Protein AF-A0AA39LSY9-F1 (afdb_monomer)

InterPro domains:
  IPR019408 7TM GPCR, serpentine receptor class ab (Srab) [PF10292] (9-249)
  IPR052860 Nematode Receptor-Like/GPCR1 [PTHR47521] (15-317)

Foldseek 3Di:
DPPPDDPVVLLVLLLVLLVVLLVLLVVLLVLLVDPLDDLLLSLLSNLLSVLLNLLSVLVNQVSVCVVVVNPRQDDVRNVVSQLSNQLSVLLLLCSLLLNLVVLLCCLPVVVVVVVDPPSVVSVVVSVVSSVVSSVLSNLVVVLVVPQDQPPVSQRPSVCLPSLLVNLVVLLVSLVSLLVSLVSLVVSLVVLVVVLVVCPPPDPVVNVSSVSSNLVSVLVSVLSVLSNVLSVLVSVLSCCCSPVSDPDPVSVVSVSVSSSSSSVNSNVSSVSVQVSDVVSVVVVCCVPVVPPPVPPDDDDPPVVVVVVVVVVVVVVVVPPDPPPDPCVVVVVVVVVVVVVVVSVVVVVVSVVVVVVSPDDWDKAWAQWDFPADWADWDWDDDPVVLSVVCVVVLAFKKKWFADPHIIIITGGDAGKATDHDPDPRMIMMGTAPDPPPVRDDPPDRAFPLVRLPDDDDPVRGPVVRSVLHNLLLQQQPSPDGNSHHPVRHISVLSDDDPQWDFAHHDNNQTEIDGPQWHFADDDPSYTATDHPQWHFQDQDPNHTDTEHPQWHWAFEPDPPRDIDTDGPQWHFHDDDPNDTDTHGPQWDWADDDPNDTDIDGPQWHFPDDEPNHTQTDGPQWDADNPVRDTHHHQWDWEDDPPDIDTEGPQWHWEAEPVRDIDTEHPQQNHWYAEPVGDIDGHHPPFDHWYFDPVPPPGDDIDTHD

Mean predicted aligned error: 16.01 Å

pLDDT: mean 84.46, std 14.22, range [28.83, 98.19]

Secondary structure (DSSP, 8-state):
-------HHHHHHHHHHHHHHHHHHHHHHHHHTSTTS-HHHHHHHHHHHHHHHHHHHHHHHHHHHHHTTT-SS-HHHHHHHHHHHHHHHHHHHHHHHHHHHHHHHHHHSHHHHTT---HHHHHHHHHHHHHHHHHHHHHHHHHHHT-EE-TTS-EE-S-HHHHHHHHHHHHHHHHHHHHHHHHHHHHHHHHHHHHHH-TTS-HHHHHHHHHHHHHHHHHHHHHHHHHHHHHHHHHHHHHHHHH----HHHHHHHHHHHHHHHHHHHHHHHHHHHH-HHHHHHHHHHHS------------HHHHHHHHHHHHHHHHHSS------THHHHHHHHHHHHHHHHHHHHHHHHHHHHHTS---EEEEBSSEEEEEE---EEESSHHHHHHHHHHTT-SEEEEEEETTEEEEEEEEEEEEEE----TTEEEEEEE----GGG--TTS-B-GGGTTTSPPPTTSSSHHHHHHHHHHHHHH-TTSGGG--TT---GGGGSPPTTEEEEEEETTEEEEEETTEEEEEEETTEEEEEETT-EEEEEETTEEEEE-TTEEEEE-SSSS--EEEEETTEEEEEEETTEEEEEETTEEEEEEETTEEEEEETTEEEEEEETTEEEEEETTSEEETTTTEEEPTTEEEEEETTEEEEEETT-EEEE-TTS-EEEE-TTS-EEEEBTTS-EEEE-TT--EEEE-TT-TTS--EEEE-

Organism: NCBI:txid289476

Nearest PDB structures (foldseek):
  6pt0-assembly1_R  TM=7.404E-01  e=6.045E-05  Homo sapiens
  8ykx-assembly1_R  TM=7.130E-01  e=6.963E-05  Homo sapiens
  4ami-assembly2_B  TM=7.552E-01  e=5.546E-04  Meleagris gallopavo
  8ykv-assembly1_R  TM=6.250E-01  e=2.060E-04  Homo sapiens
  7y15-assembly1_R  TM=7.645E-01  e=1.370E-02  Escherichia coli

Radius of gyration: 51.01 Å; Cα contacts (8 Å, |Δi|>4): 956; chains: 1; bounding box: 80×117×147 Å

Solvent-accessible surface area (backbone atoms only — not comparable to full-atom values): 39763 Å² total; per-residue (Å²): 131,85,83,71,84,68,66,72,71,54,56,57,54,37,48,54,37,21,64,50,15,37,57,48,20,51,52,44,51,60,58,59,70,50,91,82,58,59,70,58,60,44,51,51,53,42,51,49,37,49,31,38,23,50,25,27,51,41,44,46,54,54,50,52,16,62,74,56,72,55,72,70,46,59,75,68,57,39,52,52,48,52,34,52,28,49,12,25,55,46,38,60,51,52,44,42,34,57,54,29,49,52,52,49,50,52,66,74,39,47,86,55,47,77,74,53,83,56,54,64,57,51,52,51,50,53,53,48,51,46,51,52,25,37,52,52,29,44,52,52,49,56,61,57,66,70,42,48,67,39,97,85,71,48,63,51,55,90,56,73,69,58,53,53,54,52,50,48,52,52,51,50,56,51,49,49,36,53,48,18,53,49,52,41,53,50,48,53,53,49,52,54,54,47,54,69,69,51,74,80,59,63,70,67,63,47,49,54,53,53,51,52,52,54,54,46,59,53,48,50,55,53,44,50,53,48,50,53,54,43,53,49,51,49,51,51,52,48,49,55,62,71,65,64,66,95,42,75,65,57,56,52,50,51,53,52,47,54,41,52,50,27,48,44,31,37,49,53,48,49,47,58,34,66,74,32,66,75,49,36,52,50,50,48,56,69,71,60,66,66,80,70,80,71,87,68,80,88,62,76,68,72,66,53,53,55,53,54,50,53,49,55,50,51,57,65,66,69,52,73,81,69,73,76,54,73,67,54,58,53,53,50,51,54,53,54,51,50,52,53,50,50,50,53,52,52,50,53,48,52,51,55,57,64,69,70,72,77,78,87,43,68,43,51,45,64,33,33,78,41,58,47,61,51,73,73,41,81,41,96,49,72,66,56,44,53,51,49,25,56,76,68,36,35,49,35,36,38,37,39,54,55,100,87,49,36,31,29,23,42,50,73,45,83,38,39,41,39,81,72,86,55,92,46,56,47,28,34,37,58,46,85,75,78,66,79,90,70,77,60,94,85,58,65,39,53,51,65,78,70,56,79,64,86,70,51,88,90,57,53,46,36,71,58,51,50,52,53,38,52,38,30,50,30,41,18,80,88,38,74,40,30,47,43,93,85,68,65,41,49,76,72,70,55,56,60,95,70,38,40,78,70,50,59,53,72,70,42,75,30,53,23,53,73,73,36,42,77,76,49,74,60,95,86,40,60,37,48,28,47,78,80,40,39,79,73,50,74,57,94,94,38,66,41,60,24,48,83,72,31,44,80,36,75,24,88,47,98,60,85,49,69,36,53,20,50,78,71,38,41,40,61,53,73,61,96,91,42,62,44,57,38,52,72,74,44,40,81,74,52,73,58,94,92,40,78,43,71,20,50,72,76,36,38,79,74,51,56,34,97,87,40,80,38,59,31,46,79,68,38,38,71,38,63,92,80,55,46,68,18,57,68,68,26,43,76,34,68,51,88,93,48,69,50,66,19,52,72,77,33,45,53,26,66,19,90,86,68,54,72,48,65,18,44,76,82,17,64,32,40,35,50,29,96,88,70,50,75,50,59,24,44,80,79,42,76,46,33,41,75,36,87,85,43,90,81,79,77,52,70,39,68,38,106

Structure (mmCIF, N/CA/C/O backbone):
data_AF-A0AA39LSY9-F1
#
_entry.id   AF-A0AA39LSY9-F1
#
loop_
_atom_site.group_PDB
_atom_site.id
_atom_site.type_symbol
_atom_site.label_atom_id
_atom_site.label_alt_id
_atom_site.label_comp_id
_atom_site.label_asym_id
_atom_site.label_entity_id
_atom_site.label_seq_id
_atom_site.pdbx_PDB_ins_code
_atom_site.Cartn_x
_atom_site.Cartn_y
_atom_site.Cartn_z
_atom_site.occupancy
_atom_site.B_iso_or_equiv
_atom_site.auth_seq_id
_atom_site.auth_comp_id
_atom_site.auth_asym_id
_atom_site.auth_atom_id
_atom_site.pdbx_PDB_model_num
ATOM 1 N N . MET A 1 1 ? 15.705 13.040 -31.837 1.00 32.75 1 MET A N 1
ATOM 2 C CA . MET A 1 1 ? 14.265 12.699 -31.897 1.00 32.75 1 MET A CA 1
ATOM 3 C C . MET A 1 1 ? 13.876 12.507 -33.357 1.00 32.75 1 MET A C 1
ATOM 5 O O . MET A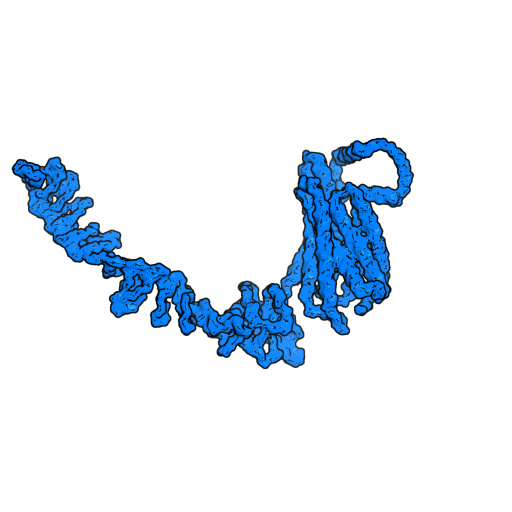 1 1 ? 13.986 13.461 -34.113 1.00 32.75 1 MET A O 1
ATOM 9 N N . LEU A 1 2 ? 13.485 11.300 -33.780 1.00 28.83 2 LEU A N 1
ATOM 10 C CA . LEU A 1 2 ? 12.919 11.087 -35.120 1.00 28.83 2 LEU A CA 1
ATOM 11 C C . LEU A 1 2 ? 11.570 11.820 -35.200 1.00 28.83 2 LEU A C 1
ATOM 13 O O . LEU A 1 2 ? 10.692 11.567 -34.375 1.00 28.83 2 LEU A O 1
ATOM 17 N N . GLN A 1 3 ? 11.435 12.750 -36.151 1.00 41.28 3 GLN A N 1
ATOM 18 C CA . GLN A 1 3 ? 10.190 13.462 -36.450 1.00 41.28 3 GLN A CA 1
ATOM 19 C C . GLN A 1 3 ? 9.177 12.474 -37.034 1.00 41.28 3 GLN A C 1
ATOM 21 O O . GLN A 1 3 ? 9.054 12.316 -38.246 1.00 41.28 3 GLN A O 1
ATOM 26 N N . ALA A 1 4 ? 8.450 11.773 -36.174 1.00 49.09 4 ALA A N 1
ATOM 27 C CA . ALA A 1 4 ? 7.189 11.194 -36.589 1.00 49.09 4 ALA A CA 1
ATOM 28 C C . ALA A 1 4 ? 6.238 12.355 -36.927 1.00 49.09 4 ALA A C 1
ATOM 30 O O . ALA A 1 4 ? 6.128 13.325 -36.174 1.00 49.09 4 ALA A O 1
ATOM 31 N N . GLY A 1 5 ? 5.650 12.308 -38.124 1.00 58.25 5 GLY A N 1
ATOM 32 C CA . GLY A 1 5 ? 4.877 13.413 -38.684 1.00 58.25 5 GLY A CA 1
ATOM 33 C C . GLY A 1 5 ? 3.650 13.725 -37.836 1.00 58.25 5 GLY A C 1
ATOM 34 O O . GLY A 1 5 ? 2.638 13.032 -37.937 1.00 58.25 5 GLY A O 1
ATOM 35 N N . LYS A 1 6 ? 3.740 14.776 -37.018 1.00 71.75 6 LYS A N 1
ATOM 36 C CA . LYS A 1 6 ? 2.571 15.413 -36.414 1.00 71.75 6 LYS A CA 1
ATOM 37 C C . LYS A 1 6 ? 1.652 15.919 -37.525 1.00 71.75 6 LYS A C 1
ATOM 39 O O . LYS A 1 6 ? 2.123 16.324 -38.588 1.00 71.75 6 LYS A O 1
ATOM 44 N N . LEU A 1 7 ? 0.344 15.912 -37.281 1.00 80.75 7 LEU A N 1
ATOM 45 C CA . LEU A 1 7 ? -0.616 16.507 -38.208 1.00 80.75 7 LEU A CA 1
ATOM 46 C C . LEU A 1 7 ? -0.475 18.037 -38.125 1.00 80.75 7 LEU A C 1
ATOM 48 O O . LEU A 1 7 ? -0.840 18.608 -37.094 1.00 80.75 7 LEU A O 1
ATOM 52 N N . PRO A 1 8 ? 0.037 18.712 -39.172 1.00 81.12 8 PRO A N 1
ATOM 53 C CA . PRO A 1 8 ? 0.461 20.111 -39.074 1.00 81.12 8 PRO A CA 1
ATOM 54 C C . PRO A 1 8 ? -0.703 21.055 -38.756 1.00 81.12 8 PRO A C 1
ATOM 56 O O . PRO A 1 8 ? -0.543 22.007 -38.006 1.00 81.12 8 PRO A O 1
ATOM 59 N N . TYR A 1 9 ? -1.906 20.765 -39.259 1.00 91.44 9 TYR A N 1
ATOM 60 C CA . TYR A 1 9 ? -3.091 21.598 -39.026 1.00 91.44 9 TYR A CA 1
ATOM 61 C C . TYR A 1 9 ? -3.564 21.601 -37.572 1.00 91.44 9 TYR A C 1
ATOM 63 O O . TYR A 1 9 ? -4.164 22.575 -37.125 1.00 91.44 9 TYR A O 1
ATOM 71 N N . ILE A 1 10 ? -3.299 20.524 -36.833 1.00 92.00 10 ILE A N 1
ATOM 72 C CA . ILE A 1 10 ? -3.782 20.384 -35.462 1.00 92.00 10 ILE A CA 1
ATOM 73 C C . ILE A 1 10 ? -3.007 21.308 -34.513 1.00 92.00 10 ILE A C 1
ATOM 75 O O . ILE A 1 10 ? -3.622 21.906 -33.637 1.00 92.00 10 ILE A O 1
ATOM 79 N N . GLU A 1 11 ? -1.700 21.499 -34.724 1.00 92.12 11 GLU A N 1
ATOM 80 C CA . GLU A 1 11 ? -0.884 22.396 -33.889 1.00 92.12 11 GLU A CA 1
ATOM 81 C C . GLU A 1 11 ? -1.353 23.857 -33.976 1.00 92.12 11 GLU A C 1
ATOM 83 O O . GLU A 1 11 ? -1.360 24.562 -32.972 1.00 92.12 11 GLU A O 1
ATOM 88 N N . TYR A 1 12 ? -1.815 24.311 -35.147 1.00 94.88 12 TYR A N 1
ATOM 89 C CA . TYR A 1 12 ? -2.368 25.662 -35.297 1.00 94.88 12 TYR A CA 1
ATOM 90 C C . TYR A 1 12 ? -3.702 25.839 -34.567 1.00 94.88 12 TYR A C 1
ATOM 92 O O . TYR A 1 12 ? -3.956 26.900 -33.999 1.00 94.88 12 TYR A O 1
ATOM 100 N N . VAL A 1 13 ? -4.559 24.811 -34.579 1.00 96.44 13 VAL A N 1
ATOM 101 C CA . VAL A 1 13 ? -5.833 24.831 -33.842 1.00 96.44 13 VAL A CA 1
ATOM 102 C C . VAL A 1 13 ? -5.571 24.841 -32.340 1.00 96.44 13 VAL A C 1
ATOM 104 O O . VAL A 1 13 ? -6.181 25.627 -31.621 1.00 96.44 13 VAL A O 1
ATOM 107 N N . GLU A 1 14 ? -4.647 24.000 -31.880 1.00 96.06 14 GLU A N 1
ATOM 108 C CA . GLU A 1 14 ? -4.208 23.948 -30.487 1.00 96.06 14 GLU A CA 1
ATOM 109 C C . GLU A 1 14 ? -3.665 25.308 -30.030 1.00 96.06 14 GLU A C 1
ATOM 111 O O . GLU A 1 14 ? -4.188 25.883 -29.079 1.00 96.06 14 GLU A O 1
ATOM 116 N N . LEU A 1 15 ? -2.730 25.891 -30.789 1.00 96.75 15 LEU A N 1
ATOM 117 C CA . LEU A 1 15 ? -2.168 27.213 -30.510 1.00 96.75 15 LEU A CA 1
ATOM 118 C C . LEU A 1 15 ? -3.249 28.303 -30.444 1.00 96.75 15 LEU A C 1
ATOM 120 O O . LEU A 1 15 ? -3.207 29.164 -29.568 1.00 96.75 15 LEU A O 1
ATOM 124 N N . ALA A 1 16 ? -4.232 28.279 -31.349 1.00 97.69 16 ALA A N 1
ATOM 125 C CA . ALA A 1 16 ? -5.330 29.243 -31.333 1.00 97.69 16 ALA A CA 1
ATOM 126 C C . ALA A 1 16 ? -6.184 29.125 -30.058 1.00 97.69 16 ALA A C 1
ATOM 128 O O . ALA A 1 16 ? -6.560 30.145 -29.475 1.00 97.69 16 ALA A O 1
ATOM 129 N N . LEU A 1 17 ? -6.470 27.901 -29.601 1.00 97.81 17 LEU A N 1
ATOM 130 C CA . LEU A 1 17 ? -7.189 27.667 -28.346 1.00 97.81 17 LEU A CA 1
ATOM 131 C C . LEU A 1 17 ? -6.358 28.113 -27.136 1.00 97.81 17 LEU A C 1
ATOM 133 O O . LEU A 1 17 ? -6.881 28.814 -26.267 1.00 97.81 17 LEU A O 1
ATOM 137 N N . ASP A 1 18 ? -5.068 27.782 -27.109 1.00 97.75 18 ASP A N 1
ATOM 138 C CA . ASP A 1 18 ? -4.158 28.170 -26.031 1.00 97.75 18 ASP A CA 1
ATOM 139 C C . ASP A 1 18 ? -3.963 29.683 -25.937 1.00 97.75 18 ASP A C 1
ATOM 141 O O . ASP A 1 18 ? -3.813 30.201 -24.837 1.00 97.75 18 ASP A O 1
ATOM 145 N N . ILE A 1 19 ? -4.026 30.420 -27.051 1.00 97.75 19 ILE A N 1
ATOM 146 C CA . ILE A 1 19 ? -4.000 31.889 -27.032 1.00 97.75 19 ILE A CA 1
ATOM 147 C C . ILE A 1 19 ? -5.278 32.448 -26.398 1.00 97.75 19 ILE A C 1
ATOM 149 O O . ILE A 1 19 ? -5.205 33.402 -25.629 1.00 97.75 19 ILE A O 1
ATOM 153 N N . VAL A 1 20 ? -6.450 31.874 -26.686 1.00 98.00 20 VAL A N 1
ATOM 154 C CA . VAL A 1 20 ? -7.740 32.364 -26.167 1.00 98.00 20 VAL A CA 1
ATOM 155 C C . VAL A 1 20 ? -7.928 32.031 -24.680 1.00 98.00 20 VAL A C 1
ATOM 157 O O . VAL A 1 20 ? -8.484 32.839 -23.927 1.00 98.00 20 VAL A O 1
ATOM 160 N N . ALA A 1 21 ? -7.462 30.865 -24.234 1.00 97.75 21 ALA A N 1
ATOM 161 C CA . ALA A 1 21 ? -7.698 30.346 -22.888 1.00 97.75 21 ALA A CA 1
ATOM 162 C C . ALA A 1 21 ? -7.240 31.276 -21.731 1.00 97.75 21 ALA A C 1
ATOM 164 O O . ALA A 1 21 ? -8.044 31.523 -20.819 1.00 97.75 21 ALA A O 1
ATOM 165 N N . PRO A 1 22 ? -6.033 31.878 -21.741 1.00 97.56 22 PRO A N 1
ATOM 166 C CA . PRO A 1 22 ? -5.596 32.835 -20.726 1.00 97.56 22 PRO A CA 1
ATOM 167 C C . PRO A 1 22 ? -6.529 34.042 -20.590 1.00 97.56 22 PRO A C 1
ATOM 169 O O . PRO A 1 22 ? -6.824 34.471 -19.478 1.00 97.56 22 PRO A O 1
ATOM 172 N N . PHE A 1 23 ? -7.069 34.572 -21.691 1.00 97.31 23 PHE A N 1
ATOM 173 C CA . PHE A 1 23 ? -7.986 35.715 -21.621 1.00 97.31 23 PHE A CA 1
ATOM 174 C C . PHE A 1 23 ? -9.304 35.345 -20.939 1.00 97.31 23 PHE A C 1
ATOM 176 O O . PHE A 1 23 ? -9.806 36.096 -20.101 1.00 97.31 23 PHE A O 1
ATOM 183 N N . VAL A 1 24 ? -9.849 34.167 -21.254 1.00 97.81 24 VAL A N 1
ATOM 184 C CA . VAL A 1 24 ? -11.093 33.671 -20.649 1.00 97.81 24 VAL A CA 1
ATOM 185 C C . VAL A 1 24 ? -10.899 33.377 -19.158 1.00 97.81 24 VAL A C 1
ATOM 187 O O . VAL A 1 24 ? -11.738 33.754 -18.337 1.00 97.81 24 VAL A O 1
ATOM 190 N N . THR A 1 25 ? -9.776 32.759 -18.787 1.00 97.44 25 THR A N 1
ATOM 191 C CA . THR A 1 25 ? -9.440 32.461 -17.384 1.00 97.44 25 THR A CA 1
ATOM 192 C C . THR A 1 25 ? -9.189 33.733 -16.568 1.00 97.44 25 THR A C 1
ATOM 194 O O . THR A 1 25 ? -9.751 33.870 -15.481 1.00 97.44 25 THR A O 1
ATOM 197 N N . VAL A 1 26 ? -8.444 34.712 -17.096 1.00 97.75 26 VAL A N 1
ATOM 198 C CA . VAL A 1 26 ? -8.237 36.023 -16.451 1.00 97.75 26 VAL A CA 1
ATOM 199 C C . VAL A 1 26 ? -9.555 36.782 -16.297 1.00 97.75 26 VAL A C 1
ATOM 201 O O . VAL A 1 26 ? -9.826 37.341 -15.232 1.00 97.75 26 VAL A O 1
ATOM 204 N N . TYR A 1 27 ? -10.418 36.765 -17.315 1.00 97.94 27 TYR A N 1
ATOM 205 C CA . TYR A 1 27 ? -11.742 37.377 -17.217 1.00 97.94 27 TYR A CA 1
ATOM 206 C C . TYR A 1 27 ? -12.599 36.716 -16.130 1.00 97.94 27 TYR A C 1
ATOM 208 O O . TYR A 1 27 ? -13.262 37.400 -15.348 1.00 97.94 27 TYR A O 1
ATOM 216 N N . PHE A 1 28 ? -12.550 35.389 -16.014 1.00 97.69 28 PHE A N 1
ATOM 217 C CA . PHE A 1 28 ? -13.236 34.680 -14.939 1.00 97.69 28 PHE A CA 1
ATOM 218 C C . PHE A 1 28 ? -12.661 35.013 -13.552 1.00 97.69 28 PHE A C 1
ATOM 220 O O . PHE A 1 28 ? -13.432 35.274 -12.628 1.00 97.69 28 PHE A O 1
ATOM 227 N N . LEU A 1 29 ? -11.335 35.106 -13.404 1.00 97.50 29 LEU A N 1
ATOM 228 C CA . LEU A 1 29 ? -10.688 35.569 -12.168 1.00 97.50 29 LEU A CA 1
ATOM 229 C C . LEU A 1 29 ? -11.142 36.985 -11.781 1.00 97.50 29 LEU A C 1
ATOM 231 O O . LEU A 1 29 ? -11.427 37.250 -10.611 1.00 97.50 29 LEU A O 1
ATOM 235 N N . PHE A 1 30 ? -11.287 37.880 -12.761 1.00 97.56 30 PHE A N 1
ATOM 236 C CA . PHE A 1 30 ? -11.841 39.215 -12.541 1.00 97.56 30 PHE A CA 1
ATOM 237 C C . PHE A 1 30 ? -13.287 39.159 -12.022 1.00 97.56 30 PHE A C 1
ATOM 239 O O . PHE A 1 30 ? -13.631 39.857 -11.064 1.00 97.56 30 PHE A O 1
ATOM 246 N N . LEU A 1 31 ? -14.131 38.290 -12.588 1.00 96.38 31 LEU A N 1
ATOM 247 C CA . LEU A 1 31 ? -15.506 38.089 -12.120 1.00 96.38 31 LEU A CA 1
ATOM 248 C C . LEU A 1 31 ? -15.574 37.492 -10.707 1.00 96.38 31 LEU A C 1
ATOM 250 O O . LEU A 1 31 ? -16.441 37.890 -9.923 1.00 96.38 31 LEU A O 1
ATOM 254 N N . LEU A 1 32 ? -14.643 36.600 -10.348 1.00 95.75 32 LEU A N 1
ATOM 255 C CA . LEU A 1 32 ? -14.548 36.015 -9.005 1.00 95.75 32 LEU A CA 1
ATOM 256 C C . LEU A 1 32 ? -14.275 37.059 -7.913 1.00 95.75 32 LEU A C 1
ATOM 258 O O . LEU A 1 32 ? -14.568 36.799 -6.748 1.00 95.75 32 LEU A O 1
ATOM 262 N N . ARG A 1 33 ? -13.798 38.268 -8.246 1.00 95.31 33 ARG A N 1
ATOM 263 C CA . ARG A 1 33 ? -13.666 39.368 -7.274 1.00 95.31 33 ARG A CA 1
ATOM 264 C C . ARG A 1 33 ? -15.008 39.731 -6.624 1.00 95.31 33 ARG A C 1
ATOM 266 O O . ARG A 1 33 ? -15.023 40.176 -5.474 1.00 95.31 33 ARG A O 1
ATOM 273 N N . ARG A 1 34 ? -16.134 39.520 -7.316 1.00 92.69 34 ARG A N 1
ATOM 274 C CA . ARG A 1 34 ? -17.472 39.797 -6.774 1.00 92.69 34 ARG A CA 1
ATOM 275 C C . ARG A 1 34 ? -17.839 38.800 -5.665 1.00 92.69 34 ARG A C 1
ATOM 277 O O . ARG A 1 34 ? -17.525 37.616 -5.783 1.00 92.69 34 ARG A O 1
ATOM 284 N N . PRO A 1 35 ? -18.530 39.238 -4.595 1.00 89.69 35 PRO A N 1
ATOM 285 C CA . PRO A 1 35 ? -18.855 38.397 -3.449 1.00 89.69 35 PRO A CA 1
ATOM 286 C C . PRO A 1 35 ? -20.021 37.432 -3.698 1.00 89.69 35 PRO A C 1
ATOM 288 O O . PRO A 1 35 ? -20.993 37.413 -2.957 1.00 89.69 35 PRO A O 1
ATOM 291 N N . VAL A 1 36 ? -19.921 36.638 -4.762 1.00 88.69 36 VAL A N 1
ATOM 292 C CA . VAL A 1 36 ? -20.957 35.690 -5.190 1.00 88.69 36 VAL A CA 1
ATOM 293 C C . VAL A 1 36 ? -20.800 34.330 -4.507 1.00 88.69 36 VAL A C 1
ATOM 295 O O . VAL A 1 36 ? -21.785 33.664 -4.226 1.00 88.69 36 VAL A O 1
ATOM 298 N N . PHE A 1 37 ? -19.561 33.926 -4.227 1.00 90.62 37 PHE A N 1
ATOM 299 C CA . PHE A 1 37 ? -19.238 32.669 -3.554 1.00 90.62 37 PHE A CA 1
ATOM 300 C C . PHE A 1 37 ? -18.584 32.923 -2.197 1.00 90.62 37 PHE A C 1
ATOM 302 O O . PHE A 1 37 ? -17.901 33.942 -2.010 1.00 90.62 37 PHE A O 1
ATOM 309 N N . HIS A 1 38 ? -18.699 31.943 -1.293 1.00 91.50 38 HIS A N 1
ATOM 310 C CA . HIS A 1 38 ? -17.900 31.890 -0.067 1.00 91.50 38 HIS A CA 1
ATOM 311 C C . HIS A 1 38 ? -16.410 32.081 -0.368 1.00 91.50 38 HIS A C 1
ATOM 313 O O . HIS A 1 38 ? -15.900 31.624 -1.394 1.00 91.50 38 HIS A O 1
ATOM 319 N N . LEU A 1 39 ? -15.713 32.762 0.543 1.00 93.38 39 LEU A N 1
ATOM 320 C CA . LEU A 1 39 ? -14.320 33.164 0.357 1.00 93.38 39 LEU A CA 1
ATOM 321 C C . LEU A 1 39 ? -13.401 31.968 0.063 1.00 93.38 39 LEU A C 1
ATOM 323 O O . LEU A 1 39 ? -12.630 32.024 -0.889 1.00 93.38 39 LEU A O 1
ATOM 327 N N . ASN A 1 40 ? -13.539 30.865 0.805 1.00 94.94 40 ASN A N 1
ATOM 328 C CA . ASN A 1 40 ? -12.704 29.673 0.618 1.00 94.94 40 ASN A CA 1
ATOM 329 C C . ASN A 1 40 ? -12.945 29.011 -0.747 1.00 94.94 40 ASN A C 1
ATOM 331 O O . ASN A 1 40 ? -11.991 28.725 -1.467 1.00 94.94 40 ASN A O 1
ATOM 335 N N . LEU A 1 41 ? -14.209 28.845 -1.162 1.00 94.12 41 LEU A N 1
ATOM 336 C CA . LEU A 1 41 ? -14.515 28.329 -2.501 1.00 94.12 41 LEU A CA 1
ATOM 337 C C . LEU A 1 41 ? -13.956 29.242 -3.593 1.00 94.12 41 LEU A C 1
ATOM 339 O O . LEU A 1 41 ? -13.440 28.758 -4.591 1.00 94.12 41 LEU A O 1
ATOM 343 N N . ARG A 1 42 ? -14.042 30.561 -3.417 1.00 96.00 42 ARG A N 1
ATOM 344 C CA . ARG A 1 42 ? -13.498 31.517 -4.383 1.00 96.00 42 ARG A CA 1
ATOM 345 C C . ARG A 1 42 ? -11.987 31.380 -4.528 1.00 96.00 42 ARG A C 1
ATOM 347 O O . ARG A 1 42 ? -11.503 31.424 -5.650 1.00 96.00 42 ARG A O 1
ATOM 354 N N . ILE A 1 43 ? -11.265 31.182 -3.424 1.00 97.00 43 ILE A N 1
ATOM 355 C CA . ILE A 1 43 ? -9.820 30.919 -3.441 1.00 97.00 43 ILE A CA 1
ATOM 356 C C . ILE A 1 43 ? -9.528 29.616 -4.196 1.00 97.00 43 ILE A C 1
ATOM 358 O O . ILE A 1 43 ? -8.635 29.595 -5.037 1.00 97.00 43 ILE A O 1
ATOM 362 N N . LEU A 1 44 ? -10.312 28.556 -3.970 1.00 96.56 44 LEU A N 1
ATOM 363 C CA . LEU A 1 44 ? -10.166 27.283 -4.690 1.00 96.56 44 LEU A CA 1
ATOM 364 C C . LEU A 1 44 ? -10.467 27.405 -6.189 1.00 96.56 44 LEU A C 1
ATOM 366 O O . LEU A 1 44 ? -9.717 26.882 -7.009 1.00 96.56 44 LEU A O 1
ATOM 370 N N . LEU A 1 45 ? -11.530 28.124 -6.561 1.00 96.06 45 LEU A N 1
ATOM 371 C CA . LEU A 1 45 ? -11.875 28.398 -7.959 1.00 96.06 45 LEU A CA 1
ATOM 372 C C . LEU A 1 45 ? -10.832 29.292 -8.634 1.00 96.06 45 LEU A C 1
ATOM 374 O O . LEU A 1 45 ? -10.530 29.094 -9.811 1.00 96.06 45 LEU A O 1
ATOM 378 N N . ALA A 1 46 ? -10.259 30.247 -7.899 1.00 97.44 46 ALA A N 1
ATOM 379 C CA . ALA A 1 46 ? -9.165 31.072 -8.387 1.00 97.44 46 ALA A CA 1
ATOM 380 C C . ALA A 1 46 ? -7.906 30.230 -8.621 1.00 97.44 46 ALA A C 1
ATOM 382 O O . ALA A 1 46 ? -7.344 30.294 -9.706 1.00 97.44 46 ALA A O 1
ATOM 383 N N . HIS A 1 47 ? -7.527 29.376 -7.667 1.00 97.31 47 HIS A N 1
ATOM 384 C CA . HIS A 1 47 ? -6.421 28.429 -7.816 1.00 97.31 47 HIS A CA 1
ATOM 385 C C . HIS A 1 47 ? -6.613 27.511 -9.033 1.00 97.31 47 HIS A C 1
ATOM 387 O O . HIS A 1 47 ? -5.719 27.395 -9.866 1.00 97.31 47 HIS A O 1
ATOM 393 N N . PHE A 1 48 ? -7.806 26.930 -9.187 1.00 96.75 48 PHE A N 1
ATOM 394 C CA . PHE A 1 48 ? -8.153 26.106 -10.345 1.00 96.75 48 PHE A CA 1
ATOM 395 C C . PHE A 1 48 ? -8.015 26.873 -11.673 1.00 96.75 48 PHE A C 1
ATOM 397 O O . PHE A 1 48 ? -7.428 26.372 -12.630 1.00 96.75 48 PHE A O 1
ATOM 404 N N . SER A 1 49 ? -8.504 28.114 -11.719 1.00 97.25 49 SER A N 1
ATOM 405 C CA . SER A 1 49 ? -8.469 28.947 -12.930 1.00 97.25 49 SER A CA 1
ATOM 406 C C . SER A 1 49 ? -7.069 29.464 -13.256 1.00 97.25 49 SER A C 1
ATOM 408 O O . SER A 1 49 ? -6.712 29.555 -14.426 1.00 97.25 49 SER A O 1
ATOM 410 N N . MET A 1 50 ? -6.265 29.775 -12.235 1.00 97.06 50 MET A N 1
ATOM 411 C CA . MET A 1 50 ? -4.851 30.112 -12.396 1.00 97.06 50 MET A CA 1
ATOM 412 C C . MET A 1 50 ? -4.071 28.917 -12.941 1.00 97.06 50 MET A C 1
ATOM 414 O O . MET A 1 50 ? -3.299 29.091 -13.875 1.00 97.06 50 MET A O 1
ATOM 418 N N . GLY A 1 51 ? -4.319 27.706 -12.428 1.00 96.56 51 GLY A N 1
ATOM 419 C CA . GLY A 1 51 ? -3.714 26.482 -12.956 1.00 96.56 51 GLY A CA 1
ATOM 420 C C . GLY A 1 51 ? -4.022 26.275 -14.441 1.00 96.56 51 GLY A C 1
ATOM 421 O O . GLY A 1 51 ? -3.101 26.063 -15.224 1.00 96.56 51 GLY A O 1
ATOM 422 N N . LEU A 1 52 ? -5.290 26.431 -14.842 1.00 96.12 52 LEU A N 1
ATOM 423 C CA . LEU A 1 52 ? -5.711 26.374 -16.248 1.00 96.12 52 LEU A CA 1
ATOM 424 C C . LEU A 1 52 ? -5.014 27.428 -17.119 1.00 96.12 52 LEU A C 1
ATOM 426 O O . LEU A 1 52 ? -4.473 27.087 -18.166 1.00 96.12 52 LEU A O 1
ATOM 430 N N . GLY A 1 53 ? -5.004 28.692 -16.684 1.00 97.62 53 GLY A N 1
ATOM 431 C CA . GLY A 1 53 ? -4.392 29.783 -17.445 1.00 97.62 53 GLY A CA 1
ATOM 432 C C . GLY A 1 53 ? -2.872 29.649 -17.571 1.00 97.62 53 GLY A C 1
ATOM 433 O O . GLY A 1 53 ? -2.324 29.866 -18.649 1.00 97.62 53 GLY A O 1
ATOM 434 N N . CYS A 1 54 ? -2.182 29.253 -16.495 1.00 97.88 54 CYS A N 1
ATOM 435 C CA . CYS A 1 54 ? -0.739 29.012 -16.512 1.00 97.88 54 CYS A CA 1
ATOM 436 C C . CYS A 1 54 ? -0.368 27.796 -17.369 1.00 97.88 54 CYS A C 1
ATOM 438 O O . CYS A 1 54 ? 0.619 27.860 -18.097 1.00 97.88 54 CYS A O 1
ATOM 440 N N . MET A 1 55 ? -1.160 26.719 -17.322 1.00 96.81 55 MET A N 1
ATOM 441 C CA . MET A 1 55 ? -0.977 25.538 -18.171 1.00 96.81 55 MET A CA 1
ATOM 442 C C . MET A 1 55 ? -1.006 25.917 -19.657 1.00 96.81 55 MET A C 1
ATOM 444 O O . MET A 1 55 ? -0.035 25.653 -20.362 1.00 96.81 55 MET A O 1
ATOM 448 N N . THR A 1 56 ? -2.062 26.594 -20.123 1.00 97.56 56 THR A N 1
ATOM 449 C CA . THR A 1 56 ? -2.179 26.990 -21.539 1.00 97.56 56 THR A CA 1
ATOM 450 C C . THR A 1 56 ? -1.140 28.039 -21.928 1.00 97.56 56 THR A C 1
ATOM 452 O O . THR A 1 56 ? -0.565 27.969 -23.006 1.00 97.56 56 THR A O 1
ATOM 455 N N . PHE A 1 57 ? -0.810 28.980 -21.036 1.00 97.81 57 PHE A N 1
ATOM 456 C CA . PHE A 1 57 ? 0.243 29.968 -21.294 1.00 97.81 57 PHE A CA 1
ATOM 457 C C . PHE A 1 57 ? 1.612 29.315 -21.517 1.00 97.81 57 PHE A C 1
ATOM 459 O O . PHE A 1 57 ? 2.297 29.640 -22.482 1.00 97.81 57 PHE A O 1
ATOM 466 N N . LEU A 1 58 ? 2.003 28.359 -20.668 1.00 97.75 58 LEU A N 1
ATOM 467 C CA . LEU A 1 58 ? 3.250 27.608 -20.847 1.00 97.75 58 LEU A CA 1
ATOM 468 C C . LEU A 1 58 ? 3.216 26.735 -22.103 1.00 97.75 58 LEU A C 1
ATOM 470 O O . LEU A 1 58 ? 4.238 26.585 -22.772 1.00 97.75 58 LEU A O 1
ATOM 474 N N . ARG A 1 59 ? 2.039 26.208 -22.460 1.00 96.81 59 ARG A N 1
ATOM 475 C CA . ARG A 1 59 ? 1.857 25.426 -23.682 1.00 96.81 59 ARG A CA 1
ATOM 476 C C . ARG A 1 59 ? 2.132 26.238 -24.948 1.00 96.81 59 ARG A C 1
ATOM 478 O O . ARG A 1 59 ? 2.786 25.711 -25.844 1.00 96.81 59 ARG A O 1
ATOM 485 N N . ILE A 1 60 ? 1.764 27.523 -24.989 1.00 97.56 60 ILE A N 1
ATOM 486 C CA . ILE A 1 60 ? 2.112 28.428 -26.103 1.00 97.56 60 ILE A CA 1
ATOM 487 C C . ILE A 1 60 ? 3.628 28.434 -26.346 1.00 97.56 60 ILE A C 1
ATOM 489 O O . ILE A 1 60 ? 4.059 28.307 -27.490 1.00 97.56 60 ILE A O 1
ATOM 493 N N . PHE A 1 61 ? 4.446 28.536 -25.291 1.00 97.19 61 PHE A N 1
ATOM 494 C CA . PHE A 1 61 ? 5.908 28.532 -25.433 1.00 97.19 61 PHE A CA 1
ATOM 495 C C . PHE A 1 61 ? 6.441 27.190 -25.940 1.00 97.19 61 PHE A C 1
ATOM 497 O O . PHE A 1 61 ? 7.320 27.175 -26.799 1.00 97.19 61 PHE A O 1
ATOM 504 N N . ILE A 1 62 ? 5.884 26.075 -25.456 1.00 95.25 62 ILE A N 1
ATOM 505 C CA . ILE A 1 62 ? 6.245 24.722 -25.911 1.00 95.25 62 ILE A CA 1
ATOM 506 C C . ILE A 1 62 ? 5.904 24.538 -27.398 1.00 95.25 62 ILE A C 1
ATOM 508 O O . ILE A 1 62 ? 6.712 24.010 -28.163 1.00 95.25 62 ILE A O 1
ATOM 512 N N . LEU A 1 63 ? 4.722 24.989 -27.832 1.00 94.62 63 LEU A N 1
ATOM 513 C CA . LEU A 1 63 ? 4.309 24.926 -29.234 1.00 94.62 63 LEU A CA 1
ATOM 514 C C . LEU A 1 63 ? 5.177 25.824 -30.116 1.00 94.62 63 LEU A C 1
ATOM 516 O O . LEU A 1 63 ? 5.617 25.388 -31.179 1.00 94.62 63 LEU A O 1
ATOM 520 N N . PHE A 1 64 ? 5.480 27.044 -29.668 1.00 95.50 64 PHE A N 1
ATOM 521 C CA . PHE A 1 64 ? 6.334 27.966 -30.412 1.00 95.50 64 PHE A CA 1
ATOM 522 C C . PHE A 1 64 ? 7.752 27.409 -30.593 1.00 95.50 64 PHE A C 1
ATOM 524 O O . PHE A 1 64 ? 8.299 27.463 -31.695 1.00 95.50 64 PHE A O 1
ATOM 531 N N . ASP A 1 65 ? 8.320 26.795 -29.554 1.00 94.19 65 ASP A N 1
ATOM 532 C CA . ASP A 1 65 ? 9.612 26.116 -29.649 1.00 94.19 65 ASP A CA 1
ATOM 533 C C . ASP A 1 65 ? 9.575 24.910 -30.605 1.00 94.19 65 ASP A C 1
ATOM 535 O O . ASP A 1 65 ? 10.442 24.776 -31.477 1.00 94.19 65 ASP A O 1
ATOM 539 N N . SER A 1 66 ? 8.513 24.095 -30.535 1.00 89.88 66 SER A N 1
ATOM 540 C CA . SER A 1 66 ? 8.267 22.990 -31.476 1.00 89.88 66 SER A CA 1
ATOM 541 C C . SER A 1 66 ? 8.204 23.485 -32.930 1.00 89.88 66 SER A C 1
ATOM 543 O O . SER A 1 66 ? 8.814 22.878 -33.815 1.00 89.88 66 SER A O 1
ATOM 545 N N . MET A 1 67 ? 7.530 24.610 -33.192 1.00 91.44 67 MET A N 1
ATOM 546 C CA . MET A 1 67 ? 7.434 25.221 -34.526 1.00 91.44 67 MET A CA 1
ATOM 547 C C . MET A 1 67 ? 8.770 25.814 -35.004 1.00 91.44 67 MET A C 1
ATOM 549 O O . MET A 1 67 ? 9.106 25.718 -36.186 1.00 91.44 67 MET A O 1
ATOM 553 N N . MET A 1 68 ? 9.569 26.373 -34.092 1.00 93.25 68 MET A N 1
ATOM 554 C CA . MET A 1 68 ? 10.881 26.975 -34.374 1.00 93.25 68 MET A CA 1
ATOM 555 C C . MET A 1 68 ? 12.034 25.957 -34.396 1.00 93.25 68 MET A C 1
ATOM 557 O O . MET A 1 68 ? 13.206 26.343 -34.397 1.00 93.25 68 MET A O 1
ATOM 561 N N . LYS A 1 69 ? 11.722 24.654 -34.460 1.00 89.94 69 LYS A N 1
ATOM 562 C CA . LYS A 1 69 ? 12.689 23.543 -34.481 1.00 89.94 69 LYS A CA 1
ATOM 563 C C . LYS A 1 69 ? 13.645 23.554 -33.275 1.00 89.94 69 LYS A C 1
ATOM 565 O O . LYS A 1 69 ? 14.828 23.259 -33.446 1.00 89.94 69 LYS A O 1
ATOM 570 N N . GLY A 1 70 ? 13.149 23.898 -32.085 1.00 84.69 70 GLY A N 1
ATOM 571 C CA . GLY A 1 70 ? 13.929 23.874 -30.841 1.00 84.69 70 GLY A CA 1
ATOM 572 C C . GLY A 1 70 ? 14.929 25.022 -30.687 1.00 84.69 70 GLY A C 1
ATOM 573 O O . GLY A 1 70 ? 15.872 24.914 -29.914 1.00 84.69 70 GLY A O 1
ATOM 574 N N . ARG A 1 71 ? 14.804 26.093 -31.485 1.00 91.69 71 ARG A N 1
ATOM 575 C CA . ARG A 1 71 ? 15.710 27.254 -31.414 1.00 91.69 71 ARG A CA 1
ATOM 576 C C . ARG A 1 71 ? 15.287 28.294 -30.377 1.00 91.69 71 ARG A C 1
ATOM 578 O O . ARG A 1 71 ? 16.022 29.257 -30.187 1.00 91.69 71 ARG A O 1
ATOM 585 N N . PHE A 1 72 ? 14.093 28.171 -29.796 1.00 92.44 72 PHE A N 1
ATOM 586 C CA . PHE A 1 72 ? 13.514 29.225 -28.965 1.00 92.44 72 PHE A CA 1
ATOM 587 C C . PHE A 1 72 ? 13.737 28.971 -27.468 1.00 92.44 72 PHE A C 1
ATOM 589 O O . PHE A 1 72 ? 14.088 29.900 -26.744 1.00 92.44 72 PHE A O 1
ATOM 596 N N . LEU A 1 73 ? 13.579 27.729 -27.004 1.00 92.19 73 LEU A N 1
ATOM 597 C CA . LEU A 1 73 ? 13.850 27.314 -25.628 1.00 92.19 73 LEU A CA 1
ATOM 598 C C . LEU A 1 73 ? 15.125 26.465 -25.585 1.00 92.19 73 LEU A C 1
ATOM 600 O O . LEU A 1 73 ? 15.100 25.288 -25.932 1.00 92.19 73 LEU A O 1
ATOM 604 N N . ASP A 1 74 ? 16.236 27.047 -25.133 1.00 89.88 74 ASP A N 1
ATOM 605 C CA . ASP A 1 74 ? 17.496 26.309 -24.988 1.00 89.88 74 ASP A CA 1
ATOM 606 C C . ASP A 1 74 ? 17.606 25.605 -23.620 1.00 89.88 74 ASP A C 1
ATOM 608 O O . ASP A 1 74 ? 17.141 26.118 -22.595 1.00 89.88 74 ASP A O 1
ATOM 612 N N . GLY A 1 75 ? 18.228 24.421 -23.625 1.00 84.56 75 GLY A N 1
ATOM 613 C CA . GLY A 1 75 ? 18.645 23.631 -22.462 1.00 84.56 75 GLY A CA 1
ATOM 614 C C . GLY A 1 75 ? 17.698 23.642 -21.255 1.00 84.56 75 GLY A C 1
ATOM 615 O O . GLY A 1 75 ? 16.622 23.035 -21.261 1.00 84.56 75 GLY A O 1
ATOM 616 N N . GLU A 1 76 ? 18.141 24.305 -20.184 1.00 87.44 76 GLU A N 1
ATOM 617 C CA . GLU A 1 76 ? 17.458 24.347 -18.886 1.00 87.44 76 GLU A CA 1
ATOM 618 C C . GLU A 1 76 ? 16.102 25.065 -18.945 1.00 87.44 76 GLU A C 1
ATOM 620 O O . GLU A 1 76 ? 15.168 24.675 -18.244 1.00 87.44 76 GLU A O 1
ATOM 625 N N . CYS A 1 77 ? 15.945 26.076 -19.805 1.00 90.69 77 CYS A N 1
ATOM 626 C CA . CYS A 1 77 ? 14.682 26.805 -19.933 1.00 90.69 77 CYS A CA 1
ATOM 627 C C . CYS A 1 77 ? 13.568 25.895 -20.458 1.00 90.69 77 CYS A C 1
ATOM 629 O O . CYS A 1 77 ? 12.461 25.908 -19.916 1.00 90.69 77 CYS A O 1
ATOM 631 N N . ALA A 1 78 ? 13.863 25.059 -21.461 1.00 89.50 78 ALA A N 1
ATOM 632 C CA . ALA A 1 78 ? 12.911 24.071 -21.963 1.00 89.50 78 ALA A CA 1
ATOM 633 C C . ALA A 1 78 ? 12.489 23.102 -20.849 1.00 89.50 78 ALA A C 1
ATOM 635 O O . ALA A 1 78 ? 11.298 22.851 -20.657 1.00 89.50 78 ALA A O 1
ATOM 636 N N . PHE A 1 79 ? 13.455 22.616 -20.062 1.00 90.38 79 PHE A N 1
ATOM 637 C CA . PHE A 1 79 ? 13.195 21.740 -18.920 1.00 90.38 79 PHE A CA 1
ATOM 638 C C . PHE A 1 79 ? 12.238 22.382 -17.905 1.00 90.38 79 PHE A C 1
ATOM 640 O O . PHE A 1 79 ? 11.231 21.770 -17.553 1.00 90.38 79 PHE A O 1
ATOM 647 N N . TRP A 1 80 ? 12.495 23.620 -17.470 1.00 93.88 80 TRP A N 1
ATOM 648 C CA . TRP A 1 80 ? 11.638 24.310 -16.499 1.00 93.88 80 TRP A CA 1
ATOM 649 C C . TRP A 1 80 ? 10.241 24.611 -17.046 1.00 93.88 80 TRP A C 1
ATOM 651 O O . TRP A 1 80 ? 9.254 24.445 -16.328 1.00 93.88 80 TRP A O 1
ATOM 661 N N . VAL A 1 81 ? 10.125 25.000 -18.318 1.00 95.56 81 VAL A N 1
ATOM 662 C CA . VAL A 1 81 ? 8.821 25.234 -18.956 1.00 95.56 81 VAL A CA 1
ATOM 663 C C . VAL A 1 81 ? 8.006 23.938 -19.014 1.00 95.56 81 VAL A C 1
ATOM 665 O O . VAL A 1 81 ? 6.839 23.934 -18.614 1.00 95.56 81 VAL A O 1
ATOM 668 N N . HIS A 1 82 ? 8.617 22.822 -19.425 1.00 93.38 82 HIS A N 1
ATOM 669 C CA . HIS A 1 82 ? 7.964 21.511 -19.424 1.00 93.38 82 HIS A CA 1
ATOM 670 C C . HIS A 1 82 ? 7.606 21.035 -18.012 1.00 93.38 82 HIS A C 1
ATOM 672 O O . HIS A 1 82 ? 6.510 20.508 -17.804 1.00 93.38 82 HIS A O 1
ATOM 678 N N . LEU A 1 83 ? 8.491 21.259 -17.035 1.00 94.06 83 LEU A N 1
ATOM 679 C CA . LEU A 1 83 ? 8.253 20.930 -15.634 1.00 94.06 83 LEU A CA 1
ATOM 680 C C . LEU A 1 83 ? 6.996 21.616 -15.107 1.00 94.06 83 LEU A C 1
ATOM 682 O O . LEU A 1 83 ? 6.109 20.960 -14.552 1.00 94.06 83 LEU A O 1
ATOM 686 N N . LEU A 1 84 ? 6.952 22.939 -15.277 1.00 96.31 84 LEU A N 1
ATOM 687 C CA . LEU A 1 84 ? 5.874 23.782 -14.789 1.00 96.31 84 LEU A CA 1
ATOM 688 C C . LEU A 1 84 ? 4.567 23.428 -15.495 1.00 96.31 84 LEU A C 1
ATOM 690 O O . LEU A 1 84 ? 3.555 23.236 -14.826 1.00 96.31 84 LEU A O 1
ATOM 694 N N . HIS A 1 85 ? 4.595 23.261 -16.821 1.00 96.50 85 HIS A N 1
ATOM 695 C CA . HIS A 1 85 ? 3.431 22.832 -17.595 1.00 96.50 85 HIS A CA 1
ATOM 696 C C . HIS A 1 85 ? 2.841 21.535 -17.026 1.00 96.50 85 HIS A C 1
ATOM 698 O O . HIS A 1 85 ? 1.671 21.496 -16.647 1.00 96.50 85 HIS A O 1
ATOM 704 N N . ASN A 1 86 ? 3.667 20.497 -16.878 1.00 93.25 86 ASN A N 1
ATOM 705 C CA . ASN A 1 86 ? 3.229 19.203 -16.358 1.00 93.25 86 ASN A CA 1
ATOM 706 C C . ASN A 1 86 ? 2.749 19.293 -14.901 1.00 93.25 86 ASN A C 1
ATOM 708 O O . ASN A 1 86 ? 1.768 18.649 -14.537 1.00 93.25 86 ASN A O 1
ATOM 712 N N . GLY A 1 87 ? 3.368 20.141 -14.076 1.00 95.50 87 GLY A N 1
ATOM 713 C CA . GLY A 1 87 ? 2.909 20.388 -12.711 1.00 95.50 87 GLY A CA 1
ATOM 714 C C . GLY A 1 87 ? 1.530 21.052 -12.657 1.00 95.50 87 GLY A C 1
ATOM 715 O O . GLY A 1 87 ? 0.698 20.674 -11.831 1.00 95.50 87 GLY A O 1
ATOM 716 N N . PHE A 1 88 ? 1.233 21.995 -13.558 1.00 96.94 88 PHE A N 1
ATOM 717 C CA . PHE A 1 88 ? -0.103 22.597 -13.658 1.00 96.94 88 PHE A CA 1
ATOM 718 C C . PHE A 1 88 ? -1.151 21.618 -14.200 1.00 96.94 88 PHE A C 1
ATOM 720 O O . PHE A 1 88 ? -2.276 21.612 -13.698 1.00 96.94 88 PHE A O 1
ATOM 727 N N . VAL A 1 89 ? -0.777 20.732 -15.131 1.00 94.44 89 VAL A N 1
ATOM 728 C CA . VAL A 1 89 ? -1.638 19.620 -15.571 1.00 94.44 89 VAL A CA 1
ATOM 729 C C . VAL A 1 89 ? -1.988 18.703 -14.391 1.00 94.44 89 VAL A C 1
ATOM 731 O O . VAL A 1 89 ? -3.157 18.385 -14.187 1.00 94.44 89 VAL A O 1
ATOM 734 N N . LEU A 1 90 ? -1.011 18.320 -13.560 1.00 93.00 90 LEU A N 1
ATOM 735 C CA . LEU A 1 90 ? -1.275 17.521 -12.354 1.00 93.00 90 LEU A CA 1
ATOM 736 C C . LEU A 1 90 ? -2.101 18.295 -11.311 1.00 93.00 90 LEU A C 1
ATOM 738 O O . LEU A 1 90 ? -2.978 17.732 -10.666 1.00 93.00 90 LEU A O 1
ATOM 742 N N . THR A 1 91 ? -1.911 19.610 -11.200 1.00 94.06 91 THR A N 1
ATOM 743 C CA . THR A 1 91 ? -2.721 20.456 -10.307 1.00 94.06 91 THR A CA 1
ATOM 744 C C . THR A 1 91 ? -4.201 20.468 -10.713 1.00 94.06 91 THR A C 1
ATOM 746 O O . THR A 1 91 ? -5.084 20.502 -9.851 1.00 94.06 91 THR A O 1
ATOM 749 N N . LEU A 1 92 ? -4.493 20.396 -12.017 1.00 91.81 92 LEU A N 1
ATOM 750 C CA . LEU A 1 92 ? -5.858 20.243 -12.524 1.00 91.81 92 LEU A CA 1
ATOM 751 C C . LEU A 1 92 ? -6.479 18.902 -12.114 1.00 91.81 92 LEU A C 1
ATOM 753 O O . LEU A 1 92 ? -7.677 18.857 -11.806 1.00 91.81 92 LEU A O 1
ATOM 757 N N . LEU A 1 93 ? -5.669 17.838 -12.042 1.00 90.44 93 LEU A N 1
ATOM 758 C CA . LEU A 1 93 ? -6.124 16.564 -11.500 1.00 90.44 93 LEU A CA 1
ATOM 759 C C . LEU A 1 93 ? -6.634 16.789 -10.073 1.00 90.44 93 LEU A C 1
ATOM 761 O O . LEU A 1 93 ? -7.814 16.585 -9.827 1.00 90.44 93 LEU A O 1
ATOM 765 N N . ASP A 1 94 ? -5.810 17.306 -9.165 1.00 92.56 94 ASP A N 1
ATOM 766 C CA . ASP A 1 94 ? -6.121 17.342 -7.726 1.00 92.56 94 ASP A CA 1
ATOM 767 C C . ASP A 1 94 ? -7.112 18.418 -7.275 1.00 92.56 94 ASP A C 1
ATOM 769 O O . ASP A 1 94 ? -7.678 18.331 -6.178 1.00 92.56 94 ASP A O 1
ATOM 773 N N . ALA A 1 95 ? -7.375 19.426 -8.107 1.00 92.12 95 ALA A N 1
ATOM 774 C CA . ALA A 1 95 ? -8.300 20.504 -7.763 1.00 92.12 95 ALA A CA 1
ATOM 775 C C . ALA A 1 95 ? -9.694 19.981 -7.365 1.00 92.12 95 ALA A C 1
ATOM 777 O O . ALA A 1 95 ? -10.372 20.575 -6.521 1.00 92.12 95 ALA A O 1
ATOM 778 N N . SER A 1 96 ? -10.109 18.840 -7.927 1.00 92.75 96 SER A N 1
ATOM 779 C CA . SER A 1 96 ? -11.396 18.209 -7.627 1.00 92.75 96 SER A CA 1
ATOM 780 C C . SER A 1 96 ? -11.509 17.763 -6.161 1.00 92.75 96 SER A C 1
ATOM 782 O O . SER A 1 96 ? -12.553 17.950 -5.528 1.00 92.75 96 SER A O 1
ATOM 784 N N . VAL A 1 97 ? -10.410 17.256 -5.595 1.00 93.88 97 VAL A N 1
ATOM 785 C CA . VAL A 1 97 ? -10.330 16.755 -4.219 1.00 93.88 97 VAL A CA 1
ATOM 786 C C . VAL A 1 97 ? -10.408 17.910 -3.23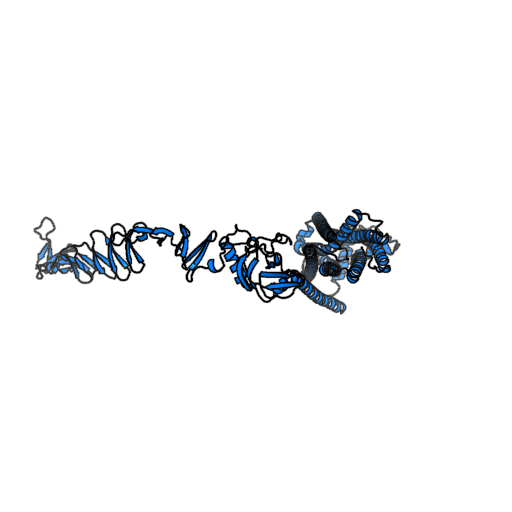0 1.00 93.88 97 VAL A C 1
ATOM 788 O O . VAL A 1 97 ? -11.176 17.842 -2.272 1.00 93.88 97 VAL A O 1
ATOM 791 N N . LEU A 1 98 ? -9.683 19.004 -3.488 1.00 94.88 98 LEU A N 1
ATOM 792 C CA . LEU A 1 98 ? -9.735 20.201 -2.644 1.00 94.88 98 LEU A CA 1
ATOM 793 C C . LEU A 1 98 ? -11.135 20.828 -2.629 1.00 94.88 98 LEU A C 1
ATOM 795 O O . LEU A 1 98 ? -11.654 21.173 -1.565 1.00 94.88 98 LEU A O 1
ATOM 799 N N . MET A 1 99 ? -11.774 20.929 -3.797 1.00 95.38 99 MET A N 1
ATOM 800 C CA . MET A 1 99 ? -13.141 21.441 -3.914 1.00 95.38 99 MET A CA 1
ATOM 801 C C . MET A 1 99 ? -14.159 20.534 -3.206 1.00 95.38 99 MET A C 1
ATOM 803 O O . MET A 1 99 ? -15.053 21.032 -2.520 1.00 95.38 99 MET A O 1
ATOM 807 N N . ALA A 1 100 ? -14.016 19.209 -3.310 1.00 94.25 100 ALA A N 1
ATOM 808 C CA . ALA A 1 100 ? -14.856 18.264 -2.574 1.00 94.25 100 ALA A CA 1
ATOM 809 C C . ALA A 1 100 ? -14.635 18.350 -1.054 1.00 94.25 100 ALA A C 1
ATOM 811 O O . ALA A 1 100 ? -15.605 18.332 -0.296 1.00 94.25 100 ALA A O 1
ATOM 812 N N . GLY A 1 101 ? -13.383 18.498 -0.612 1.00 93.94 101 GLY A N 1
ATOM 813 C CA . GLY A 1 101 ? -13.014 18.644 0.795 1.00 93.94 101 GLY A CA 1
ATOM 814 C C . GLY A 1 101 ? -13.587 19.912 1.429 1.00 93.94 101 GLY A C 1
ATOM 815 O O . GLY A 1 101 ? -14.192 19.843 2.498 1.00 93.94 101 GLY A O 1
ATOM 816 N N . GLU A 1 102 ? -13.496 21.058 0.752 1.00 95.06 102 GLU A N 1
ATOM 817 C CA . GLU A 1 102 ? -14.116 22.305 1.226 1.00 95.06 102 GLU A CA 1
ATOM 818 C C . GLU A 1 102 ? -15.628 22.155 1.372 1.00 95.06 102 GLU A C 1
ATOM 820 O O . GLU A 1 102 ? -16.194 22.515 2.403 1.00 95.06 102 GLU A O 1
ATOM 825 N N . ARG A 1 103 ? -16.280 21.539 0.382 1.00 94.56 103 ARG A N 1
ATOM 826 C CA . ARG A 1 103 ? -17.730 21.310 0.397 1.00 94.56 103 ARG A CA 1
ATOM 827 C C . ARG A 1 103 ? -18.159 20.333 1.481 1.00 94.56 103 ARG A C 1
ATOM 829 O O . ARG A 1 103 ? -19.233 20.504 2.063 1.00 94.56 103 ARG A O 1
ATOM 836 N N . PHE A 1 104 ? -17.331 19.335 1.771 1.00 94.56 104 PHE A N 1
ATOM 837 C CA . PHE A 1 104 ? -17.530 18.402 2.873 1.00 94.56 104 PHE A CA 1
ATOM 838 C C . PHE A 1 104 ? -17.496 19.130 4.218 1.00 94.56 104 PHE A C 1
ATOM 840 O O . PHE A 1 104 ? -18.453 19.042 4.990 1.00 94.56 104 PHE A O 1
ATOM 847 N N . VAL A 1 105 ? -16.442 19.917 4.456 1.00 92.44 105 VAL A N 1
ATOM 848 C CA . VAL A 1 105 ? -16.263 20.700 5.686 1.00 92.44 105 VAL A CA 1
ATOM 849 C C . VAL A 1 105 ? -17.396 21.712 5.856 1.00 92.44 105 VAL A C 1
ATOM 851 O O . VAL A 1 105 ? -18.019 21.745 6.916 1.00 92.44 105 VAL A O 1
ATOM 854 N N . ALA A 1 106 ? -17.733 22.461 4.803 1.00 91.75 106 ALA A N 1
ATOM 855 C CA . ALA A 1 106 ? -18.825 23.432 4.817 1.00 91.75 106 ALA A CA 1
ATOM 856 C C . ALA A 1 106 ? -20.195 22.782 5.091 1.00 91.75 106 ALA A C 1
ATOM 858 O O . ALA A 1 106 ? -21.055 23.392 5.718 1.00 91.75 106 ALA A O 1
ATOM 859 N N . THR A 1 107 ? -20.409 21.535 4.654 1.00 91.44 107 THR A N 1
ATOM 860 C CA . THR A 1 107 ? -21.675 20.812 4.864 1.00 91.44 107 THR A CA 1
ATOM 861 C C . THR A 1 107 ? -21.802 20.224 6.274 1.00 91.44 107 THR A C 1
ATOM 863 O O . THR A 1 107 ? -22.897 20.220 6.849 1.00 91.44 107 THR A O 1
ATOM 866 N N . ILE A 1 108 ? -20.714 19.684 6.828 1.00 90.81 108 ILE A N 1
ATOM 867 C CA . ILE A 1 108 ? -20.732 19.000 8.130 1.00 90.81 108 ILE A CA 1
ATOM 868 C C . ILE A 1 108 ? -20.606 19.992 9.278 1.00 90.81 108 ILE A C 1
ATOM 870 O O . ILE A 1 108 ? -21.337 19.886 10.259 1.00 90.81 108 ILE A O 1
ATOM 874 N N . LEU A 1 109 ? -19.712 20.969 9.150 1.00 89.69 109 LEU A N 1
ATOM 875 C CA . LEU A 1 109 ? -19.379 21.910 10.213 1.00 89.69 109 LEU A CA 1
ATOM 876 C C . LEU A 1 109 ? -20.046 23.273 10.009 1.00 89.69 109 LEU A C 1
ATOM 878 O O . LEU A 1 109 ? -19.436 24.278 10.345 1.00 89.69 109 LEU A O 1
ATOM 882 N N . VAL A 1 110 ? -21.283 23.315 9.495 1.00 87.88 110 VAL A N 1
ATOM 883 C CA . VAL A 1 110 ? -22.022 24.560 9.176 1.00 87.88 110 VAL A CA 1
ATOM 884 C C . VAL A 1 110 ? -21.891 25.617 10.278 1.00 87.88 110 VAL A C 1
ATOM 886 O O . VAL A 1 110 ? -21.446 26.725 10.000 1.00 87.88 110 VAL A O 1
ATOM 889 N N . ASP A 1 111 ? -22.178 25.257 11.533 1.00 87.38 111 ASP A N 1
ATOM 890 C CA . ASP A 1 111 ? -22.230 26.225 12.641 1.00 87.38 111 ASP A CA 1
ATOM 891 C C . ASP A 1 111 ? -20.841 26.758 13.044 1.00 87.38 111 ASP A C 1
ATOM 893 O O . ASP A 1 111 ? -20.693 27.884 13.518 1.00 87.38 111 ASP A O 1
ATOM 897 N N . ARG A 1 112 ? -19.789 25.950 12.855 1.00 88.25 112 ARG A N 1
ATOM 898 C CA . ARG A 1 112 ? -18.405 26.377 13.122 1.00 88.25 112 ARG A CA 1
ATOM 899 C C . ARG A 1 112 ? -17.800 27.096 11.923 1.00 88.25 112 ARG A C 1
ATOM 901 O O . ARG A 1 112 ? -16.987 27.992 12.109 1.00 88.25 112 ARG A O 1
ATOM 908 N N . TYR A 1 113 ? -18.200 26.732 10.711 1.00 84.38 113 TYR A N 1
ATOM 909 C CA . TYR A 1 113 ? -17.636 27.246 9.470 1.00 84.38 113 TYR A CA 1
ATOM 910 C C . TYR A 1 113 ? -17.832 28.760 9.329 1.00 84.38 113 TYR A C 1
ATOM 912 O O . TYR A 1 113 ? -16.920 29.443 8.876 1.00 84.38 113 TYR A O 1
ATOM 920 N N . GLU A 1 114 ? -18.959 29.310 9.794 1.00 81.81 114 GLU A N 1
ATOM 921 C CA . GLU A 1 114 ? -19.206 30.762 9.754 1.00 81.81 114 GLU A CA 1
ATOM 922 C C . GLU A 1 114 ? -18.305 31.557 10.705 1.00 81.81 114 GLU A C 1
ATOM 924 O O . GLU A 1 114 ? -17.897 32.679 10.400 1.00 81.81 114 GLU A O 1
ATOM 929 N N . ASN A 1 115 ? -17.957 30.958 11.843 1.00 85.38 115 ASN A N 1
ATOM 930 C CA . ASN A 1 115 ? -17.109 31.591 12.848 1.00 85.38 115 ASN A CA 1
ATOM 931 C C . ASN A 1 115 ? -15.619 31.496 12.488 1.00 85.38 115 ASN A C 1
ATOM 933 O O . ASN A 1 115 ? -14.810 32.319 12.920 1.00 85.38 115 ASN A O 1
ATOM 937 N N . LEU A 1 116 ? -15.243 30.513 11.670 1.00 77.00 116 LEU A N 1
ATOM 938 C CA . LEU A 1 116 ? -13.861 30.251 11.300 1.00 77.00 116 LEU A CA 1
ATOM 939 C C . LEU A 1 116 ? -13.478 30.973 9.999 1.00 77.00 116 LEU A C 1
ATOM 941 O O . LEU A 1 116 ? -13.560 30.425 8.902 1.00 77.00 116 LEU A O 1
ATOM 945 N N . LYS A 1 117 ? -12.967 32.205 10.121 1.00 81.75 117 LYS A N 1
ATOM 946 C CA . LYS A 1 117 ? -12.413 32.998 9.001 1.00 81.75 117 LYS A CA 1
ATOM 947 C C . LYS A 1 117 ? -11.016 32.526 8.550 1.00 81.75 117 LYS A C 1
ATOM 949 O O . LYS A 1 117 ? -10.120 33.341 8.336 1.00 81.75 117 LYS A O 1
ATOM 954 N N . TYR A 1 118 ? -10.800 31.221 8.387 1.00 87.19 118 TYR A N 1
ATOM 955 C CA . TYR A 1 118 ? -9.489 30.650 8.039 1.00 87.19 118 TYR A CA 1
ATOM 956 C C . TYR A 1 118 ? -9.211 30.598 6.529 1.00 87.19 118 TYR A C 1
ATOM 958 O O . TYR A 1 118 ? -8.856 29.554 5.985 1.00 87.19 118 TYR A O 1
ATOM 966 N N . TRP A 1 119 ? -9.305 31.737 5.843 1.00 94.12 119 TRP A N 1
ATOM 967 C CA . TRP A 1 119 ? -8.928 31.824 4.424 1.00 94.12 119 TRP A CA 1
ATOM 968 C C . TRP A 1 119 ? -7.456 31.439 4.190 1.00 94.12 119 TRP A C 1
ATOM 970 O O . TRP A 1 119 ? -7.124 30.834 3.171 1.00 94.12 119 TRP A O 1
ATOM 980 N N . LEU A 1 120 ? -6.588 31.724 5.170 1.00 94.50 120 LEU A N 1
ATOM 981 C CA . LEU A 1 120 ? -5.169 31.374 5.140 1.00 94.50 120 LEU A CA 1
ATOM 982 C C . LEU A 1 120 ? -4.958 29.858 5.016 1.00 94.50 120 LEU A C 1
ATOM 984 O O . LEU A 1 120 ? -4.088 29.426 4.270 1.00 94.50 120 LEU A O 1
ATOM 988 N N . VAL A 1 121 ? -5.783 29.045 5.688 1.00 92.38 121 VAL A N 1
ATOM 989 C CA . VAL A 1 121 ? -5.679 27.578 5.622 1.00 92.38 121 VAL A CA 1
ATOM 990 C C . VAL A 1 121 ? -5.970 27.091 4.207 1.00 92.38 121 VAL A C 1
ATOM 992 O O . VAL A 1 121 ? -5.237 26.256 3.688 1.00 92.38 121 VAL A O 1
ATOM 995 N N . THR A 1 122 ? -6.988 27.640 3.541 1.00 94.19 122 THR A N 1
ATOM 996 C CA . THR A 1 122 ? -7.281 27.291 2.144 1.00 94.19 122 THR A CA 1
ATOM 997 C C . THR A 1 122 ? -6.135 27.685 1.210 1.00 94.19 122 THR A C 1
ATOM 999 O O . THR A 1 122 ? -5.752 26.880 0.367 1.00 94.19 122 THR A O 1
ATOM 1002 N N . VAL A 1 123 ? -5.541 28.873 1.381 1.00 96.62 123 VAL A N 1
ATOM 1003 C CA . VAL A 1 123 ? -4.374 29.308 0.586 1.00 96.62 123 VAL A CA 1
ATOM 1004 C C . VAL A 1 123 ? -3.172 28.387 0.804 1.00 96.62 123 VAL A C 1
ATOM 1006 O O . VAL A 1 123 ? -2.553 27.961 -0.169 1.00 96.62 123 VAL A O 1
ATOM 1009 N N . LEU A 1 124 ? -2.868 28.036 2.057 1.00 94.88 124 LEU A N 1
ATOM 1010 C CA . LEU A 1 124 ? -1.779 27.115 2.389 1.00 94.88 124 LEU A CA 1
ATOM 1011 C C . LEU A 1 124 ? -2.009 25.723 1.790 1.00 94.88 124 LEU A C 1
ATOM 1013 O O . LEU A 1 124 ? -1.077 25.142 1.245 1.00 94.88 124 LEU A O 1
ATOM 1017 N N . MET A 1 125 ? -3.244 25.213 1.819 1.00 94.81 125 MET A N 1
ATOM 1018 C CA . MET A 1 125 ? -3.590 23.929 1.197 1.00 94.81 125 MET A CA 1
ATOM 1019 C C . MET A 1 125 ? -3.425 23.966 -0.327 1.00 94.81 125 MET A C 1
ATOM 1021 O O . MET A 1 125 ? -2.876 23.024 -0.895 1.00 94.81 125 MET A O 1
ATOM 1025 N N . CYS A 1 126 ? -3.829 25.055 -0.992 1.00 96.69 126 CYS A N 1
ATOM 1026 C CA . CYS A 1 126 ? -3.562 25.248 -2.420 1.00 96.69 126 CYS A CA 1
ATOM 1027 C C . CYS A 1 126 ? -2.055 25.252 -2.716 1.00 96.69 126 CYS A C 1
ATOM 1029 O O . CYS A 1 126 ? -1.602 24.537 -3.605 1.00 96.69 126 CYS A O 1
ATOM 1031 N N . GLY A 1 127 ? -1.272 26.015 -1.944 1.00 96.25 127 GLY A N 1
ATOM 1032 C CA . GLY A 1 127 ? 0.184 26.072 -2.095 1.00 96.25 127 GLY A CA 1
ATOM 1033 C C . GLY A 1 127 ? 0.856 24.714 -1.879 1.00 96.25 127 GLY A C 1
ATOM 1034 O O . GLY A 1 127 ? 1.737 24.338 -2.649 1.00 96.25 127 GLY A O 1
ATOM 1035 N N . ALA A 1 128 ? 0.400 23.945 -0.888 1.00 93.75 128 ALA A N 1
ATOM 1036 C CA . ALA A 1 128 ? 0.903 22.602 -0.613 1.00 93.75 128 ALA A CA 1
ATOM 1037 C C . ALA A 1 128 ? 0.602 21.625 -1.760 1.00 93.75 128 ALA A C 1
ATOM 1039 O O . ALA A 1 128 ? 1.501 20.916 -2.205 1.00 93.75 128 ALA A O 1
ATOM 1040 N N . VAL A 1 129 ? -0.631 21.614 -2.280 1.00 94.12 129 VAL A N 1
ATOM 1041 C CA . VAL A 1 129 ? -0.999 20.771 -3.432 1.00 94.12 129 VAL A CA 1
ATOM 1042 C C . VAL A 1 129 ? -0.202 21.154 -4.675 1.00 94.12 129 VAL A C 1
ATOM 1044 O O . VAL A 1 129 ? 0.255 20.275 -5.402 1.00 94.12 129 VAL A O 1
ATOM 1047 N N . TRP A 1 130 ? 0.023 22.446 -4.905 1.00 96.00 130 TRP A N 1
ATOM 1048 C CA . TRP A 1 130 ? 0.852 22.903 -6.015 1.00 96.00 130 TRP A CA 1
ATOM 1049 C C . TRP A 1 130 ? 2.307 22.436 -5.878 1.00 96.00 130 TRP A C 1
ATOM 1051 O O . TRP A 1 130 ? 2.868 21.886 -6.824 1.00 96.00 130 TRP A O 1
ATOM 1061 N N . PHE A 1 131 ? 2.897 22.566 -4.686 1.00 95.56 131 PHE A N 1
ATOM 1062 C CA . PHE A 1 131 ? 4.252 22.087 -4.406 1.00 95.56 131 PHE A CA 1
ATOM 1063 C C . PHE A 1 131 ? 4.384 20.570 -4.601 1.00 95.56 131 PHE A C 1
ATOM 1065 O O . PHE A 1 131 ? 5.316 20.115 -5.264 1.00 95.56 131 PHE A O 1
ATOM 1072 N N . ILE A 1 132 ? 3.431 19.787 -4.083 1.00 91.88 132 ILE A N 1
ATOM 1073 C CA . ILE A 1 132 ? 3.398 18.326 -4.256 1.00 91.88 132 ILE A CA 1
ATOM 1074 C C . ILE A 1 132 ? 3.317 17.965 -5.743 1.00 91.88 132 ILE A C 1
ATOM 1076 O O . ILE A 1 132 ? 4.080 17.123 -6.210 1.00 91.88 132 ILE A O 1
ATOM 1080 N N . ASN A 1 133 ? 2.455 18.633 -6.511 1.00 94.06 133 ASN A N 1
ATOM 1081 C CA . ASN A 1 133 ? 2.310 18.370 -7.942 1.00 94.06 133 ASN A CA 1
ATOM 1082 C C . ASN A 1 133 ? 3.545 18.766 -8.755 1.00 94.06 133 ASN A C 1
ATOM 1084 O O . ASN A 1 133 ? 3.938 18.034 -9.665 1.00 94.06 133 ASN A O 1
ATOM 1088 N N . MET A 1 134 ? 4.211 19.866 -8.401 1.00 95.12 134 MET A N 1
ATOM 1089 C CA . MET A 1 134 ? 5.496 20.237 -8.999 1.00 95.12 134 MET A CA 1
ATOM 1090 C C . MET A 1 134 ? 6.590 19.219 -8.673 1.00 95.12 134 MET A C 1
ATOM 1092 O O . MET A 1 134 ? 7.360 18.848 -9.557 1.00 95.12 134 MET A O 1
ATOM 1096 N N . TYR A 1 135 ? 6.627 18.709 -7.441 1.00 93.56 135 TYR A N 1
ATOM 1097 C CA . TYR A 1 135 ? 7.563 17.660 -7.041 1.00 93.56 135 TYR A CA 1
ATOM 1098 C C . TYR A 1 135 ? 7.324 16.345 -7.798 1.00 93.56 135 TYR A C 1
ATOM 1100 O O . TYR A 1 135 ? 8.273 15.752 -8.313 1.00 93.56 135 TYR A O 1
ATOM 1108 N N . ILE A 1 136 ? 6.063 15.911 -7.928 1.00 89.75 136 ILE A N 1
ATOM 1109 C CA . ILE A 1 136 ? 5.703 14.724 -8.719 1.00 89.75 136 ILE A CA 1
ATOM 1110 C C . ILE A 1 136 ? 6.112 14.936 -10.178 1.00 89.75 136 ILE A C 1
ATOM 1112 O O . ILE A 1 136 ? 6.796 14.087 -10.743 1.00 89.75 136 ILE A O 1
ATOM 1116 N N . SER A 1 137 ? 5.771 16.085 -10.769 1.00 91.81 137 SER A N 1
ATOM 1117 C CA . SER A 1 137 ? 6.167 16.447 -12.135 1.00 91.81 137 SER A CA 1
ATOM 1118 C C . SER A 1 137 ? 7.687 16.363 -12.328 1.00 91.81 137 SER A C 1
ATOM 1120 O O . SER A 1 137 ? 8.162 15.682 -13.238 1.00 91.81 137 SER A O 1
ATOM 1122 N N . TYR A 1 138 ? 8.461 16.943 -11.408 1.00 93.00 138 TYR A N 1
ATOM 1123 C CA . TYR A 1 138 ? 9.926 16.911 -11.417 1.00 93.00 138 TYR A CA 1
ATOM 1124 C C . TYR A 1 138 ? 10.468 15.490 -11.391 1.00 93.00 138 TYR A C 1
ATOM 1126 O O . TYR A 1 138 ? 11.298 15.117 -12.224 1.00 93.00 138 TYR A O 1
ATOM 1134 N N . PHE A 1 139 ? 9.936 14.669 -10.491 1.00 88.44 139 PHE A N 1
ATOM 1135 C CA . PHE A 1 139 ? 10.323 13.274 -10.386 1.00 88.44 139 PHE A CA 1
ATOM 1136 C C . PHE A 1 139 ? 9.979 12.485 -11.656 1.00 88.44 139 PHE A C 1
ATOM 1138 O O . PHE A 1 139 ? 10.829 11.748 -12.160 1.00 88.44 139 PHE A O 1
ATOM 1145 N N . THR A 1 140 ? 8.775 12.668 -12.215 1.00 85.62 140 THR A N 1
ATOM 1146 C CA . THR A 1 140 ? 8.376 12.001 -13.466 1.00 85.62 140 THR A CA 1
ATOM 1147 C C . THR A 1 140 ? 9.264 12.402 -14.640 1.00 8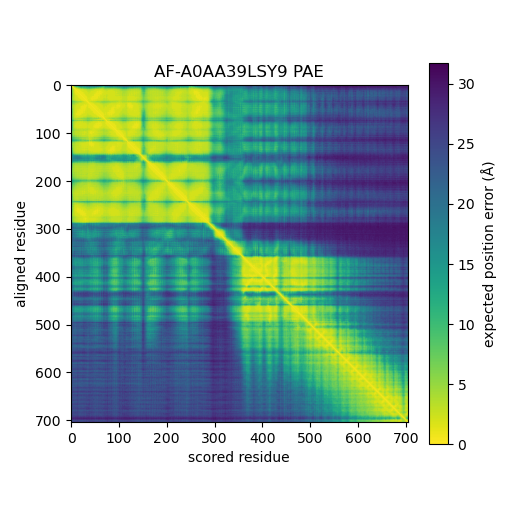5.62 140 THR A C 1
ATOM 1149 O O . THR A 1 140 ? 9.636 11.545 -15.440 1.00 85.62 140 THR A O 1
ATOM 1152 N N . MET A 1 141 ? 9.665 13.673 -14.723 1.00 86.12 141 MET A N 1
ATOM 1153 C CA . MET A 1 141 ? 10.474 14.176 -15.826 1.00 86.12 141 MET A CA 1
ATOM 1154 C C . MET A 1 141 ? 11.933 13.723 -15.730 1.00 86.12 141 MET A C 1
ATOM 1156 O O . MET A 1 141 ? 12.460 13.219 -16.717 1.00 86.12 141 MET A O 1
ATOM 1160 N N . ILE A 1 142 ? 12.566 13.801 -14.553 1.00 84.94 142 ILE A N 1
ATOM 1161 C CA . ILE A 1 142 ? 13.933 13.283 -14.357 1.00 84.94 142 ILE A CA 1
ATOM 1162 C C . ILE A 1 142 ? 13.995 11.789 -14.653 1.00 84.94 142 ILE A C 1
ATOM 1164 O O . ILE A 1 142 ? 14.892 11.313 -15.349 1.00 84.94 142 ILE A O 1
ATOM 1168 N N . ARG A 1 143 ? 13.023 11.026 -14.146 1.00 81.69 143 ARG A N 1
ATOM 1169 C CA . ARG A 1 143 ? 12.963 9.583 -14.394 1.00 81.69 143 ARG A CA 1
ATOM 1170 C C . ARG A 1 143 ? 12.685 9.274 -15.865 1.00 81.69 143 ARG A C 1
ATOM 1172 O O . ARG A 1 143 ? 13.249 8.313 -16.377 1.00 81.69 143 ARG A O 1
ATOM 1179 N N . GLY A 1 144 ? 11.886 10.100 -16.542 1.00 75.69 144 GLY A N 1
ATOM 1180 C CA . GLY A 1 144 ? 11.636 9.997 -17.978 1.00 75.69 144 GLY A CA 1
ATOM 1181 C C . GLY A 1 144 ? 12.867 10.300 -18.839 1.00 75.69 144 GLY A C 1
ATOM 1182 O O . GLY A 1 144 ? 13.108 9.594 -19.813 1.00 75.69 144 GLY A O 1
ATOM 1183 N N . GLN A 1 145 ? 13.675 11.300 -18.473 1.00 73.69 145 GLN A N 1
ATOM 1184 C CA . GLN A 1 145 ? 14.890 11.678 -19.213 1.00 73.69 145 GLN A CA 1
ATOM 1185 C C . GLN A 1 145 ? 16.029 10.665 -19.072 1.00 73.69 145 GLN A C 1
ATOM 1187 O O . GLN A 1 145 ? 16.802 10.487 -20.008 1.00 73.69 145 GLN A O 1
ATOM 1192 N N . ASN A 1 146 ? 16.098 9.943 -17.951 1.00 69.75 146 ASN A N 1
ATOM 1193 C CA . ASN A 1 146 ? 17.081 8.874 -17.748 1.00 69.75 146 ASN A CA 1
ATOM 1194 C C . ASN A 1 146 ? 16.806 7.608 -18.591 1.00 69.75 146 ASN A C 1
ATOM 1196 O O . ASN A 1 146 ? 17.528 6.616 -18.472 1.00 69.75 146 ASN A O 1
ATOM 1200 N N . ALA A 1 147 ? 15.772 7.607 -19.439 1.00 58.94 147 ALA A N 1
ATOM 1201 C CA . ALA A 1 147 ? 15.563 6.561 -20.428 1.00 58.94 147 ALA A CA 1
ATOM 1202 C C . ALA A 1 147 ? 16.558 6.732 -21.591 1.00 58.94 147 ALA A C 1
ATOM 1204 O O . ALA A 1 147 ? 16.380 7.579 -22.467 1.00 58.94 147 ALA A O 1
ATOM 1205 N N . VAL A 1 148 ? 17.611 5.911 -21.612 1.00 59.56 148 VAL A N 1
ATOM 1206 C CA . VAL A 1 148 ? 18.579 5.884 -22.715 1.00 59.56 148 VAL A CA 1
ATOM 1207 C C . VAL A 1 148 ? 17.883 5.352 -23.972 1.00 59.56 148 VAL A C 1
ATOM 1209 O O . VAL A 1 148 ? 17.393 4.221 -24.001 1.00 59.56 148 VAL A O 1
ATOM 1212 N N . ILE A 1 149 ? 17.818 6.177 -25.019 1.00 52.31 149 ILE A N 1
ATOM 1213 C CA . ILE A 1 149 ? 17.385 5.739 -26.350 1.00 52.31 149 ILE A CA 1
ATOM 1214 C C . ILE A 1 149 ? 18.558 4.974 -26.961 1.00 52.31 149 ILE A C 1
ATOM 1216 O O . ILE A 1 149 ? 19.587 5.568 -27.283 1.00 52.31 149 ILE A O 1
ATOM 1220 N N . GLY A 1 150 ? 18.411 3.660 -27.113 1.00 54.31 150 GLY A N 1
ATOM 1221 C CA . GLY A 1 150 ? 19.397 2.836 -27.794 1.00 54.31 150 GLY A CA 1
ATOM 1222 C C . GLY A 1 150 ? 19.554 3.250 -29.266 1.00 54.31 150 GLY A C 1
ATOM 1223 O O . GLY A 1 150 ? 18.627 3.810 -29.861 1.00 54.31 150 GLY A O 1
ATOM 1224 N N . PR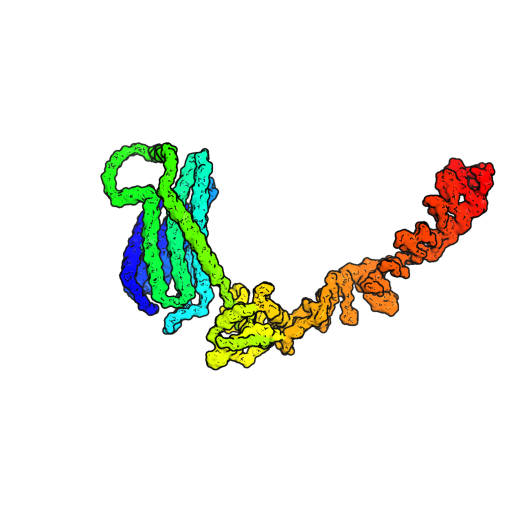O A 1 151 ? 20.700 2.944 -29.899 1.00 44.44 151 PRO A N 1
ATOM 1225 C CA . PRO A 1 151 ? 21.013 3.343 -31.278 1.00 44.44 151 PRO A CA 1
ATOM 1226 C C . PRO A 1 151 ? 20.006 2.836 -32.327 1.00 44.44 151 PRO A C 1
ATOM 1228 O O . PRO A 1 151 ? 19.886 3.421 -33.399 1.00 44.44 151 PRO A O 1
ATOM 1231 N N . ASN A 1 152 ? 19.220 1.807 -31.999 1.00 52.56 152 ASN A N 1
ATOM 1232 C CA . ASN A 1 152 ? 18.183 1.240 -32.868 1.00 52.56 152 ASN A CA 1
ATOM 1233 C C . ASN A 1 152 ? 16.812 1.931 -32.708 1.00 52.56 152 ASN A C 1
ATOM 1235 O O . ASN A 1 152 ? 15.813 1.457 -33.244 1.00 52.56 152 ASN A O 1
ATOM 1239 N N . GLY A 1 153 ? 16.727 3.006 -31.915 1.00 44.31 153 GLY A N 1
ATOM 1240 C CA . GLY A 1 153 ? 15.463 3.644 -31.537 1.00 44.31 153 GLY A CA 1
ATOM 1241 C C . GLY A 1 153 ? 14.662 2.865 -30.486 1.00 44.31 153 GLY A C 1
ATOM 1242 O O . GLY A 1 153 ? 13.563 3.283 -30.121 1.00 44.31 153 GLY A O 1
ATOM 1243 N N . GLU A 1 154 ? 15.202 1.755 -29.974 1.00 46.28 154 GLU A N 1
ATOM 1244 C CA . GLU A 1 154 ? 14.631 1.047 -28.832 1.00 46.28 154 GLU A CA 1
ATOM 1245 C C . GLU A 1 154 ? 14.922 1.835 -27.555 1.00 46.28 154 GLU A C 1
ATOM 1247 O O . GLU A 1 154 ? 16.072 2.074 -27.189 1.00 46.28 154 GLU A O 1
ATOM 1252 N N . LEU A 1 155 ? 13.861 2.263 -26.878 1.00 44.53 155 LEU A N 1
ATOM 1253 C CA . LEU A 1 155 ? 13.947 2.908 -25.577 1.00 44.53 155 LEU A CA 1
ATOM 1254 C C . LEU A 1 155 ? 14.301 1.829 -24.539 1.00 44.53 155 LEU A C 1
ATOM 1256 O O . LEU A 1 155 ? 13.417 1.167 -23.994 1.00 44.53 155 LEU A O 1
ATOM 1260 N N . THR A 1 156 ? 15.592 1.598 -24.298 1.00 50.72 156 THR A N 1
ATOM 1261 C CA . THR A 1 156 ? 16.050 0.662 -23.268 1.00 50.72 156 THR A CA 1
ATOM 1262 C C . THR A 1 156 ? 15.951 1.355 -21.918 1.00 50.72 156 THR A C 1
ATOM 1264 O O . THR A 1 156 ? 16.902 1.959 -21.426 1.00 50.72 156 THR A O 1
ATOM 1267 N N . LEU A 1 157 ? 14.767 1.279 -21.310 1.00 57.44 157 LEU A N 1
ATOM 1268 C CA . LEU A 1 157 ? 14.600 1.585 -19.896 1.00 57.44 157 LEU A CA 1
ATOM 1269 C C . LEU A 1 157 ? 15.316 0.502 -19.089 1.00 57.44 157 LEU A C 1
ATOM 1271 O O . LEU A 1 157 ? 14.718 -0.495 -18.691 1.00 57.44 157 LEU A O 1
ATOM 1275 N N . GLU A 1 158 ? 16.606 0.703 -18.839 1.00 55.91 158 GLU A N 1
ATOM 1276 C CA . GLU A 1 158 ? 17.443 -0.207 -18.047 1.00 55.91 158 GLU A CA 1
ATOM 1277 C C . GLU A 1 158 ? 16.890 -0.406 -16.615 1.00 55.91 158 GLU A C 1
ATOM 1279 O O . GLU A 1 158 ? 17.225 -1.363 -15.925 1.00 55.91 158 GLU A O 1
ATOM 1284 N N . HIS A 1 159 ? 15.945 0.447 -16.195 1.00 62.56 159 HIS A N 1
ATOM 1285 C CA . HIS A 1 159 ? 15.294 0.419 -14.892 1.00 62.56 159 HIS A CA 1
ATOM 1286 C C . HIS A 1 159 ? 13.762 0.328 -15.018 1.00 62.56 159 HIS A C 1
ATOM 1288 O O . HIS A 1 159 ? 13.030 1.276 -14.729 1.00 62.56 159 HIS A O 1
ATOM 1294 N N . ALA A 1 160 ? 13.245 -0.850 -15.382 1.00 60.53 160 ALA A N 1
ATOM 1295 C CA . ALA A 1 160 ? 11.803 -1.144 -15.429 1.00 60.53 160 ALA A CA 1
ATOM 1296 C C . ALA A 1 160 ? 11.047 -0.874 -14.102 1.00 60.53 160 ALA A C 1
ATOM 1298 O O . ALA A 1 160 ? 9.811 -0.864 -14.081 1.00 60.53 160 ALA A O 1
ATOM 1299 N N . HIS A 1 161 ? 11.771 -0.678 -12.996 1.00 63.97 161 HIS A N 1
ATOM 1300 C CA . HIS A 1 161 ? 11.249 -0.275 -11.688 1.00 63.97 161 HIS A CA 1
ATOM 1301 C C . HIS A 1 161 ? 10.705 1.161 -11.657 1.00 63.97 161 HIS A C 1
ATOM 1303 O O . HIS A 1 161 ? 9.765 1.437 -10.924 1.00 63.97 161 HIS A O 1
ATOM 1309 N N . TYR A 1 162 ? 11.213 2.075 -12.481 1.00 70.50 162 TYR A N 1
ATOM 1310 C CA . TYR A 1 162 ? 10.800 3.478 -12.398 1.00 70.50 162 TYR A CA 1
ATOM 1311 C C . TYR A 1 162 ? 9.430 3.748 -13.024 1.00 70.50 162 TYR A C 1
ATOM 1313 O O . TYR A 1 162 ? 8.682 4.588 -12.528 1.00 70.50 162 TYR A O 1
ATOM 1321 N N . ASN A 1 163 ? 9.044 2.978 -14.044 1.00 77.75 163 ASN A N 1
ATOM 1322 C CA . ASN A 1 163 ? 7.712 3.098 -14.641 1.00 77.75 163 ASN A CA 1
ATOM 1323 C C . ASN A 1 163 ? 6.613 2.679 -13.663 1.00 77.75 163 ASN A C 1
ATOM 1325 O O . ASN A 1 163 ? 5.528 3.251 -13.693 1.00 77.75 163 ASN A O 1
ATOM 1329 N N . THR A 1 164 ? 6.879 1.709 -12.783 1.00 80.81 164 THR A N 1
ATOM 1330 C CA . THR A 1 164 ? 5.887 1.280 -11.790 1.00 80.81 164 THR A CA 1
ATOM 1331 C C . THR A 1 164 ? 5.603 2.356 -10.756 1.00 80.81 164 THR A C 1
ATOM 1333 O O . THR A 1 164 ? 4.442 2.527 -10.401 1.00 80.81 164 THR A O 1
ATOM 1336 N N . ASP A 1 165 ? 6.611 3.125 -10.341 1.00 82.06 165 ASP A N 1
ATOM 1337 C CA . ASP A 1 165 ? 6.421 4.209 -9.374 1.00 82.06 165 ASP A CA 1
ATOM 1338 C C . ASP A 1 165 ? 5.554 5.321 -9.974 1.00 82.06 165 ASP A C 1
ATOM 1340 O O . ASP A 1 165 ? 4.573 5.738 -9.364 1.00 82.06 165 ASP A O 1
ATOM 1344 N N . ILE A 1 166 ? 5.849 5.731 -11.214 1.00 84.56 166 ILE A N 1
ATOM 1345 C CA . ILE A 1 166 ? 5.072 6.755 -11.929 1.00 84.56 166 ILE A CA 1
ATOM 1346 C C . ILE A 1 166 ? 3.630 6.282 -12.150 1.00 84.56 166 ILE A C 1
ATOM 1348 O O . ILE A 1 166 ? 2.686 7.028 -11.888 1.00 84.56 166 ILE A O 1
ATOM 1352 N N . ILE A 1 167 ? 3.439 5.031 -12.589 1.00 87.56 167 ILE A N 1
ATOM 1353 C CA . ILE A 1 167 ? 2.103 4.444 -12.758 1.00 87.56 167 ILE A CA 1
ATOM 1354 C C . ILE A 1 167 ? 1.365 4.411 -11.415 1.00 87.56 167 ILE A C 1
ATOM 1356 O O . ILE A 1 167 ? 0.193 4.771 -11.366 1.00 87.56 167 ILE A O 1
ATOM 1360 N N . CYS A 1 168 ? 2.035 4.033 -10.325 1.00 87.06 168 CYS A N 1
ATOM 1361 C CA . CYS A 1 168 ? 1.446 4.011 -8.990 1.00 87.06 168 CYS A CA 1
ATOM 1362 C C . CYS A 1 168 ? 0.993 5.412 -8.555 1.00 87.06 168 CYS A C 1
ATOM 1364 O O . CYS A 1 168 ? -0.157 5.582 -8.153 1.00 87.06 168 CYS A O 1
ATOM 1366 N N . SER A 1 169 ? 1.837 6.436 -8.724 1.00 86.06 169 SER A N 1
ATOM 1367 C CA . SER A 1 169 ? 1.466 7.828 -8.440 1.00 86.06 169 SER A CA 1
ATOM 1368 C C . SER A 1 169 ? 0.253 8.276 -9.261 1.00 86.06 169 SER A C 1
ATOM 1370 O O . SER A 1 169 ? -0.685 8.843 -8.704 1.00 86.06 169 SER A O 1
ATOM 1372 N N . LEU A 1 170 ? 0.208 7.961 -10.561 1.00 87.94 170 LEU A N 1
ATOM 1373 C CA . LEU A 1 170 ? -0.936 8.280 -11.425 1.00 87.94 170 LEU A CA 1
ATOM 1374 C C . LEU A 1 170 ? -2.218 7.551 -11.005 1.00 87.94 170 LEU A C 1
ATOM 1376 O O . LEU A 1 170 ? -3.302 8.140 -11.026 1.00 87.94 170 LEU A O 1
ATOM 1380 N N . VAL A 1 171 ? -2.108 6.285 -10.600 1.00 90.06 171 VAL A N 1
ATOM 1381 C CA . VAL A 1 171 ? -3.225 5.494 -10.068 1.00 90.06 171 VAL A CA 1
ATOM 1382 C C . VAL A 1 171 ? -3.753 6.115 -8.775 1.00 90.06 171 VAL A C 1
ATOM 1384 O O . VAL A 1 171 ? -4.968 6.264 -8.632 1.00 90.06 171 VAL A O 1
ATOM 1387 N N . VAL A 1 172 ? -2.873 6.519 -7.856 1.00 87.62 172 VAL A N 1
ATOM 1388 C CA . VAL A 1 172 ? -3.257 7.171 -6.594 1.00 87.62 172 VAL A CA 1
ATOM 1389 C C . VAL A 1 172 ? -3.983 8.489 -6.868 1.00 87.62 172 VAL A C 1
ATOM 1391 O O . VAL A 1 172 ? -5.104 8.660 -6.390 1.00 87.62 172 VAL A O 1
ATOM 1394 N N . LEU A 1 173 ? -3.419 9.369 -7.702 1.00 88.69 173 LEU A N 1
ATOM 1395 C CA . LEU A 1 173 ? -4.037 10.653 -8.072 1.00 88.69 173 LEU A CA 1
ATOM 1396 C C . LEU A 1 173 ? -5.413 10.457 -8.732 1.00 88.69 173 LEU A C 1
ATOM 1398 O O . LEU A 1 173 ? -6.394 11.125 -8.398 1.00 88.69 173 LEU A O 1
ATOM 1402 N N . THR A 1 174 ? -5.528 9.488 -9.643 1.00 89.50 174 THR A N 1
ATOM 1403 C CA . THR A 1 174 ? -6.802 9.171 -10.308 1.00 89.50 174 THR A CA 1
ATOM 1404 C C . THR A 1 174 ? -7.829 8.630 -9.314 1.00 89.50 174 THR A C 1
ATOM 1406 O O . THR A 1 174 ? -8.993 9.031 -9.333 1.00 89.50 174 THR A O 1
ATOM 1409 N N . THR A 1 175 ? -7.399 7.766 -8.394 1.00 88.31 175 THR A N 1
ATOM 1410 C CA . THR A 1 175 ? -8.264 7.204 -7.350 1.00 88.31 175 THR A CA 1
ATOM 1411 C C . THR A 1 175 ? -8.760 8.292 -6.403 1.00 88.31 175 THR A C 1
ATOM 1413 O O . THR A 1 175 ? -9.956 8.349 -6.117 1.00 88.31 175 THR A O 1
ATOM 1416 N N . MET A 1 176 ? -7.885 9.203 -5.969 1.00 88.75 176 MET A N 1
ATOM 1417 C CA . MET A 1 176 ? -8.269 10.342 -5.131 1.00 88.75 176 MET A CA 1
ATOM 1418 C C . MET A 1 176 ? -9.317 11.221 -5.822 1.00 88.75 176 MET A C 1
ATOM 1420 O O . MET A 1 176 ? -10.293 11.619 -5.189 1.00 88.75 176 MET A O 1
ATOM 1424 N N . ASN A 1 177 ? -9.192 11.442 -7.131 1.00 91.62 177 ASN A N 1
ATOM 1425 C CA . ASN A 1 177 ? -10.186 12.179 -7.911 1.00 91.62 177 ASN A CA 1
ATOM 1426 C C . ASN A 1 177 ? -11.543 11.487 -8.001 1.00 91.62 177 ASN A C 1
ATOM 1428 O O . ASN A 1 177 ? -12.584 12.122 -7.816 1.00 91.62 177 ASN A O 1
ATOM 1432 N N . VAL A 1 178 ? -11.546 10.175 -8.235 1.00 92.38 178 VAL A N 1
ATOM 1433 C CA . VAL A 1 178 ? -12.776 9.377 -8.215 1.00 92.38 178 VAL A CA 1
ATOM 1434 C C . VAL A 1 178 ? -13.444 9.473 -6.842 1.00 92.38 178 VAL A C 1
ATOM 1436 O O . VAL A 1 178 ? -14.649 9.724 -6.762 1.00 92.38 178 VAL A O 1
ATOM 1439 N N . VAL A 1 179 ? -12.670 9.357 -5.758 1.00 89.38 179 VAL A N 1
ATOM 1440 C CA . VAL A 1 179 ? -13.166 9.534 -4.386 1.00 89.38 179 VAL A CA 1
ATOM 1441 C C . VAL A 1 179 ? -13.737 10.939 -4.185 1.00 89.38 179 VAL A C 1
ATOM 1443 O O . VAL A 1 179 ? -14.838 11.063 -3.651 1.00 89.38 179 VAL A O 1
ATOM 1446 N N . GLY A 1 180 ? -13.060 11.985 -4.665 1.00 91.12 180 GLY A N 1
ATOM 1447 C CA . GLY A 1 180 ? -13.538 13.368 -4.603 1.00 91.12 180 GLY A CA 1
ATOM 1448 C C . GLY A 1 180 ? -14.926 13.539 -5.227 1.00 91.12 180 GLY A C 1
ATOM 1449 O O . GLY A 1 180 ? -15.838 14.067 -4.586 1.00 91.12 180 GLY A O 1
ATOM 1450 N N . VAL A 1 181 ? -15.137 13.009 -6.436 1.00 92.56 181 VAL A N 1
ATOM 1451 C CA . VAL A 1 181 ? -16.445 13.050 -7.118 1.00 92.56 181 VAL A CA 1
ATOM 1452 C C . VAL A 1 181 ? -17.506 12.225 -6.385 1.00 92.56 181 VAL A C 1
ATOM 1454 O O . VAL A 1 181 ? -18.653 12.665 -6.262 1.00 92.56 181 VAL A O 1
ATOM 1457 N N . VAL A 1 182 ? -17.149 11.049 -5.859 1.00 91.38 182 VAL A N 1
ATOM 1458 C CA . VAL A 1 182 ? -18.071 10.206 -5.079 1.00 91.38 182 VAL A CA 1
ATOM 1459 C C . VAL A 1 182 ? -18.517 10.922 -3.805 1.00 91.38 182 VAL A C 1
ATOM 1461 O O . VAL A 1 182 ? -19.722 11.019 -3.555 1.00 91.38 182 VAL A O 1
ATOM 1464 N N . VAL A 1 183 ? -17.577 11.473 -3.029 1.00 90.75 183 VAL A N 1
ATOM 1465 C CA . VAL A 1 183 ? -17.863 12.271 -1.824 1.00 90.75 183 VAL A CA 1
ATOM 1466 C C . VAL A 1 183 ? -18.793 13.423 -2.176 1.00 90.75 183 VAL A C 1
ATOM 1468 O O . VAL A 1 183 ? -19.802 13.639 -1.504 1.00 90.75 183 VAL A O 1
ATOM 1471 N N . PHE A 1 184 ? -18.522 14.108 -3.283 1.00 91.50 184 PHE A N 1
ATOM 1472 C CA . PHE A 1 184 ? -19.358 15.196 -3.758 1.00 91.50 184 PHE A CA 1
ATOM 1473 C C . PHE A 1 184 ? -20.802 14.761 -4.052 1.00 91.50 184 PHE A C 1
ATOM 1475 O O . PHE A 1 184 ? -21.762 15.425 -3.653 1.00 91.50 184 PHE A O 1
ATOM 1482 N N . PHE A 1 185 ? -20.986 13.623 -4.724 1.00 91.69 185 PHE A N 1
ATOM 1483 C CA . PHE A 1 185 ? -22.314 13.094 -5.035 1.00 91.69 185 PHE A CA 1
ATOM 1484 C C . PHE A 1 185 ? -23.069 12.650 -3.773 1.00 91.69 185 PHE A C 1
ATOM 1486 O O . PHE A 1 185 ? -24.281 12.867 -3.652 1.00 91.69 185 PHE A O 1
ATOM 1493 N N . VAL A 1 186 ? -22.360 12.065 -2.804 1.00 92.12 186 VAL A N 1
ATOM 1494 C CA . VAL A 1 186 ? -22.916 11.722 -1.488 1.00 92.12 186 VAL A CA 1
ATOM 1495 C C . VAL A 1 186 ? -23.370 12.985 -0.759 1.00 92.12 186 VAL A C 1
ATOM 1497 O O . VAL A 1 186 ? -24.513 13.033 -0.302 1.00 92.12 186 VAL A O 1
ATOM 1500 N N . LEU A 1 187 ? -22.539 14.030 -0.726 1.00 92.00 187 LEU A N 1
ATOM 1501 C CA . LEU A 1 187 ? -22.873 15.322 -0.120 1.00 92.00 187 LEU A CA 1
ATOM 1502 C C . LEU A 1 187 ? -24.074 15.982 -0.792 1.00 92.00 187 LEU A C 1
ATOM 1504 O O . LEU A 1 187 ? -24.972 16.464 -0.104 1.00 92.00 187 LEU A O 1
ATOM 1508 N N . TYR A 1 188 ? -24.150 15.955 -2.123 1.00 92.19 188 TYR A N 1
ATOM 1509 C CA . TYR A 1 188 ? -25.300 16.480 -2.856 1.00 92.19 188 TYR A CA 1
ATOM 1510 C C . TYR A 1 188 ? -26.602 15.776 -2.446 1.00 92.19 188 TYR A C 1
ATOM 1512 O O . TYR A 1 188 ? -27.608 16.426 -2.145 1.00 92.19 188 TYR A O 1
ATOM 1520 N N . ASN A 1 189 ? -26.588 14.442 -2.374 1.00 91.06 189 ASN A N 1
ATOM 1521 C CA . ASN A 1 189 ? -27.754 13.666 -1.951 1.00 91.06 189 ASN A CA 1
ATOM 1522 C C . ASN A 1 189 ? -28.092 13.873 -0.472 1.00 91.06 189 ASN A C 1
ATOM 1524 O O . ASN A 1 189 ? -29.272 13.948 -0.117 1.00 91.06 189 ASN A O 1
ATOM 1528 N N . TYR A 1 190 ? -27.076 13.982 0.382 1.00 93.56 190 TYR A N 1
ATOM 1529 C CA . TYR A 1 190 ? -27.236 14.287 1.796 1.00 93.56 190 TYR A CA 1
ATOM 1530 C C . TYR A 1 190 ? -27.901 15.653 1.988 1.00 93.56 190 TYR A C 1
ATOM 1532 O O . TYR A 1 190 ? -28.943 15.733 2.636 1.00 93.56 190 TYR A O 1
ATOM 1540 N N . ASN A 1 191 ? -27.386 16.698 1.336 1.00 91.50 191 ASN A N 1
ATOM 1541 C CA . ASN A 1 191 ? -27.939 18.051 1.385 1.00 91.50 191 ASN A CA 1
ATOM 1542 C C . ASN A 1 191 ? -29.366 18.104 0.844 1.00 91.50 191 ASN A C 1
ATOM 1544 O O . ASN A 1 191 ? -30.227 18.749 1.439 1.00 91.50 191 ASN A O 1
ATOM 1548 N N . ARG A 1 192 ? -29.668 17.346 -0.214 1.00 92.81 192 ARG A N 1
ATOM 1549 C CA . ARG A 1 192 ? -31.035 17.216 -0.732 1.00 92.81 192 ARG A CA 1
ATOM 1550 C C . ARG A 1 192 ? -31.990 16.567 0.277 1.00 92.81 192 ARG A C 1
ATOM 1552 O O . ARG A 1 192 ? -33.118 17.034 0.430 1.00 92.81 192 ARG A O 1
ATOM 1559 N N . LYS A 1 193 ? -31.571 15.494 0.958 1.00 93.38 193 LYS A N 1
ATOM 1560 C CA . LYS A 1 193 ? -32.382 14.840 2.004 1.00 93.38 193 LYS A CA 1
ATOM 1561 C C . LYS A 1 193 ? -32.553 15.746 3.223 1.00 93.38 193 LYS A C 1
ATOM 1563 O O . LYS A 1 193 ? -33.658 15.857 3.749 1.00 93.38 193 LYS A O 1
ATOM 1568 N N . ARG A 1 194 ? -31.479 16.416 3.645 1.00 90.19 194 ARG A N 1
ATOM 1569 C CA . ARG A 1 194 ? -31.483 17.370 4.758 1.00 90.19 194 ARG A CA 1
ATOM 1570 C C . ARG A 1 194 ? -32.410 18.551 4.478 1.00 90.19 194 ARG A C 1
ATOM 1572 O O . ARG A 1 194 ? -33.219 18.881 5.334 1.00 90.19 194 ARG A O 1
ATOM 1579 N N . TRP A 1 195 ? -32.384 19.097 3.261 1.00 90.25 195 TRP A N 1
ATOM 1580 C CA . TRP A 1 195 ? -33.298 20.153 2.813 1.00 90.25 195 TRP A CA 1
ATOM 1581 C C . TRP A 1 195 ? -34.775 19.777 2.971 1.00 90.25 195 TRP A C 1
ATOM 1583 O O . TRP A 1 195 ? -35.581 20.597 3.398 1.00 90.25 195 TRP A O 1
ATOM 1593 N N . ALA A 1 196 ? -35.137 18.529 2.657 1.00 91.19 196 ALA A N 1
ATOM 1594 C CA . ALA A 1 196 ? -36.511 18.057 2.815 1.00 91.19 196 ALA A CA 1
ATOM 1595 C C . ALA A 1 196 ? -36.936 17.969 4.292 1.00 91.19 196 ALA A C 1
ATOM 1597 O O . ALA A 1 196 ? -38.085 18.267 4.608 1.00 91.19 196 ALA A O 1
ATOM 1598 N N . ARG A 1 197 ? -36.015 17.587 5.188 1.00 90.88 197 ARG A N 1
ATOM 1599 C CA . ARG A 1 197 ? -36.275 17.439 6.629 1.00 90.88 197 ARG A CA 1
ATOM 1600 C C . ARG A 1 197 ? -36.305 18.778 7.366 1.00 90.88 197 ARG A C 1
ATOM 1602 O O . ARG A 1 197 ? -37.161 18.989 8.213 1.00 90.88 197 ARG A O 1
ATOM 1609 N N . ASP A 1 198 ? -35.405 19.690 7.019 1.00 88.38 198 ASP A N 1
ATOM 1610 C CA . ASP A 1 198 ? -35.206 20.959 7.728 1.00 88.38 198 ASP A CA 1
ATOM 1611 C C . ASP A 1 198 ? -36.158 22.081 7.248 1.00 88.38 198 ASP A C 1
ATOM 1613 O O . ASP A 1 198 ? -35.960 23.254 7.571 1.00 88.38 198 ASP A O 1
ATOM 1617 N N . ARG A 1 199 ? -37.246 21.735 6.534 1.00 80.12 199 ARG A N 1
ATOM 1618 C CA . ARG A 1 199 ? -38.299 22.667 6.075 1.00 80.12 199 ARG A CA 1
ATOM 1619 C C . ARG A 1 199 ? -39.034 23.399 7.207 1.00 80.12 199 ARG A C 1
ATOM 1621 O O . ARG A 1 199 ? -39.845 24.263 6.899 1.00 80.12 199 ARG A O 1
ATOM 1628 N N . THR A 1 200 ? -38.788 23.084 8.477 1.00 85.00 200 THR A N 1
ATOM 1629 C CA . THR A 1 200 ? -39.401 23.751 9.641 1.00 85.00 200 THR A CA 1
ATOM 1630 C C . THR A 1 200 ? -38.428 24.625 10.442 1.00 85.00 200 THR A C 1
ATOM 1632 O O . THR A 1 200 ? -38.878 25.415 11.262 1.00 85.00 200 THR A O 1
ATOM 1635 N N . LYS A 1 201 ? -37.114 24.584 10.167 1.00 82.88 201 LYS A N 1
ATOM 1636 C CA . LYS A 1 201 ? -36.089 25.340 10.922 1.00 82.88 201 LYS A CA 1
ATOM 1637 C C . LYS A 1 201 ? -35.996 26.823 10.531 1.00 82.88 201 LYS A C 1
ATOM 1639 O O . LYS A 1 201 ? -36.641 27.245 9.570 1.00 82.88 201 LYS A O 1
ATOM 1644 N N . ASN A 1 202 ? -35.177 27.595 11.252 1.00 86.06 202 ASN A N 1
ATOM 1645 C CA . ASN A 1 202 ? -34.930 29.028 11.038 1.00 86.06 202 ASN A CA 1
ATOM 1646 C C . ASN A 1 202 ? -34.568 29.375 9.581 1.00 86.06 202 ASN A C 1
ATOM 1648 O O . ASN A 1 202 ? -33.880 28.621 8.889 1.00 86.06 202 ASN A O 1
ATOM 1652 N N . LEU A 1 203 ? -35.001 30.555 9.125 1.00 82.12 203 LEU A N 1
ATOM 1653 C CA . LEU A 1 203 ? -34.862 31.010 7.735 1.00 82.12 203 LEU A CA 1
ATOM 1654 C C . LEU A 1 203 ? -33.407 31.117 7.260 1.00 82.12 203 LEU A C 1
ATOM 1656 O O . LEU A 1 203 ? -33.118 30.748 6.122 1.00 82.12 203 LEU A O 1
ATOM 1660 N N . GLY A 1 204 ? -32.490 31.540 8.138 1.00 83.31 204 GLY A N 1
ATOM 1661 C CA . GLY A 1 204 ? -31.059 31.637 7.826 1.00 83.31 204 GLY A CA 1
ATOM 1662 C C . GLY A 1 204 ? -30.436 30.286 7.463 1.00 83.31 204 GLY A C 1
ATOM 1663 O O . GLY A 1 204 ? -29.816 30.153 6.409 1.00 83.31 204 GLY A O 1
ATOM 1664 N N . GLN A 1 205 ? -30.710 29.245 8.259 1.00 80.81 205 GLN A N 1
ATOM 1665 C CA . GLN A 1 205 ? -30.217 27.888 7.986 1.00 80.81 205 GLN A CA 1
ATOM 1666 C C . GLN A 1 205 ? -30.754 27.343 6.659 1.00 80.81 205 GLN A C 1
ATOM 1668 O O . GLN A 1 205 ? -30.038 26.681 5.908 1.00 80.81 205 GLN A O 1
ATOM 1673 N N . ARG A 1 206 ? -32.016 27.640 6.325 1.00 83.38 206 ARG A N 1
ATOM 1674 C CA . ARG A 1 206 ? -32.578 27.226 5.033 1.00 83.38 206 ARG A CA 1
ATOM 1675 C C . ARG A 1 206 ? -31.876 27.925 3.876 1.00 83.38 206 ARG A C 1
ATOM 1677 O O . ARG A 1 206 ? -31.542 27.288 2.878 1.00 83.38 206 ARG A O 1
ATOM 1684 N N . TYR A 1 207 ? -31.638 29.224 3.999 1.00 83.31 207 TYR A N 1
ATOM 1685 C CA . TYR A 1 207 ? -30.957 29.957 2.948 1.00 83.31 207 TYR A CA 1
ATOM 1686 C C . TYR A 1 207 ? -29.577 29.355 2.639 1.00 83.31 207 TYR A C 1
ATOM 1688 O O . TYR A 1 207 ? -29.323 28.988 1.490 1.00 83.31 207 TYR A O 1
ATOM 1696 N N . GLN A 1 208 ? -28.764 29.119 3.672 1.00 81.81 208 GLN A N 1
ATOM 1697 C CA . GLN A 1 208 ? -27.440 28.503 3.542 1.00 81.81 208 GLN A CA 1
ATOM 1698 C C . GLN A 1 208 ? -27.502 27.116 2.879 1.00 81.81 208 GLN A C 1
ATOM 1700 O O . GLN A 1 208 ? -26.718 26.814 1.981 1.00 81.81 208 GLN A O 1
ATOM 1705 N N . ILE A 1 209 ? -28.452 26.256 3.272 1.00 86.56 209 ILE A N 1
ATOM 1706 C CA . ILE A 1 209 ? -28.595 24.913 2.677 1.00 86.56 209 ILE A CA 1
ATOM 1707 C C . ILE A 1 209 ? -29.008 25.005 1.199 1.00 86.56 209 ILE A C 1
ATOM 1709 O O . ILE A 1 209 ? -28.490 24.260 0.363 1.00 86.56 209 ILE A O 1
ATOM 1713 N N . SER A 1 210 ? -29.916 25.921 0.853 1.00 87.75 210 SER A N 1
ATOM 1714 C CA . SER A 1 210 ? -30.345 26.149 -0.532 1.00 87.75 210 SER A CA 1
ATOM 1715 C C . SER A 1 210 ? -29.199 26.675 -1.401 1.00 87.75 210 SER A C 1
ATOM 1717 O O . SER A 1 210 ? -28.998 26.190 -2.519 1.00 87.75 210 SER A O 1
ATOM 1719 N N . GLU A 1 211 ? -28.424 27.633 -0.893 1.00 86.50 211 GLU A N 1
ATOM 1720 C CA . GLU A 1 211 ? -27.239 28.165 -1.567 1.00 86.50 211 GLU A CA 1
ATOM 1721 C C . GLU A 1 211 ? -26.185 27.070 -1.778 1.00 86.50 211 GLU A C 1
ATOM 1723 O O . GLU A 1 211 ? -25.735 26.843 -2.907 1.00 86.50 211 GLU A O 1
ATOM 1728 N N . ASN A 1 212 ? -25.878 26.296 -0.734 1.00 88.75 212 ASN A N 1
ATOM 1729 C CA . ASN A 1 212 ? -24.978 25.148 -0.816 1.00 88.75 212 ASN A CA 1
ATOM 1730 C C . ASN A 1 212 ? -25.462 24.092 -1.815 1.00 88.75 212 ASN A C 1
ATOM 1732 O O . ASN A 1 212 ? -24.649 23.506 -2.525 1.00 88.75 212 ASN A O 1
ATOM 1736 N N . MET A 1 213 ? -26.770 23.862 -1.944 1.00 90.75 213 MET A N 1
ATOM 1737 C CA . MET A 1 213 ? -27.316 22.927 -2.930 1.00 90.75 213 MET A CA 1
ATOM 1738 C C . MET A 1 213 ? -27.174 23.445 -4.371 1.00 90.75 213 MET A C 1
ATOM 1740 O O . MET A 1 213 ? -26.834 22.666 -5.266 1.00 90.75 213 MET A O 1
ATOM 1744 N N . LYS A 1 214 ? -27.422 24.741 -4.612 1.00 90.69 214 LYS A N 1
ATOM 1745 C CA . LYS A 1 214 ? -27.271 25.367 -5.940 1.00 90.69 214 LYS A CA 1
ATOM 1746 C C . LYS A 1 214 ? -25.811 25.361 -6.386 1.00 90.69 214 LYS A C 1
ATOM 1748 O O . LYS A 1 214 ? -25.516 24.868 -7.473 1.00 90.69 214 LYS A O 1
ATOM 1753 N N . THR A 1 215 ? -24.915 25.838 -5.525 1.00 91.56 215 THR A N 1
ATOM 1754 C CA . THR A 1 215 ? -23.468 25.847 -5.779 1.00 91.56 215 THR A CA 1
ATOM 1755 C C . THR A 1 215 ? -22.924 24.432 -5.945 1.00 91.56 215 THR A C 1
ATOM 1757 O O . THR A 1 215 ? -22.185 24.173 -6.892 1.00 91.56 215 THR A O 1
ATOM 1760 N N . SER A 1 216 ? -23.376 23.474 -5.124 1.00 91.69 216 SER A N 1
ATOM 1761 C CA . SER A 1 216 ? -22.958 22.079 -5.283 1.00 91.69 216 SER A CA 1
ATOM 1762 C C . SER A 1 216 ? -23.394 21.505 -6.632 1.00 91.69 216 SER A C 1
ATOM 1764 O O . SER A 1 216 ? -22.615 20.844 -7.302 1.00 91.69 216 SER A O 1
ATOM 1766 N N . LYS A 1 217 ? -24.617 21.791 -7.092 1.00 92.19 217 LYS A N 1
ATOM 1767 C CA . LYS A 1 217 ? -25.086 21.338 -8.412 1.00 92.19 217 LYS A CA 1
ATOM 1768 C C . LYS A 1 217 ? -24.245 21.906 -9.562 1.00 92.19 217 LYS A C 1
ATOM 1770 O O . LYS A 1 217 ? -24.065 21.234 -10.572 1.00 92.19 217 LYS A O 1
ATOM 1775 N N . GLN A 1 218 ? -23.791 23.151 -9.441 1.00 92.19 218 GLN A N 1
ATOM 1776 C CA . GLN A 1 218 ? -22.933 23.759 -10.457 1.00 92.19 218 GLN A CA 1
ATOM 1777 C C . GLN A 1 218 ? -21.571 23.075 -10.482 1.00 92.19 218 GLN A C 1
ATOM 1779 O O . GLN A 1 218 ? -21.112 22.604 -11.519 1.00 92.19 218 GLN A O 1
ATOM 1784 N N . LEU A 1 219 ? -20.978 22.952 -9.300 1.00 92.69 219 LEU A N 1
ATOM 1785 C CA . LEU A 1 219 ? -19.660 22.384 -9.123 1.00 92.69 219 LEU A CA 1
ATOM 1786 C C . LEU A 1 219 ? -19.616 20.886 -9.474 1.00 92.69 219 LEU A C 1
ATOM 1788 O O . LEU A 1 219 ? -18.626 20.450 -10.046 1.00 92.69 219 LEU A O 1
ATOM 1792 N N . SER A 1 220 ? -20.684 20.105 -9.262 1.00 92.31 220 SER A N 1
ATOM 1793 C CA . SER A 1 220 ? -20.704 18.688 -9.671 1.00 92.31 220 SER A CA 1
ATOM 1794 C C . SER A 1 220 ? -20.545 18.486 -11.173 1.00 92.31 220 SER A C 1
ATOM 1796 O O . SER A 1 220 ? -19.928 17.508 -11.584 1.00 92.31 220 SER A O 1
ATOM 1798 N N . ILE A 1 221 ? -21.099 19.381 -11.996 1.00 92.50 221 ILE A N 1
ATOM 1799 C CA . ILE A 1 221 ? -20.978 19.290 -13.457 1.00 92.50 221 ILE A CA 1
ATOM 1800 C C . ILE A 1 221 ? -19.527 19.536 -13.873 1.00 92.50 221 ILE A C 1
ATOM 1802 O O . ILE A 1 221 ? -18.988 18.780 -14.678 1.00 92.50 221 ILE A O 1
ATOM 1806 N N . VAL A 1 222 ? -18.876 20.532 -13.269 1.00 92.00 222 VAL A N 1
ATOM 1807 C CA . VAL A 1 222 ? -17.459 20.832 -13.516 1.00 92.00 222 VAL A CA 1
ATOM 1808 C C . VAL A 1 222 ? -16.567 19.692 -13.027 1.00 92.00 222 VAL A C 1
ATOM 1810 O O . VAL A 1 222 ? -15.695 19.248 -13.765 1.00 92.00 222 VAL A O 1
ATOM 1813 N N . LEU A 1 223 ? -16.809 19.160 -11.826 1.00 91.94 223 LEU A N 1
ATOM 1814 C CA . LEU A 1 223 ? -16.049 18.030 -11.282 1.00 91.94 223 LEU A CA 1
ATOM 1815 C C . LEU A 1 223 ? -16.203 16.766 -12.137 1.00 91.94 223 LEU A C 1
ATOM 1817 O O . LEU A 1 223 ? -15.237 16.029 -12.310 1.00 91.94 223 LEU A O 1
ATOM 1821 N N . LEU A 1 224 ? -17.391 16.524 -12.698 1.00 92.56 224 LEU A N 1
ATOM 1822 C CA . LEU A 1 224 ? -17.619 15.410 -13.617 1.00 92.56 224 LEU A CA 1
ATOM 1823 C C . LEU A 1 224 ? -16.856 15.601 -14.932 1.00 92.56 224 LEU A C 1
ATOM 1825 O O . LEU A 1 224 ? -16.235 14.656 -15.409 1.00 92.56 224 LEU A O 1
ATOM 1829 N N . ALA A 1 225 ? -16.873 16.810 -15.501 1.00 92.12 225 ALA A N 1
ATOM 1830 C CA . ALA A 1 225 ? -16.078 17.125 -16.685 1.00 92.12 225 ALA A CA 1
ATOM 1831 C C . ALA A 1 225 ? -14.575 16.944 -16.411 1.00 92.12 225 ALA A C 1
ATOM 1833 O O . ALA A 1 225 ? -13.885 16.304 -17.202 1.00 92.12 225 ALA A O 1
ATOM 1834 N N . ASN A 1 226 ? -14.095 17.409 -15.251 1.00 91.38 226 ASN A N 1
ATOM 1835 C CA . ASN A 1 226 ? -12.715 17.209 -14.812 1.00 91.38 226 ASN A CA 1
ATOM 1836 C C . ASN A 1 226 ? -12.379 15.720 -14.688 1.00 91.38 226 ASN A C 1
ATOM 1838 O O . ASN A 1 226 ? -11.358 15.280 -15.191 1.00 91.38 226 ASN A O 1
ATOM 1842 N N . LEU A 1 227 ? -13.263 14.909 -14.098 1.00 92.88 227 LEU A N 1
ATOM 1843 C CA . LEU A 1 227 ? -13.051 13.465 -13.980 1.00 92.88 227 LEU A CA 1
ATOM 1844 C C . LEU A 1 227 ? -12.900 12.781 -15.344 1.00 92.88 227 LEU A C 1
ATOM 1846 O O . LEU A 1 227 ? -12.069 11.888 -15.479 1.00 92.88 227 LEU A O 1
ATOM 1850 N N . VAL A 1 228 ? -13.679 13.191 -16.348 1.00 92.50 228 VAL A N 1
ATOM 1851 C CA . VAL A 1 228 ? -13.568 12.646 -17.710 1.00 92.50 228 VAL A CA 1
ATOM 1852 C C . VAL A 1 228 ? -12.217 13.003 -18.330 1.00 92.50 228 VAL A C 1
ATOM 1854 O O . VAL A 1 228 ? -11.549 12.122 -18.870 1.00 92.50 228 VAL A O 1
ATOM 1857 N N . ILE A 1 229 ? -11.787 14.262 -18.203 1.00 91.62 229 ILE A N 1
ATOM 1858 C CA . ILE A 1 229 ? -10.471 14.717 -18.676 1.00 91.62 229 ILE A CA 1
ATOM 1859 C C . ILE A 1 229 ? -9.354 13.943 -17.962 1.00 91.62 229 ILE A C 1
ATOM 1861 O O . ILE A 1 229 ? -8.440 13.437 -18.609 1.00 91.62 229 ILE A O 1
ATOM 1865 N N . ASN A 1 230 ? -9.470 13.765 -16.646 1.00 90.38 230 ASN A N 1
ATOM 1866 C CA . ASN A 1 230 ? -8.499 13.048 -15.821 1.00 90.38 230 ASN A CA 1
ATOM 1867 C C . ASN A 1 230 ? -8.422 11.560 -16.183 1.00 90.38 230 ASN A C 1
ATOM 1869 O O . ASN A 1 230 ? -7.332 11.005 -16.274 1.00 90.38 230 ASN A O 1
ATOM 1873 N N . ALA A 1 231 ? -9.565 10.908 -16.412 1.00 90.88 231 ALA A N 1
ATOM 1874 C CA . ALA A 1 231 ? -9.613 9.512 -16.836 1.00 90.88 231 ALA A CA 1
ATOM 1875 C C . ALA A 1 231 ? -8.964 9.324 -18.215 1.00 90.88 231 ALA A C 1
ATOM 1877 O O . ALA A 1 231 ? -8.244 8.349 -18.435 1.00 90.88 231 ALA A O 1
ATOM 1878 N N . TYR A 1 232 ? -9.177 10.279 -19.124 1.00 91.06 232 TYR A N 1
ATOM 1879 C CA . TYR A 1 232 ? -8.512 10.292 -20.421 1.00 91.06 232 TYR A CA 1
ATOM 1880 C C . TYR A 1 232 ? -6.995 10.494 -20.277 1.00 91.06 232 TYR A C 1
ATOM 1882 O O . TYR A 1 232 ? -6.231 9.706 -20.829 1.00 91.06 232 TYR A O 1
ATOM 1890 N N . LEU A 1 233 ? -6.545 11.461 -19.467 1.00 88.69 233 LEU A N 1
ATOM 1891 C CA . LEU A 1 233 ? -5.121 11.678 -19.182 1.00 88.69 233 LEU A CA 1
ATOM 1892 C C . LEU A 1 233 ? -4.462 10.434 -18.579 1.00 88.69 233 LEU A C 1
ATOM 1894 O O . LEU A 1 233 ? -3.393 10.022 -19.026 1.00 88.69 233 LEU A O 1
ATOM 1898 N N . PHE A 1 234 ? -5.117 9.805 -17.600 1.00 90.31 234 PHE A N 1
ATOM 1899 C CA . PHE A 1 234 ? -4.651 8.561 -16.996 1.00 90.31 234 PHE A CA 1
ATOM 1900 C C . PHE A 1 234 ? -4.478 7.469 -18.050 1.00 90.31 234 PHE A C 1
ATOM 1902 O O . PHE A 1 234 ? -3.432 6.830 -18.089 1.00 90.31 234 PHE A O 1
ATOM 1909 N N . PHE A 1 235 ? -5.464 7.280 -18.930 1.00 91.00 235 PHE A N 1
ATOM 1910 C CA . PHE A 1 235 ? -5.383 6.291 -20.000 1.00 91.00 235 PHE A CA 1
ATOM 1911 C C . PHE A 1 235 ? -4.214 6.570 -20.953 1.00 91.00 235 PHE A C 1
ATOM 1913 O O . PHE A 1 235 ? -3.450 5.655 -21.258 1.00 91.00 235 PHE A O 1
ATOM 1920 N N . VAL A 1 236 ? -4.035 7.822 -21.384 1.00 88.56 236 VAL A N 1
ATOM 1921 C CA . VAL A 1 236 ? -2.948 8.214 -22.294 1.00 88.56 236 VAL A CA 1
ATOM 1922 C C . VAL A 1 236 ? -1.579 8.009 -21.638 1.00 88.56 236 VAL A C 1
ATOM 1924 O O . VAL A 1 236 ? -0.715 7.362 -22.230 1.00 88.56 236 VAL A O 1
ATOM 1927 N N . LEU A 1 237 ? -1.384 8.476 -20.400 1.00 86.38 237 LEU A N 1
ATOM 1928 C CA . LEU A 1 237 ? -0.127 8.296 -19.664 1.00 86.38 237 LEU A CA 1
ATOM 1929 C C . LEU A 1 237 ? 0.149 6.825 -19.347 1.00 86.38 237 LEU A C 1
ATOM 1931 O O . LEU A 1 237 ? 1.265 6.356 -19.557 1.00 86.38 237 LEU A O 1
ATOM 1935 N N . TYR A 1 238 ? -0.859 6.077 -18.892 1.00 88.94 238 TYR A N 1
ATOM 1936 C CA . TYR A 1 238 ? -0.738 4.645 -18.631 1.00 88.94 238 TYR A CA 1
ATOM 1937 C C . TYR A 1 238 ? -0.341 3.895 -19.899 1.00 88.94 238 TYR A C 1
ATOM 1939 O O . TYR A 1 238 ? 0.594 3.102 -19.873 1.00 88.94 238 TYR A O 1
ATOM 1947 N N . TYR A 1 239 ? -0.999 4.178 -21.024 1.00 87.31 239 TYR A N 1
ATOM 1948 C CA . TYR A 1 239 ? -0.689 3.546 -22.300 1.00 87.31 239 TYR A CA 1
ATOM 1949 C C . TYR A 1 239 ? 0.738 3.878 -22.764 1.00 87.31 239 TYR A C 1
ATOM 1951 O O . TYR A 1 239 ? 1.470 2.972 -23.167 1.00 87.31 239 TYR A O 1
ATOM 1959 N N . MET A 1 240 ? 1.175 5.137 -22.633 1.00 83.75 240 MET A N 1
ATOM 1960 C CA . MET A 1 240 ? 2.554 5.539 -22.945 1.00 83.75 240 MET A CA 1
ATOM 1961 C C . MET A 1 240 ? 3.592 4.830 -22.065 1.00 83.75 240 MET A C 1
ATOM 1963 O O . MET A 1 240 ? 4.611 4.368 -22.577 1.00 83.75 240 MET A O 1
ATOM 1967 N N . LEU A 1 241 ? 3.330 4.699 -20.762 1.00 83.06 241 LEU A N 1
ATOM 1968 C CA . LEU A 1 241 ? 4.260 4.088 -19.806 1.00 83.06 241 LEU A CA 1
ATOM 1969 C C . LEU A 1 241 ? 4.269 2.552 -19.864 1.00 83.06 241 LEU A C 1
ATOM 1971 O O . LEU A 1 241 ? 5.318 1.937 -19.667 1.00 83.06 241 LEU A O 1
ATOM 1975 N N . ALA A 1 242 ? 3.119 1.925 -20.120 1.00 82.12 242 ALA A N 1
ATOM 1976 C CA . ALA A 1 242 ? 2.960 0.472 -20.096 1.00 82.12 242 ALA A CA 1
ATOM 1977 C C . ALA A 1 242 ? 3.376 -0.192 -21.413 1.00 82.12 242 ALA A C 1
ATOM 1979 O O . ALA A 1 242 ? 4.005 -1.248 -21.397 1.00 82.12 242 ALA A O 1
ATOM 1980 N N . VAL A 1 243 ? 3.038 0.408 -22.560 1.00 79.81 243 VAL A N 1
ATOM 1981 C CA . VAL A 1 243 ? 3.270 -0.231 -23.866 1.00 79.81 243 VAL A CA 1
ATOM 1982 C C . VAL A 1 243 ? 4.718 -0.067 -24.337 1.00 79.81 243 VAL A C 1
ATOM 1984 O O . VAL A 1 243 ? 5.159 -0.833 -25.190 1.00 79.81 243 VAL A O 1
ATOM 1987 N N . SER A 1 244 ? 5.489 0.862 -23.754 1.00 65.75 244 SER A N 1
ATOM 1988 C CA . SER A 1 244 ? 6.933 1.109 -23.972 1.00 65.75 244 SER A CA 1
ATOM 1989 C C . SER A 1 244 ? 7.388 1.293 -25.434 1.00 65.75 244 SER A C 1
ATOM 1991 O O . SER A 1 244 ? 8.560 1.576 -25.681 1.00 65.75 244 SER A O 1
ATOM 1993 N N . LYS A 1 245 ? 6.491 1.155 -26.415 1.00 74.25 245 LYS A N 1
ATOM 1994 C CA . LYS A 1 245 ? 6.729 1.368 -27.838 1.00 74.25 245 LYS A CA 1
ATOM 1995 C C . LYS A 1 245 ? 6.089 2.685 -28.240 1.00 74.25 245 LYS A C 1
ATOM 1997 O O . LYS A 1 245 ? 4.864 2.815 -28.254 1.00 74.25 245 LYS A O 1
ATOM 2002 N N . ARG A 1 246 ? 6.940 3.653 -28.579 1.00 71.88 246 ARG A N 1
ATOM 2003 C CA . ARG A 1 246 ? 6.537 4.923 -29.179 1.00 71.88 246 ARG A CA 1
ATOM 2004 C C . ARG A 1 246 ? 5.960 4.637 -30.565 1.00 71.88 246 ARG A C 1
ATOM 2006 O O . ARG A 1 246 ? 6.697 4.410 -31.518 1.00 71.88 246 ARG A O 1
ATOM 2013 N N . ASN A 1 247 ? 4.637 4.616 -30.652 1.00 84.25 247 ASN A N 1
ATOM 2014 C CA . ASN A 1 247 ? 3.901 4.367 -31.886 1.00 84.25 247 ASN A CA 1
ATOM 2015 C C . ASN A 1 247 ? 3.204 5.661 -32.325 1.00 84.25 247 ASN A C 1
ATOM 2017 O O . ASN A 1 247 ? 2.910 6.520 -31.499 1.00 84.25 247 ASN A O 1
ATOM 2021 N N . ARG A 1 248 ? 2.826 5.780 -33.604 1.00 84.81 248 ARG A N 1
ATOM 2022 C CA . ARG A 1 248 ? 2.027 6.933 -34.082 1.00 84.81 248 ARG A CA 1
ATOM 2023 C C . ARG A 1 248 ? 0.769 7.174 -33.233 1.00 84.81 248 ARG A C 1
ATOM 2025 O O . ARG A 1 248 ? 0.397 8.311 -32.987 1.00 84.81 248 ARG A O 1
ATOM 2032 N N . ILE A 1 249 ? 0.168 6.099 -32.716 1.00 86.31 249 ILE A N 1
ATOM 2033 C CA . ILE A 1 249 ? -1.013 6.152 -31.843 1.00 86.31 249 ILE A CA 1
ATOM 2034 C C . ILE A 1 249 ? -0.734 6.925 -30.545 1.00 86.31 249 ILE A C 1
ATOM 2036 O O . ILE A 1 249 ? -1.557 7.747 -30.157 1.00 86.31 249 ILE A O 1
ATOM 2040 N N . THR A 1 250 ? 0.404 6.694 -29.873 1.00 84.00 250 THR A N 1
ATOM 2041 C CA . THR A 1 250 ? 0.719 7.386 -28.606 1.00 84.00 250 THR A CA 1
ATOM 2042 C C . THR A 1 250 ? 0.889 8.885 -28.822 1.00 84.00 250 THR A C 1
ATOM 2044 O O . THR A 1 250 ? 0.440 9.681 -28.005 1.00 84.00 250 THR A O 1
ATOM 2047 N N . GLU A 1 251 ? 1.489 9.271 -29.947 1.00 84.94 251 GLU A N 1
ATOM 2048 C CA . GLU A 1 251 ? 1.686 10.678 -30.303 1.00 84.94 251 GLU A CA 1
ATOM 2049 C C . GLU A 1 251 ? 0.363 11.359 -30.655 1.00 84.94 251 GLU A C 1
ATOM 2051 O O . GLU A 1 251 ? 0.087 12.443 -30.147 1.00 84.94 251 GLU A O 1
ATOM 2056 N N . SER A 1 252 ? -0.498 10.701 -31.441 1.00 88.94 252 SER A N 1
ATOM 2057 C CA . SER A 1 252 ? -1.841 11.214 -31.725 1.00 88.94 252 SER A CA 1
ATOM 2058 C C . SER A 1 252 ? -2.672 11.372 -30.451 1.00 88.94 252 SER A C 1
ATOM 2060 O O . SER A 1 252 ? -3.314 12.400 -30.269 1.00 88.94 252 SER A O 1
ATOM 2062 N N . LEU A 1 253 ? -2.641 10.389 -29.543 1.00 89.56 253 LEU A N 1
ATOM 2063 C CA . LEU A 1 253 ? -3.375 10.448 -28.275 1.00 89.56 253 LEU A CA 1
ATOM 2064 C C . LEU A 1 253 ? -2.907 11.601 -27.380 1.00 89.56 253 LEU A C 1
ATOM 2066 O O . LEU A 1 253 ? -3.746 12.290 -26.798 1.00 89.56 253 LEU A O 1
ATOM 2070 N N . SER A 1 254 ? -1.592 11.830 -27.308 1.00 88.75 254 SER A N 1
ATOM 2071 C CA . SER A 1 254 ? -1.018 12.971 -26.590 1.00 88.75 254 SER A CA 1
ATOM 2072 C C . SER A 1 254 ? -1.453 14.299 -27.211 1.00 88.75 254 SER A C 1
ATOM 2074 O O . SER A 1 254 ? -1.873 15.191 -26.486 1.00 88.75 254 SER A O 1
ATOM 2076 N N . GLN A 1 255 ? -1.438 14.419 -28.542 1.00 90.81 255 GLN A N 1
ATOM 2077 C CA . GLN A 1 255 ? -1.884 15.637 -29.224 1.00 90.81 255 GLN A CA 1
ATOM 2078 C C . GLN A 1 255 ? -3.377 15.917 -28.983 1.00 90.81 255 GLN A C 1
ATOM 2080 O O . GLN A 1 255 ? -3.767 17.048 -28.708 1.00 90.81 255 GLN A O 1
ATOM 2085 N N . PHE A 1 256 ? -4.228 14.886 -29.017 1.00 92.81 256 PHE A N 1
ATOM 2086 C CA . PHE A 1 256 ? -5.643 15.039 -28.665 1.00 92.81 256 PHE A CA 1
ATOM 2087 C C . PHE A 1 256 ? -5.843 15.462 -27.209 1.00 92.81 256 PHE A C 1
ATOM 2089 O O . PHE A 1 256 ? -6.759 16.231 -26.925 1.00 92.81 256 PHE A O 1
ATOM 2096 N N . PHE A 1 257 ? -5.006 14.973 -26.291 1.00 92.19 257 PHE A N 1
ATOM 2097 C CA . PHE A 1 257 ? -5.045 15.403 -24.896 1.00 92.19 257 PHE A CA 1
ATOM 2098 C C . PHE A 1 257 ? -4.781 16.900 -24.759 1.00 92.19 257 PHE A C 1
ATOM 2100 O O . PHE A 1 257 ? -5.564 17.582 -24.100 1.00 92.19 257 PHE A O 1
ATOM 2107 N N . ASP A 1 258 ? -3.753 17.412 -25.429 1.00 92.44 258 ASP A N 1
ATOM 2108 C CA . ASP A 1 258 ? -3.394 18.826 -25.347 1.00 92.44 258 ASP A CA 1
ATOM 2109 C C . ASP A 1 258 ? -4.526 19.732 -25.880 1.00 92.44 258 ASP A C 1
ATOM 2111 O O . ASP A 1 258 ? -4.918 20.694 -25.220 1.00 92.44 258 ASP A O 1
ATOM 2115 N N . ILE A 1 259 ? -5.178 19.353 -26.987 1.00 95.31 259 ILE A N 1
ATOM 2116 C CA . ILE A 1 259 ? -6.367 20.064 -27.503 1.00 95.31 259 ILE A CA 1
ATOM 2117 C C . ILE A 1 259 ? -7.523 20.038 -26.497 1.00 95.31 259 ILE A C 1
ATOM 2119 O O . ILE A 1 259 ? -8.196 21.050 -26.292 1.00 95.31 259 ILE A O 1
ATOM 2123 N N . ILE A 1 260 ? -7.794 18.879 -25.886 1.00 94.38 260 ILE A N 1
ATOM 2124 C CA . ILE A 1 260 ? -8.862 18.739 -24.887 1.00 94.38 260 ILE A CA 1
ATOM 2125 C C . ILE A 1 260 ? -8.558 19.616 -23.670 1.00 94.38 260 ILE A C 1
ATOM 2127 O O . ILE A 1 260 ? -9.473 20.251 -23.146 1.00 94.38 260 ILE A O 1
ATOM 2131 N N . ALA A 1 261 ? -7.297 19.689 -23.240 1.00 93.94 261 ALA A N 1
ATOM 2132 C CA . ALA A 1 261 ? -6.866 20.536 -22.135 1.00 93.94 261 ALA A CA 1
ATOM 2133 C C . ALA A 1 261 ? -7.044 22.031 -22.461 1.00 93.94 261 ALA A C 1
ATOM 2135 O O . ALA A 1 261 ? -7.641 22.758 -21.662 1.00 93.94 261 ALA A O 1
ATOM 2136 N N . ALA A 1 262 ? -6.633 22.472 -23.654 1.00 96.38 262 ALA A N 1
ATOM 2137 C CA . ALA A 1 262 ? -6.838 23.843 -24.128 1.00 96.38 262 ALA A CA 1
ATOM 2138 C C . ALA A 1 262 ? -8.335 24.198 -24.220 1.00 96.38 262 ALA A C 1
ATOM 2140 O O . ALA A 1 262 ? -8.786 25.237 -23.729 1.00 96.38 262 ALA A O 1
ATOM 2141 N N . ALA A 1 263 ? -9.152 23.292 -24.768 1.00 96.62 263 ALA A N 1
ATOM 2142 C CA . ALA A 1 263 ? -10.601 23.458 -24.818 1.00 96.62 263 ALA A CA 1
ATOM 2143 C C . ALA A 1 263 ? -11.221 23.513 -23.412 1.00 96.62 263 ALA A C 1
ATOM 2145 O O . ALA A 1 263 ? -12.091 24.345 -23.152 1.00 96.62 263 ALA A O 1
ATOM 2146 N N . ALA A 1 264 ? -10.767 22.674 -22.478 1.00 95.44 264 ALA A N 1
ATOM 2147 C CA . ALA A 1 264 ? -11.233 22.678 -21.094 1.00 95.44 264 ALA A CA 1
ATOM 2148 C C . ALA A 1 264 ? -10.898 23.992 -20.371 1.00 95.44 264 ALA A C 1
ATOM 2150 O O . ALA A 1 264 ? -11.737 24.506 -19.629 1.00 95.44 264 ALA A O 1
ATOM 2151 N N . ALA A 1 265 ? -9.729 24.581 -20.638 1.00 96.88 265 ALA A N 1
ATOM 2152 C CA . ALA A 1 265 ? -9.331 25.874 -20.086 1.00 96.88 265 ALA A CA 1
ATOM 2153 C C . ALA A 1 265 ? -10.255 27.031 -20.507 1.00 96.88 265 ALA A C 1
ATOM 2155 O O . ALA A 1 265 ? -10.407 27.998 -19.764 1.00 96.88 265 ALA A O 1
ATOM 2156 N N . ILE A 1 266 ? -10.937 26.908 -21.650 1.00 97.56 266 ILE A N 1
ATOM 2157 C CA . ILE A 1 266 ? -11.962 27.857 -22.113 1.00 97.56 266 ILE A CA 1
ATOM 2158 C C . ILE A 1 266 ? -13.343 27.471 -21.571 1.00 97.56 266 ILE A C 1
ATOM 2160 O O . ILE A 1 266 ? -14.071 28.299 -21.015 1.00 97.56 266 ILE A O 1
ATOM 2164 N N . LEU A 1 267 ? -13.722 26.202 -21.745 1.00 96.06 267 LEU A N 1
ATOM 2165 C CA . LEU A 1 267 ? -15.071 25.716 -21.479 1.00 96.06 267 LEU A CA 1
ATOM 2166 C C . LEU A 1 267 ? -15.399 25.704 -19.986 1.00 96.06 267 LEU A C 1
ATOM 2168 O O . LEU A 1 267 ? -16.517 26.057 -19.626 1.00 96.06 267 LEU A O 1
ATOM 2172 N N . LEU A 1 268 ? -14.466 25.337 -19.102 1.00 95.12 268 LEU A N 1
ATOM 2173 C CA . LEU A 1 268 ? -14.755 25.233 -17.667 1.00 95.12 268 LEU A CA 1
ATOM 2174 C C . LEU A 1 268 ? -15.042 26.607 -17.026 1.00 95.12 268 LEU A C 1
ATOM 2176 O O . LEU A 1 268 ? -16.088 26.732 -16.381 1.00 95.12 268 LEU A O 1
ATOM 2180 N N . PRO A 1 269 ? -14.237 27.670 -17.238 1.00 97.06 269 PRO A N 1
ATOM 2181 C CA . PRO A 1 269 ? -14.605 29.016 -16.791 1.00 97.06 269 PRO A CA 1
ATOM 2182 C C . PRO A 1 269 ? -15.907 29.525 -17.426 1.00 97.06 269 PRO A C 1
ATOM 2184 O O . PRO A 1 269 ? -16.750 30.100 -16.735 1.00 97.06 269 PRO A O 1
ATOM 2187 N N . ALA A 1 270 ? -16.126 29.271 -18.722 1.00 96.69 270 ALA A N 1
ATOM 2188 C CA . ALA A 1 270 ? -17.367 29.649 -19.399 1.00 96.69 270 ALA A CA 1
ATOM 2189 C C . ALA A 1 270 ? -18.597 28.935 -18.805 1.00 96.69 270 ALA A C 1
ATOM 2191 O O . ALA A 1 270 ? -19.653 29.548 -18.623 1.00 96.69 270 ALA A O 1
ATOM 2192 N N . LEU A 1 271 ? -18.468 27.659 -18.433 1.00 94.69 271 LEU A N 1
ATOM 2193 C CA . LEU A 1 271 ? -19.506 26.909 -17.727 1.00 94.69 271 LEU A CA 1
ATOM 2194 C C . LEU A 1 271 ? -19.796 27.529 -16.356 1.00 94.69 271 LEU A C 1
ATOM 2196 O O . LEU A 1 271 ? -20.960 27.751 -16.033 1.00 94.69 271 LEU A O 1
ATOM 2200 N N . PHE A 1 272 ? -18.779 27.907 -15.578 1.00 94.94 272 PHE A N 1
ATOM 2201 C CA . PHE A 1 272 ? -19.006 28.598 -14.302 1.00 94.94 272 PHE A CA 1
ATOM 2202 C C . PHE A 1 272 ? -19.753 29.928 -14.468 1.00 94.94 272 PHE A C 1
ATOM 2204 O O . PHE A 1 272 ? -20.676 30.218 -13.703 1.00 94.94 272 PHE A O 1
ATOM 2211 N N . ILE A 1 273 ? -19.393 30.716 -15.484 1.00 96.12 273 ILE A N 1
ATOM 2212 C CA . ILE A 1 273 ? -20.053 31.989 -15.798 1.00 96.12 273 ILE A CA 1
ATOM 2213 C C . ILE A 1 273 ? -21.514 31.764 -16.197 1.00 96.12 273 ILE A C 1
ATOM 2215 O O . ILE A 1 273 ? -22.407 32.440 -15.689 1.00 96.12 273 ILE A O 1
ATOM 2219 N N . THR A 1 274 ? -21.770 30.821 -17.104 1.00 94.81 274 THR A N 1
ATOM 2220 C CA . THR A 1 274 ? -23.109 30.585 -17.670 1.00 94.81 274 THR A CA 1
ATOM 2221 C C . THR A 1 274 ? -24.057 29.908 -16.691 1.00 94.81 274 THR A C 1
ATOM 2223 O O . THR A 1 274 ? -25.258 30.170 -16.715 1.00 94.81 274 THR A O 1
ATOM 2226 N N . MET A 1 275 ? -23.541 29.056 -15.806 1.00 92.00 275 MET A N 1
ATOM 2227 C CA . MET A 1 275 ? -24.359 28.355 -14.824 1.00 92.00 275 MET A CA 1
ATOM 2228 C C . MET A 1 275 ? -24.760 29.238 -13.640 1.00 92.00 275 MET A C 1
ATOM 2230 O O . MET A 1 275 ? -25.721 28.895 -12.942 1.00 92.00 275 MET A O 1
ATOM 2234 N N . HIS A 1 276 ? -24.049 30.344 -13.391 1.00 92.62 276 HIS A N 1
ATOM 2235 C CA . HIS A 1 276 ? -24.332 31.252 -12.285 1.00 92.62 276 HIS A CA 1
ATOM 2236 C C . HIS A 1 276 ? -25.041 32.533 -12.763 1.00 92.62 276 HIS A C 1
ATOM 2238 O O . HIS A 1 276 ? -24.394 33.393 -13.360 1.00 92.62 276 HIS A O 1
ATOM 2244 N N . PRO A 1 277 ? -26.331 32.748 -12.430 1.00 89.62 277 PRO A N 1
ATOM 2245 C CA . PRO A 1 277 ? -27.121 33.851 -12.988 1.00 89.62 277 PRO A CA 1
ATOM 2246 C C . PRO A 1 277 ? -26.505 35.229 -12.708 1.00 89.62 277 PRO A C 1
ATOM 2248 O O . PRO A 1 277 ? -26.352 36.028 -13.621 1.00 89.62 277 PRO A O 1
ATOM 2251 N N . ALA A 1 278 ? -26.017 35.475 -11.486 1.00 91.38 278 ALA A N 1
ATOM 2252 C CA . ALA A 1 278 ? -25.392 36.760 -11.149 1.00 91.38 278 ALA A CA 1
ATOM 2253 C C . ALA A 1 278 ? -24.100 37.053 -11.944 1.00 91.38 278 ALA A C 1
ATOM 2255 O O . ALA A 1 278 ? -23.797 38.212 -12.244 1.00 91.38 278 ALA A O 1
ATOM 2256 N N . LEU A 1 279 ? -23.329 36.013 -12.292 1.00 93.94 279 LEU A N 1
ATOM 2257 C CA . LEU A 1 279 ? -22.143 36.179 -13.131 1.00 93.94 279 LEU A CA 1
ATOM 2258 C C . LEU A 1 279 ? -22.570 36.391 -14.580 1.00 93.94 279 LEU A C 1
ATOM 2260 O O . LEU A 1 279 ? -22.082 37.318 -15.217 1.00 93.94 279 LEU A O 1
ATOM 2264 N N . GLN A 1 280 ? -23.537 35.611 -15.064 1.00 94.62 280 GLN A N 1
ATOM 2265 C CA . GLN A 1 280 ? -24.112 35.766 -16.395 1.00 94.62 280 GLN A CA 1
ATOM 2266 C C . GLN A 1 280 ? -24.666 37.178 -16.630 1.00 94.62 280 GLN A C 1
ATOM 2268 O O . GLN A 1 280 ? -24.386 37.769 -17.669 1.00 94.62 280 GLN A O 1
ATOM 2273 N N . ASP A 1 281 ? -25.394 37.753 -15.673 1.00 93.06 281 ASP A N 1
ATOM 2274 C CA . ASP A 1 281 ? -25.938 39.111 -15.782 1.00 93.06 281 ASP A CA 1
ATOM 2275 C C . ASP A 1 281 ? -24.835 40.174 -15.778 1.00 93.06 281 ASP A C 1
ATOM 2277 O O . ASP A 1 281 ? -24.899 41.152 -16.527 1.00 93.06 281 ASP A O 1
ATOM 2281 N N . THR A 1 282 ? -23.771 39.954 -15.001 1.00 93.75 282 THR A N 1
ATOM 2282 C CA . THR A 1 282 ? -22.580 40.814 -15.023 1.00 93.75 282 THR A CA 1
ATOM 2283 C C . THR A 1 282 ? -21.907 40.774 -16.395 1.00 93.75 282 THR A C 1
ATOM 2285 O O . THR A 1 282 ? -21.603 41.819 -16.966 1.00 93.75 282 THR A O 1
ATOM 2288 N N . VAL A 1 283 ? -21.722 39.578 -16.957 1.00 95.19 283 VAL A N 1
ATOM 2289 C CA . VAL A 1 283 ? -21.124 39.398 -18.284 1.00 95.19 283 VAL A CA 1
ATOM 2290 C C . VAL A 1 283 ? -22.005 39.997 -19.370 1.00 95.19 283 VAL A C 1
ATOM 2292 O O . VAL A 1 283 ? -21.495 40.705 -20.232 1.00 95.19 283 VAL A O 1
ATOM 2295 N N . ARG A 1 284 ? -23.327 39.811 -19.301 1.00 93.38 284 ARG A N 1
ATOM 2296 C CA . ARG A 1 284 ? -24.272 40.483 -20.202 1.00 93.38 284 ARG A CA 1
ATOM 2297 C C . ARG A 1 284 ? -24.148 41.999 -20.103 1.00 93.38 284 ARG A C 1
ATOM 2299 O O . ARG A 1 284 ? -24.145 42.659 -21.129 1.00 93.38 284 ARG A O 1
ATOM 2306 N N . THR A 1 285 ? -23.989 42.546 -18.902 1.00 92.69 285 THR A N 1
ATOM 2307 C CA . THR A 1 285 ? -23.804 43.993 -18.709 1.00 92.69 285 THR A CA 1
ATOM 2308 C C . THR A 1 285 ? -22.504 44.486 -19.352 1.00 92.69 285 THR A C 1
ATOM 2310 O O . THR A 1 285 ? -22.508 45.524 -20.007 1.00 92.69 285 THR A O 1
ATOM 2313 N N . HIS A 1 286 ? -21.406 43.736 -19.217 1.00 93.56 286 HIS A N 1
ATOM 2314 C CA . HIS A 1 286 ? -20.123 44.087 -19.833 1.00 93.56 286 HIS A CA 1
ATOM 2315 C C . HIS A 1 286 ? -20.129 43.921 -21.365 1.00 93.56 286 HIS A C 1
ATOM 2317 O O . HIS A 1 286 ? -19.563 44.760 -22.058 1.00 93.56 286 HIS A O 1
ATOM 2323 N N . LEU A 1 287 ? -20.763 42.867 -21.896 1.00 90.00 287 LEU A N 1
ATOM 2324 C CA . LEU A 1 287 ? -20.775 42.551 -23.332 1.00 90.00 287 LEU A CA 1
ATOM 2325 C C . LEU A 1 287 ? -21.816 43.344 -24.123 1.00 90.00 287 LEU A C 1
ATOM 2327 O O . LEU A 1 287 ? -21.533 43.777 -25.233 1.00 90.00 287 LEU A O 1
ATOM 2331 N N . PHE A 1 288 ? -23.020 43.537 -23.579 1.00 85.00 288 PHE A N 1
ATOM 2332 C CA . PHE A 1 288 ? -24.106 44.182 -24.320 1.00 85.00 288 PHE A CA 1
ATOM 2333 C C . PHE A 1 288 ? -24.053 45.707 -24.298 1.00 85.00 288 PHE A C 1
ATOM 2335 O O . PHE A 1 288 ? -24.968 46.296 -24.860 1.00 85.00 288 PHE A O 1
ATOM 2342 N N . LEU A 1 289 ? -23.032 46.339 -23.685 1.00 62.66 289 LEU A N 1
ATOM 2343 C CA . LEU A 1 289 ? -22.762 47.795 -23.723 1.00 62.66 289 LEU A CA 1
ATOM 2344 C C . LEU A 1 289 ? -24.029 48.660 -23.640 1.00 62.66 289 LEU A C 1
ATOM 2346 O O . LEU A 1 289 ? -24.114 49.750 -24.211 1.00 62.66 289 LEU A O 1
ATOM 2350 N N . ASN A 1 290 ? -25.050 48.150 -22.952 1.00 53.06 290 ASN A N 1
ATOM 2351 C CA . ASN A 1 290 ? -26.377 48.703 -23.059 1.00 53.06 290 ASN A CA 1
ATOM 2352 C C . ASN A 1 290 ? -26.329 49.960 -22.206 1.00 53.06 290 ASN A C 1
ATOM 2354 O O . ASN A 1 290 ? -26.396 49.891 -20.978 1.00 53.06 290 ASN A O 1
ATOM 2358 N N . LYS A 1 291 ? -26.181 51.107 -22.883 1.00 53.75 291 LYS A N 1
ATOM 2359 C CA . LYS A 1 291 ? -26.405 52.467 -22.383 1.00 53.75 291 LYS A CA 1
ATOM 2360 C C . LYS A 1 291 ? -27.869 52.623 -21.958 1.00 53.75 291 LYS A C 1
ATOM 2362 O O . LYS A 1 291 ? -28.556 53.552 -22.374 1.00 53.75 291 LYS A O 1
ATOM 2367 N N . VAL A 1 292 ? -28.385 51.726 -21.123 1.00 54.62 292 VAL A N 1
ATOM 2368 C CA . VAL A 1 292 ? -29.584 52.018 -20.359 1.00 54.62 292 VAL A CA 1
ATOM 2369 C C . VAL A 1 292 ? -29.117 53.019 -19.319 1.00 54.62 292 VAL A C 1
ATOM 2371 O O . VAL A 1 292 ? -28.627 52.664 -18.246 1.00 54.62 292 VAL A O 1
ATOM 2374 N N . ALA A 1 293 ? -29.206 54.289 -19.715 1.00 53.00 293 ALA A N 1
ATOM 2375 C CA . ALA A 1 293 ? -29.163 55.465 -18.873 1.00 53.00 293 ALA A CA 1
ATOM 2376 C C . ALA A 1 293 ? -30.249 55.312 -17.805 1.00 53.00 293 ALA A C 1
ATOM 2378 O O . ALA A 1 293 ? -31.340 55.870 -17.885 1.00 53.00 293 ALA A O 1
ATOM 2379 N N . THR A 1 294 ? -29.978 54.469 -16.815 1.00 53.56 294 THR A N 1
ATOM 2380 C CA . THR A 1 294 ? -30.893 54.249 -15.714 1.00 53.56 294 THR A CA 1
ATOM 2381 C C . THR A 1 294 ? -30.609 55.376 -14.747 1.00 53.56 294 THR A C 1
ATOM 2383 O O . THR A 1 294 ? -29.731 55.290 -13.893 1.00 53.56 294 THR A O 1
ATOM 2386 N N . LYS A 1 295 ? -31.344 56.468 -14.945 1.00 54.62 295 LYS A N 1
ATOM 2387 C CA . LYS A 1 295 ? -31.555 57.558 -13.997 1.00 54.62 295 LYS A CA 1
ATOM 2388 C C . LYS A 1 295 ? -32.177 56.951 -12.729 1.00 54.62 295 LYS A C 1
ATOM 2390 O O . LYS A 1 295 ? -33.385 57.004 -12.530 1.00 54.62 295 LYS A O 1
ATOM 2395 N N . ARG A 1 296 ? -31.375 56.252 -11.921 1.00 53.09 296 ARG A N 1
ATOM 2396 C CA . ARG A 1 296 ? -31.807 55.639 -10.664 1.00 53.09 296 ARG A CA 1
ATOM 2397 C C . ARG A 1 296 ? -31.504 56.614 -9.541 1.00 53.09 296 ARG A C 1
ATOM 2399 O O . ARG A 1 296 ? -30.355 56.828 -9.175 1.00 53.09 296 ARG A O 1
ATOM 2406 N N . SER A 1 297 ? -32.587 57.215 -9.058 1.00 50.41 297 SER A N 1
ATOM 2407 C CA . SER A 1 297 ? -32.678 57.917 -7.785 1.00 50.41 297 SER A CA 1
ATOM 2408 C C . SER A 1 297 ? -31.924 57.148 -6.694 1.00 50.41 297 SER A C 1
ATOM 2410 O O . SER A 1 297 ? -32.127 55.945 -6.507 1.00 50.41 297 SER A O 1
ATOM 2412 N N . ILE A 1 298 ? -31.023 57.864 -6.025 1.00 50.66 298 ILE A N 1
ATOM 2413 C CA . ILE A 1 298 ? -30.237 57.422 -4.878 1.00 50.66 298 ILE A CA 1
ATOM 2414 C C . ILE A 1 298 ? -31.201 57.324 -3.689 1.00 50.66 298 ILE A C 1
ATOM 2416 O O . ILE A 1 298 ? -31.345 58.257 -2.909 1.00 50.66 298 ILE A O 1
ATOM 2420 N N . ALA A 1 299 ? -31.906 56.203 -3.572 1.00 57.22 299 ALA A N 1
ATOM 2421 C CA . ALA A 1 299 ? -32.431 55.759 -2.286 1.00 57.22 299 ALA A CA 1
ATOM 2422 C C . ALA A 1 299 ? -31.363 54.871 -1.617 1.00 57.22 299 ALA A C 1
ATOM 2424 O O . ALA A 1 299 ? -30.672 54.134 -2.330 1.00 57.22 299 ALA A O 1
ATOM 2425 N N . PRO A 1 300 ? -31.198 54.926 -0.281 1.00 51.72 300 PRO A N 1
ATOM 2426 C CA . PRO A 1 300 ? -30.158 54.189 0.433 1.00 51.72 300 PRO A CA 1
ATOM 2427 C C . PRO A 1 300 ? -30.234 52.687 0.117 1.00 51.72 300 PRO A C 1
ATOM 2429 O O . PRO A 1 300 ? -31.240 52.014 0.349 1.00 51.72 300 PRO A O 1
ATOM 2432 N N . ILE A 1 301 ? -29.145 52.187 -0.468 1.00 56.03 301 ILE A N 1
ATOM 2433 C CA . ILE A 1 301 ? -29.008 50.884 -1.139 1.00 56.03 301 ILE A CA 1
ATOM 2434 C C . ILE A 1 301 ? -29.181 49.690 -0.178 1.00 56.03 301 ILE A C 1
ATOM 2436 O O . ILE A 1 301 ? -29.494 48.582 -0.613 1.00 56.03 301 ILE A O 1
ATOM 2440 N N . GLU A 1 302 ? -29.040 49.908 1.128 1.00 52.94 302 GLU A N 1
ATOM 2441 C CA . GLU A 1 302 ? -28.975 48.832 2.121 1.00 52.94 302 GLU A CA 1
ATOM 2442 C C . GLU A 1 302 ? -30.351 48.237 2.477 1.00 52.94 302 GLU A C 1
ATOM 2444 O O . GLU A 1 302 ? -30.492 47.022 2.595 1.00 52.94 302 GLU A O 1
ATOM 2449 N N . ILE A 1 303 ? -31.407 49.058 2.536 1.00 56.66 303 ILE A N 1
ATOM 2450 C CA . ILE A 1 303 ? -32.759 48.602 2.922 1.00 56.66 303 ILE A CA 1
ATOM 2451 C C . ILE A 1 303 ? -33.472 47.921 1.740 1.00 56.66 303 ILE A C 1
ATOM 2453 O O . ILE A 1 303 ? -34.258 46.986 1.908 1.00 56.66 303 ILE A O 1
ATOM 2457 N N . ASN A 1 304 ? -33.170 48.347 0.511 1.00 54.47 304 ASN A N 1
ATOM 2458 C CA . ASN A 1 304 ? -33.875 47.859 -0.671 1.00 54.47 304 ASN A CA 1
ATOM 2459 C C . ASN A 1 304 ? -33.373 46.486 -1.149 1.00 54.47 304 ASN A C 1
ATOM 2461 O O . ASN A 1 304 ? -34.160 45.710 -1.688 1.00 54.47 304 ASN A O 1
ATOM 2465 N N . MET A 1 305 ? -32.101 46.136 -0.906 1.00 55.69 305 MET A N 1
ATOM 2466 C CA . MET A 1 305 ? -31.605 44.785 -1.201 1.00 55.69 305 MET A CA 1
ATOM 2467 C C . MET A 1 305 ? -32.283 43.734 -0.324 1.00 55.69 305 MET A C 1
ATOM 2469 O O . MET A 1 305 ? -32.705 42.709 -0.852 1.00 55.69 305 MET A O 1
ATOM 2473 N N . ALA A 1 306 ? -32.481 44.013 0.969 1.00 56.38 306 ALA A N 1
ATOM 2474 C CA . ALA A 1 306 ? -33.219 43.117 1.855 1.00 56.38 306 ALA A CA 1
ATOM 2475 C C . ALA A 1 306 ? -34.667 42.918 1.371 1.00 56.38 306 ALA A C 1
ATOM 2477 O O . ALA A 1 306 ? -35.121 41.785 1.249 1.00 56.38 306 ALA A O 1
ATOM 2478 N N . ASN A 1 307 ? -35.374 43.990 1.002 1.00 66.56 307 ASN A N 1
ATOM 2479 C CA . ASN A 1 307 ? -36.774 43.898 0.569 1.00 66.56 307 ASN A CA 1
ATOM 2480 C C . ASN A 1 307 ? -36.960 43.222 -0.798 1.00 66.56 307 ASN A C 1
ATOM 2482 O O . ASN A 1 307 ? -37.891 42.436 -0.969 1.00 66.56 307 ASN A O 1
ATOM 2486 N N . VAL A 1 308 ? -36.076 43.475 -1.770 1.00 65.56 308 VAL A N 1
ATOM 2487 C CA . VAL A 1 308 ? -36.079 42.747 -3.054 1.00 65.56 308 VAL A CA 1
ATOM 2488 C C . VAL A 1 308 ? -35.809 41.261 -2.814 1.00 65.56 308 VAL A C 1
ATOM 2490 O O . VAL A 1 308 ? -36.481 40.407 -3.391 1.00 65.56 308 VAL A O 1
ATOM 2493 N N . TYR A 1 309 ? -34.895 40.960 -1.894 1.00 59.41 309 TYR A N 1
ATOM 2494 C CA . TYR A 1 309 ? -34.530 39.604 -1.523 1.00 59.41 309 TYR A CA 1
ATOM 2495 C C . TYR A 1 309 ? -35.673 38.850 -0.820 1.00 59.41 309 TYR A C 1
ATOM 2497 O O . TYR A 1 309 ? -36.012 37.731 -1.211 1.00 59.41 309 TYR A O 1
ATOM 2505 N N . PHE A 1 310 ? -36.342 39.482 0.150 1.00 68.00 310 PHE A N 1
ATOM 2506 C CA . PHE A 1 310 ? -37.527 38.925 0.808 1.00 68.00 310 PHE A CA 1
ATOM 2507 C C . PHE A 1 310 ? -38.714 38.777 -0.154 1.00 68.00 310 PHE A C 1
ATOM 2509 O O . PHE A 1 310 ? -39.451 37.799 -0.046 1.00 68.00 310 PHE A O 1
ATOM 2516 N N . ASN A 1 311 ? -38.867 39.667 -1.141 1.00 70.75 311 ASN A N 1
ATOM 2517 C CA . ASN A 1 311 ? -39.918 39.564 -2.159 1.00 70.75 311 ASN A CA 1
ATOM 2518 C C . ASN A 1 311 ? -39.677 38.435 -3.172 1.00 70.75 311 ASN A C 1
ATOM 2520 O O . ASN A 1 311 ? -40.629 37.755 -3.562 1.00 70.75 311 ASN A O 1
ATOM 2524 N N . GLU A 1 312 ? -38.434 38.185 -3.594 1.00 70.81 312 GLU A N 1
ATOM 2525 C CA . GLU A 1 312 ? -38.122 37.001 -4.409 1.00 70.81 312 GLU A CA 1
ATOM 2526 C C . GLU A 1 312 ? -38.294 35.698 -3.617 1.00 70.81 312 GLU A C 1
ATOM 2528 O O . GLU A 1 312 ? -38.797 34.700 -4.152 1.00 70.81 312 GLU A O 1
ATOM 2533 N N . LEU A 1 313 ? -37.960 35.708 -2.321 1.00 62.69 313 LEU A N 1
ATOM 2534 C CA . LEU A 1 313 ? -38.251 34.591 -1.426 1.00 62.69 313 LEU A CA 1
ATOM 2535 C C . LEU A 1 313 ? -39.765 34.355 -1.309 1.00 62.69 313 LEU A C 1
ATOM 2537 O O . LEU A 1 313 ? -40.231 33.244 -1.534 1.00 62.69 313 LEU A O 1
ATOM 2541 N N . ALA A 1 314 ? -40.554 35.399 -1.055 1.00 71.56 314 ALA A N 1
ATOM 2542 C CA . ALA A 1 314 ? -42.008 35.295 -0.962 1.00 71.56 314 ALA A CA 1
ATOM 2543 C C . ALA A 1 314 ? -42.636 34.776 -2.271 1.00 71.56 314 ALA A C 1
ATOM 2545 O O . ALA A 1 314 ? -43.497 33.894 -2.238 1.00 71.56 314 ALA A O 1
ATOM 2546 N N . LYS A 1 315 ? -42.149 35.234 -3.436 1.00 72.62 315 LYS A N 1
ATOM 2547 C CA . LYS A 1 315 ? -42.583 34.723 -4.750 1.00 72.62 315 LYS A CA 1
ATOM 2548 C C . LYS A 1 315 ? -42.244 33.250 -4.961 1.00 72.62 315 LYS A C 1
ATOM 2550 O O . LYS A 1 315 ? -43.049 32.518 -5.531 1.00 72.62 315 LYS A O 1
ATOM 2555 N N . THR A 1 316 ? -41.077 32.796 -4.507 1.00 63.56 316 THR A N 1
ATOM 2556 C CA . THR A 1 316 ? -40.707 31.374 -4.600 1.00 63.56 316 THR A CA 1
ATOM 2557 C C . THR A 1 316 ? -41.483 30.493 -3.620 1.00 63.56 316 THR A C 1
ATOM 2559 O O . THR A 1 316 ? -41.607 29.296 -3.866 1.00 63.56 316 THR A O 1
ATOM 2562 N N . TRP A 1 317 ? -42.052 31.068 -2.557 1.00 61.34 317 TRP A N 1
ATOM 2563 C CA . TRP A 1 317 ? -42.860 30.354 -1.563 1.00 61.34 317 TRP A CA 1
ATOM 2564 C C . TRP A 1 317 ? -44.336 30.221 -1.948 1.00 61.34 317 TRP A C 1
ATOM 2566 O O . TRP A 1 317 ? -44.973 29.243 -1.568 1.00 61.34 317 TRP A O 1
ATOM 2576 N N . GLN A 1 318 ? -44.880 31.179 -2.704 1.00 61.00 318 GLN A N 1
ATOM 2577 C CA . GLN A 1 318 ? -46.281 31.159 -3.142 1.00 61.00 318 GLN A CA 1
ATOM 2578 C C . GLN A 1 318 ? -46.538 30.288 -4.373 1.00 61.00 318 GLN A C 1
ATOM 2580 O O . GLN A 1 318 ? -47.691 30.066 -4.732 1.00 61.00 318 GLN A O 1
ATOM 2585 N N . LEU A 1 319 ? -45.495 29.779 -5.032 1.00 53.56 319 LEU A N 1
ATOM 2586 C CA . LEU A 1 319 ? -45.672 28.830 -6.122 1.00 53.56 319 LEU A CA 1
ATOM 2587 C C . LEU A 1 319 ? -46.001 27.451 -5.524 1.00 53.56 319 LEU A C 1
ATOM 2589 O O . LEU A 1 319 ? -45.093 26.817 -4.977 1.00 53.56 319 LEU A O 1
ATOM 2593 N N . PRO A 1 320 ? -47.253 26.946 -5.625 1.00 50.59 320 PRO A N 1
ATOM 2594 C CA . PRO A 1 320 ? -47.537 25.559 -5.283 1.00 50.59 320 PRO A CA 1
ATOM 2595 C C . PRO A 1 320 ? -46.589 24.692 -6.104 1.00 50.59 320 PRO A C 1
ATOM 2597 O O . PRO A 1 320 ? -46.422 24.932 -7.302 1.00 50.59 320 PRO A O 1
ATOM 2600 N N . GLU A 1 321 ? -45.925 23.743 -5.443 1.00 47.62 321 GLU A N 1
ATOM 2601 C CA . GLU A 1 321 ? -44.906 22.860 -6.011 1.00 47.62 321 GLU A CA 1
ATOM 2602 C C . GLU A 1 321 ? -45.502 22.156 -7.246 1.00 47.62 321 GLU A C 1
ATOM 2604 O O . GLU A 1 321 ? -46.121 21.096 -7.150 1.00 47.62 321 GLU A O 1
ATOM 2609 N N . LYS A 1 322 ? -45.387 22.788 -8.428 1.00 47.78 322 LYS A N 1
ATOM 2610 C CA . LYS A 1 322 ? -45.812 22.223 -9.710 1.00 47.78 322 LYS A CA 1
ATOM 2611 C C . LYS A 1 322 ? -45.002 20.945 -9.828 1.00 47.78 322 LYS A C 1
ATOM 2613 O O . LYS A 1 322 ? -43.786 21.027 -10.024 1.00 47.78 322 LYS A O 1
ATOM 2618 N N . ARG A 1 323 ? -45.658 19.787 -9.631 1.00 48.47 323 ARG A N 1
ATOM 2619 C CA . ARG A 1 323 ? -45.030 18.460 -9.725 1.00 48.47 323 ARG A CA 1
ATOM 2620 C C . ARG A 1 323 ? -44.094 18.507 -10.923 1.00 48.47 323 ARG A C 1
ATOM 2622 O O . ARG A 1 323 ? -44.562 18.850 -12.011 1.00 48.47 323 ARG A O 1
ATOM 2629 N N . PRO A 1 324 ? -42.792 18.266 -10.733 1.00 45.22 324 PRO A N 1
ATOM 2630 C CA . PRO A 1 324 ? -41.817 18.589 -11.751 1.00 45.22 324 PRO A CA 1
ATOM 2631 C C . PRO A 1 324 ? -42.169 17.793 -13.009 1.00 45.22 324 PRO A C 1
ATOM 2633 O O . PRO A 1 324 ? -42.139 16.561 -13.009 1.00 45.22 324 PRO A O 1
ATOM 2636 N N . GLY A 1 325 ? -42.595 18.513 -14.051 1.00 56.31 325 GLY A N 1
ATOM 2637 C CA . GLY A 1 325 ? -42.995 17.932 -15.327 1.00 56.31 325 GLY A CA 1
ATOM 2638 C C . GLY A 1 325 ? -41.858 17.116 -15.943 1.00 56.31 325 GLY A C 1
ATOM 2639 O O . GLY A 1 325 ? -40.716 17.158 -15.478 1.00 56.31 325 GLY A O 1
ATOM 2640 N N . ASN A 1 326 ? -42.174 16.380 -17.011 1.00 54.25 326 ASN A N 1
ATOM 2641 C CA . ASN A 1 326 ? -41.349 15.355 -17.676 1.00 54.25 326 ASN A CA 1
ATOM 2642 C C . ASN A 1 326 ? -39.843 15.676 -17.877 1.00 54.25 326 ASN A C 1
ATOM 2644 O O . ASN A 1 326 ? -39.035 14.756 -18.006 1.00 54.25 326 ASN A O 1
ATOM 2648 N N . VAL A 1 327 ? -39.429 16.945 -17.818 1.00 53.00 327 VAL A N 1
ATOM 2649 C CA . VAL A 1 327 ? -38.029 17.408 -17.801 1.00 53.00 327 VAL A CA 1
ATOM 2650 C C . VAL A 1 327 ? -37.207 16.808 -16.646 1.00 53.00 327 VAL A C 1
ATOM 2652 O O . VAL A 1 327 ? -36.083 16.355 -16.862 1.00 53.00 327 VAL A O 1
ATOM 2655 N N . TRP A 1 328 ? -37.756 16.708 -15.430 1.00 48.72 328 TRP A N 1
ATOM 2656 C CA . TRP A 1 328 ? -37.039 16.089 -14.299 1.00 48.72 328 TRP A CA 1
ATOM 2657 C C . TRP A 1 328 ? -36.974 14.564 -14.398 1.00 48.72 328 TRP A C 1
ATOM 2659 O O . TRP A 1 328 ? -36.014 13.973 -13.909 1.00 48.72 328 TRP A O 1
ATOM 2669 N N . LYS A 1 329 ? -37.944 13.915 -15.063 1.00 54.41 329 LYS A N 1
ATOM 2670 C CA . LYS A 1 329 ? -37.843 12.485 -15.406 1.00 54.41 329 LYS A CA 1
ATOM 2671 C C . LYS A 1 329 ? -36.682 12.238 -16.380 1.00 54.41 329 LYS A C 1
ATOM 2673 O O . LYS A 1 329 ? -35.928 11.293 -16.163 1.00 54.41 329 LYS A O 1
ATOM 2678 N N . ARG A 1 330 ? -36.465 13.121 -17.368 1.00 56.62 330 ARG A N 1
ATOM 2679 C CA . ARG A 1 330 ? -35.300 13.044 -18.276 1.00 56.62 330 ARG A CA 1
ATOM 2680 C C . ARG A 1 330 ? -33.971 13.284 -17.550 1.00 56.62 330 ARG A C 1
ATOM 2682 O O . ARG A 1 330 ? -33.060 12.479 -17.690 1.00 56.62 330 ARG A O 1
ATOM 2689 N N . LEU A 1 331 ? -33.876 14.296 -16.686 1.00 47.53 331 LEU A N 1
ATOM 2690 C CA . LEU A 1 331 ? -32.665 14.533 -15.878 1.00 47.53 331 LEU A CA 1
ATOM 2691 C C . LEU A 1 331 ? -32.377 13.403 -14.873 1.00 47.53 331 LEU A C 1
ATOM 2693 O O . LEU A 1 331 ? -31.219 13.061 -14.646 1.00 47.53 331 LEU A O 1
ATOM 2697 N N . ARG A 1 332 ? -33.412 12.775 -14.299 1.00 49.25 332 ARG A N 1
ATOM 2698 C CA . ARG A 1 332 ? -33.263 11.606 -13.416 1.00 49.25 332 ARG A CA 1
ATOM 2699 C C . ARG A 1 332 ? -32.783 10.367 -14.182 1.00 49.25 332 ARG A C 1
ATOM 2701 O O . ARG A 1 332 ? -31.996 9.611 -13.625 1.00 49.25 332 ARG A O 1
ATOM 2708 N N . SER A 1 333 ? -33.197 10.193 -15.441 1.00 51.81 333 SER A N 1
ATOM 2709 C CA . SER A 1 333 ? -32.692 9.142 -16.341 1.00 51.81 333 SER A CA 1
ATOM 2710 C C . SER A 1 333 ? -31.211 9.343 -16.691 1.00 51.81 333 SER A C 1
ATOM 2712 O O . SER A 1 333 ? -30.436 8.393 -16.586 1.00 51.81 333 SER A O 1
ATOM 2714 N N . VAL A 1 334 ? -30.783 10.578 -16.980 1.00 53.44 334 VAL A N 1
ATOM 2715 C CA . VAL A 1 334 ? -29.361 10.900 -17.217 1.00 53.44 334 VAL A CA 1
ATOM 2716 C C . VAL A 1 334 ? -28.526 10.674 -15.950 1.00 53.44 334 VAL A C 1
ATOM 2718 O O . VAL A 1 334 ? -27.468 10.058 -15.998 1.00 53.44 334 VAL A O 1
ATOM 2721 N N . CYS A 1 335 ? -29.031 11.077 -14.781 1.00 44.19 335 CYS A N 1
ATOM 2722 C CA . CYS A 1 335 ? -28.315 10.922 -13.512 1.00 44.19 335 CYS A CA 1
ATOM 2723 C C . CYS A 1 335 ? -28.229 9.452 -13.038 1.00 44.19 335 CYS A C 1
ATOM 2725 O O . CYS A 1 335 ? -27.206 9.031 -12.503 1.00 44.19 335 CYS A O 1
ATOM 2727 N N . MET A 1 336 ? -29.270 8.641 -13.278 1.00 50.44 336 MET A N 1
ATOM 2728 C CA . MET A 1 336 ? -29.249 7.191 -13.012 1.00 50.44 336 MET A CA 1
ATOM 2729 C C . MET A 1 336 ? -28.317 6.439 -13.972 1.00 50.44 336 MET A C 1
ATOM 2731 O O . MET A 1 336 ? -27.612 5.529 -13.539 1.00 50.44 336 MET A O 1
ATOM 2735 N N . SER A 1 337 ? -28.259 6.848 -15.243 1.00 54.91 337 SER A N 1
ATOM 2736 C CA . SER A 1 337 ? -27.319 6.283 -16.223 1.00 54.91 337 SER A CA 1
ATOM 2737 C C . SER A 1 337 ? -25.867 6.634 -15.874 1.00 54.91 337 SER A C 1
ATOM 2739 O O . SER A 1 337 ? -24.989 5.780 -15.948 1.00 54.91 337 SER A O 1
ATOM 2741 N N . ASN A 1 338 ? -25.618 7.843 -15.358 1.00 47.31 338 ASN A N 1
ATOM 2742 C CA . ASN A 1 338 ? -24.290 8.251 -14.890 1.00 47.31 338 ASN A CA 1
ATOM 2743 C C . ASN A 1 338 ? -23.840 7.507 -13.618 1.00 47.31 338 ASN A C 1
ATOM 2745 O O . ASN A 1 338 ? -22.648 7.278 -13.443 1.00 47.31 338 ASN A O 1
ATOM 2749 N N . MET A 1 339 ? -24.761 7.071 -12.749 1.00 50.59 339 MET A N 1
ATOM 2750 C CA . MET A 1 339 ? -24.427 6.214 -11.598 1.00 50.59 339 MET A CA 1
ATOM 2751 C C . MET A 1 339 ? -24.015 4.792 -12.009 1.00 50.59 339 MET A C 1
ATOM 2753 O O . MET A 1 339 ? -23.134 4.208 -11.381 1.00 50.59 339 MET A O 1
ATOM 2757 N N . GLN A 1 340 ? -24.635 4.235 -13.053 1.00 64.12 340 GLN A N 1
ATOM 2758 C CA . GLN A 1 340 ? -24.219 2.960 -13.653 1.00 64.12 340 GLN A CA 1
ATOM 2759 C C . GLN A 1 340 ? -22.827 3.095 -14.287 1.00 64.12 340 GLN A C 1
ATOM 2761 O O . GLN A 1 340 ? -21.948 2.282 -14.010 1.00 64.12 340 GLN A O 1
ATOM 2766 N N . LEU A 1 341 ? -22.593 4.176 -15.041 1.00 59.16 341 LEU A N 1
ATOM 2767 C CA . LEU A 1 341 ? -21.292 4.480 -15.640 1.00 59.16 341 LEU A CA 1
ATOM 2768 C C . LEU A 1 341 ? -20.195 4.646 -14.578 1.00 59.16 341 LEU A C 1
ATOM 2770 O O . LEU A 1 341 ? -19.119 4.082 -14.724 1.00 59.16 341 LEU A O 1
ATOM 2774 N N . LEU A 1 342 ? -20.480 5.351 -13.476 1.00 54.31 342 LEU A N 1
ATOM 2775 C CA . LEU A 1 342 ? -19.536 5.534 -12.370 1.00 54.31 342 LEU A CA 1
ATOM 2776 C C . LEU A 1 342 ? -19.189 4.205 -11.689 1.00 54.31 342 LEU A C 1
ATOM 2778 O O . LEU A 1 342 ? -18.027 3.981 -11.372 1.00 54.31 342 LEU A O 1
ATOM 2782 N N . ARG A 1 343 ? -20.164 3.305 -11.495 1.00 66.25 343 ARG A N 1
ATOM 2783 C CA . ARG A 1 343 ? -19.904 1.952 -10.969 1.00 66.25 343 ARG A CA 1
ATOM 2784 C C . ARG A 1 343 ? -19.015 1.142 -11.907 1.00 66.25 343 ARG A C 1
ATOM 2786 O O . ARG A 1 343 ? -18.074 0.517 -11.435 1.00 66.25 343 ARG A O 1
ATOM 2793 N N . ILE A 1 344 ? -19.285 1.180 -13.212 1.00 69.75 344 ILE A N 1
ATOM 2794 C CA . ILE A 1 344 ? -18.464 0.502 -14.225 1.00 69.75 344 ILE A CA 1
ATOM 2795 C C . ILE A 1 344 ? -17.040 1.076 -14.234 1.00 69.75 344 ILE A C 1
ATOM 2797 O O . ILE A 1 344 ? -16.080 0.311 -14.230 1.00 69.75 344 ILE A O 1
ATOM 2801 N N . LEU A 1 345 ? -16.895 2.404 -14.164 1.00 58.88 345 LEU A N 1
ATOM 2802 C CA . LEU A 1 345 ? -15.597 3.080 -14.100 1.00 58.88 345 LEU A CA 1
ATOM 2803 C C . LEU A 1 345 ? -14.820 2.696 -12.831 1.00 58.88 345 LEU A C 1
ATOM 2805 O O . LEU A 1 345 ? -13.622 2.449 -12.899 1.00 58.88 345 LEU A O 1
ATOM 2809 N N . LEU A 1 346 ? -15.505 2.595 -11.685 1.00 58.81 346 LEU A N 1
ATOM 2810 C CA . LEU A 1 346 ? -14.909 2.196 -10.407 1.00 58.81 346 LEU A CA 1
ATOM 2811 C C . LEU A 1 346 ? -14.445 0.733 -10.428 1.00 58.81 346 LEU A C 1
ATOM 2813 O O . LEU A 1 346 ? -13.373 0.425 -9.919 1.00 58.81 346 LEU A O 1
ATOM 2817 N N . ILE A 1 347 ? -15.228 -0.159 -11.045 1.00 69.25 347 ILE A N 1
ATOM 2818 C CA . ILE A 1 347 ? -14.868 -1.571 -11.233 1.00 69.25 347 ILE A CA 1
ATOM 2819 C C . ILE A 1 347 ? -13.674 -1.694 -12.186 1.00 69.25 347 ILE A C 1
ATOM 2821 O O . ILE A 1 347 ? -12.729 -2.407 -11.870 1.00 69.25 347 ILE A O 1
ATOM 2825 N N . LEU A 1 348 ? -13.669 -0.973 -13.312 1.00 63.84 348 LEU A N 1
ATOM 2826 C CA . LEU A 1 348 ? -12.533 -0.933 -14.241 1.00 63.84 348 LEU A CA 1
ATOM 2827 C C . LEU A 1 348 ? -11.265 -0.402 -13.567 1.00 63.84 348 LEU A C 1
ATOM 2829 O O . LEU A 1 348 ? -10.198 -0.979 -13.751 1.00 63.84 348 LEU A O 1
ATOM 2833 N N . LEU A 1 349 ? -11.380 0.648 -12.749 1.00 55.12 349 LEU A N 1
ATOM 2834 C CA . LEU A 1 349 ? -10.262 1.193 -11.984 1.00 55.12 349 LEU A CA 1
ATOM 2835 C C . LEU A 1 349 ? -9.741 0.177 -10.956 1.00 55.12 349 LEU A C 1
ATOM 2837 O O . LEU A 1 349 ? -8.539 -0.051 -10.893 1.00 55.12 349 LEU A O 1
ATOM 2841 N N . LEU A 1 350 ? -10.625 -0.483 -10.198 1.00 59.94 350 LEU A N 1
ATOM 2842 C CA . LEU A 1 350 ? -10.248 -1.534 -9.243 1.00 59.94 350 LEU A CA 1
ATOM 2843 C C . LEU A 1 350 ? -9.571 -2.720 -9.940 1.00 59.94 350 LEU A C 1
ATOM 2845 O O . LEU A 1 350 ? -8.554 -3.213 -9.458 1.00 59.94 350 LEU A O 1
ATOM 2849 N N . LEU A 1 351 ? -10.082 -3.140 -11.099 1.00 64.44 351 LEU A N 1
ATOM 2850 C CA . LEU A 1 351 ? -9.461 -4.185 -11.910 1.00 64.44 351 LEU A CA 1
ATOM 2851 C C . LEU A 1 351 ? -8.071 -3.753 -12.398 1.00 64.44 351 LEU A C 1
ATOM 2853 O O . LEU A 1 351 ? -7.121 -4.518 -12.254 1.00 64.44 351 LEU A O 1
ATOM 2857 N N . LEU A 1 352 ? -7.912 -2.517 -12.880 1.00 55.44 352 LEU A N 1
ATOM 2858 C CA . LEU A 1 352 ? -6.612 -1.970 -13.286 1.00 55.44 352 LEU A CA 1
ATOM 2859 C C . LEU A 1 352 ? -5.620 -1.900 -12.115 1.00 55.44 352 LEU A C 1
ATOM 2861 O O . LEU A 1 352 ? -4.468 -2.288 -12.284 1.00 55.44 352 LEU A O 1
ATOM 2865 N N . VAL A 1 353 ? -6.064 -1.496 -10.921 1.00 53.28 353 VAL A N 1
ATOM 2866 C CA . VAL A 1 353 ? -5.239 -1.496 -9.699 1.00 53.28 353 VAL A CA 1
ATOM 2867 C C . VAL A 1 353 ? -4.787 -2.917 -9.354 1.00 53.28 353 VAL A C 1
ATOM 2869 O O . VAL A 1 353 ? -3.607 -3.142 -9.102 1.00 53.28 353 VAL A O 1
ATOM 2872 N N . THR A 1 354 ? -5.694 -3.899 -9.404 1.00 54.22 354 THR A N 1
ATOM 2873 C CA . THR A 1 354 ? -5.370 -5.298 -9.062 1.00 54.22 354 THR A CA 1
ATOM 2874 C C . THR A 1 354 ? -4.414 -5.962 -10.060 1.00 54.22 354 THR A C 1
ATOM 2876 O O . THR A 1 354 ? -3.619 -6.813 -9.670 1.00 54.22 354 THR A O 1
ATOM 2879 N N . GLN A 1 355 ? -4.432 -5.550 -11.332 1.00 52.94 355 GLN A N 1
ATOM 2880 C CA . GLN A 1 355 ? -3.552 -6.087 -12.378 1.00 52.94 355 GLN A CA 1
ATOM 2881 C C . GLN A 1 355 ? -2.103 -5.575 -12.268 1.00 52.94 355 GLN A C 1
ATOM 2883 O O . GLN A 1 355 ? -1.184 -6.227 -12.759 1.00 52.94 355 GLN A O 1
ATOM 2888 N N . VAL A 1 356 ? -1.864 -4.436 -11.606 1.00 48.62 356 VAL A N 1
ATOM 2889 C CA . VAL A 1 356 ? -0.524 -3.822 -11.509 1.00 48.62 356 VAL A CA 1
ATOM 2890 C C . VAL A 1 356 ? 0.338 -4.435 -10.384 1.00 48.62 356 VAL A C 1
ATOM 2892 O O . VAL A 1 356 ? 1.555 -4.253 -10.378 1.00 48.62 356 VAL A O 1
ATOM 2895 N N . SER A 1 357 ? -0.228 -5.230 -9.466 1.00 45.66 357 SER A N 1
ATOM 2896 C CA . SER A 1 357 ? 0.443 -5.582 -8.197 1.00 45.66 357 SER A CA 1
ATOM 2897 C C . SER A 1 357 ? 1.162 -6.939 -8.104 1.00 45.66 357 SER A C 1
ATOM 2899 O O . SER A 1 357 ? 1.719 -7.230 -7.049 1.00 45.66 357 SER A O 1
ATOM 2901 N N . CYS A 1 358 ? 1.260 -7.758 -9.157 1.00 49.19 358 CYS A N 1
ATOM 2902 C CA . CYS A 1 358 ? 2.027 -9.018 -9.088 1.00 49.19 358 CYS A CA 1
ATOM 2903 C C . CYS A 1 358 ? 3.194 -9.062 -10.081 1.00 49.19 358 CYS A C 1
ATOM 2905 O O . CYS A 1 358 ? 3.158 -9.773 -11.084 1.00 49.19 358 CYS A O 1
ATOM 2907 N N . ARG A 1 359 ? 4.280 -8.337 -9.781 1.00 61.34 359 ARG A N 1
ATOM 2908 C CA . ARG A 1 359 ? 5.578 -8.599 -10.422 1.00 61.34 359 ARG A CA 1
ATOM 2909 C C . ARG A 1 359 ? 6.270 -9.764 -9.719 1.00 61.34 359 ARG A C 1
ATOM 2911 O O . ARG A 1 359 ? 6.644 -9.660 -8.556 1.00 61.34 359 ARG A O 1
ATOM 2918 N N . ILE A 1 360 ? 6.462 -10.854 -10.454 1.00 70.25 360 ILE A N 1
ATOM 2919 C CA . ILE A 1 360 ? 7.240 -12.014 -10.013 1.00 70.25 360 ILE A CA 1
ATOM 2920 C C . ILE A 1 360 ? 8.716 -11.600 -10.001 1.00 70.25 360 ILE A C 1
ATOM 2922 O O . ILE A 1 360 ? 9.288 -11.327 -11.059 1.00 70.25 360 ILE A O 1
ATOM 2926 N N . ARG A 1 361 ? 9.323 -11.505 -8.814 1.00 78.06 361 ARG A N 1
ATOM 2927 C CA . ARG A 1 361 ? 10.751 -11.195 -8.656 1.00 78.06 361 ARG A CA 1
ATOM 2928 C C . ARG A 1 361 ? 11.557 -12.501 -8.589 1.00 78.06 361 ARG A C 1
ATOM 2930 O O . ARG A 1 361 ? 11.053 -13.550 -8.187 1.00 78.06 361 ARG A O 1
ATOM 2937 N N . PHE A 1 362 ? 12.809 -12.448 -9.030 1.00 88.06 362 PHE A N 1
ATOM 2938 C CA . PHE A 1 362 ? 13.759 -13.558 -8.956 1.00 88.06 362 PHE A CA 1
ATOM 2939 C C . PHE A 1 362 ? 15.148 -13.026 -8.612 1.00 88.06 362 PHE A C 1
ATOM 2941 O O . PHE A 1 362 ? 15.432 -11.839 -8.782 1.00 88.06 362 PHE A O 1
ATOM 2948 N N . SER A 1 363 ? 16.019 -13.883 -8.096 1.00 88.12 363 SER A N 1
ATOM 2949 C CA . SER A 1 363 ? 17.372 -13.516 -7.687 1.00 88.12 363 SER A CA 1
ATOM 2950 C C . SER A 1 363 ? 18.374 -14.583 -8.093 1.00 88.12 363 SER A C 1
ATOM 2952 O O . SER A 1 363 ? 18.098 -15.772 -7.974 1.00 88.12 363 SER A O 1
ATOM 2954 N N . HIS A 1 364 ? 19.518 -14.140 -8.611 1.00 91.56 364 HIS A N 1
ATOM 2955 C CA . HIS A 1 364 ? 20.628 -14.999 -9.011 1.00 91.56 364 HIS A CA 1
ATOM 2956 C C . HIS A 1 364 ? 21.433 -15.434 -7.785 1.00 91.56 364 HIS A C 1
ATOM 2958 O O . HIS A 1 364 ? 21.799 -14.589 -6.960 1.00 91.56 364 HIS A O 1
ATOM 2964 N N . LEU A 1 365 ? 21.718 -16.729 -7.682 1.00 91.19 365 LEU A N 1
ATOM 2965 C CA . LEU A 1 365 ? 22.495 -17.301 -6.586 1.00 91.19 365 LEU A CA 1
ATOM 2966 C C . LEU A 1 365 ? 23.993 -17.305 -6.914 1.00 91.19 365 LEU A C 1
ATOM 2968 O O . LEU A 1 365 ? 24.380 -17.505 -8.062 1.00 91.19 365 LEU A O 1
ATOM 2972 N N . GLY A 1 366 ? 24.837 -17.079 -5.901 1.00 89.44 366 GLY A N 1
ATOM 2973 C CA . GLY A 1 366 ? 26.294 -17.236 -6.020 1.00 89.44 366 GLY A CA 1
ATOM 2974 C C . GLY A 1 366 ? 26.762 -18.697 -6.038 1.00 89.44 366 GLY A C 1
ATOM 2975 O O . GLY A 1 366 ? 27.893 -18.977 -6.429 1.00 89.44 366 GLY A O 1
ATOM 2976 N N . SER A 1 367 ? 25.884 -19.630 -5.663 1.00 93.50 367 SER A N 1
ATOM 2977 C CA . SER A 1 367 ? 26.123 -21.074 -5.624 1.00 93.50 367 SER A CA 1
ATOM 2978 C C . SER A 1 367 ? 25.198 -21.846 -6.565 1.00 93.50 367 SER A C 1
ATOM 2980 O O . SER A 1 367 ? 24.217 -21.312 -7.089 1.00 93.50 367 SER A O 1
ATOM 2982 N N . HIS A 1 368 ? 25.498 -23.133 -6.758 1.00 95.81 368 HIS A N 1
ATOM 2983 C CA . HIS A 1 368 ? 24.622 -24.053 -7.477 1.00 95.81 368 HIS A CA 1
ATOM 2984 C C . HIS A 1 368 ? 23.808 -24.929 -6.533 1.00 95.81 368 HIS A C 1
ATOM 2986 O O . HIS A 1 368 ? 24.314 -25.417 -5.524 1.00 95.81 368 HIS A O 1
ATOM 2992 N N . TYR A 1 369 ? 22.567 -25.211 -6.914 1.00 96.50 369 TYR A N 1
ATOM 2993 C CA . TYR A 1 369 ? 21.789 -26.295 -6.336 1.00 96.50 369 TYR A CA 1
ATOM 2994 C C . TYR A 1 369 ? 22.393 -27.651 -6.736 1.00 96.50 369 TYR A C 1
ATOM 2996 O O . TYR A 1 369 ? 22.447 -28.010 -7.914 1.00 96.50 369 TYR A O 1
ATOM 3004 N N . ASP A 1 370 ? 22.761 -28.463 -5.758 1.00 96.38 370 ASP A N 1
ATOM 3005 C CA . ASP A 1 370 ? 22.916 -29.902 -5.943 1.00 96.38 370 ASP A CA 1
ATOM 3006 C C . ASP A 1 370 ? 21.562 -30.546 -5.627 1.00 96.38 370 ASP A C 1
ATOM 3008 O O . ASP A 1 370 ? 21.069 -30.489 -4.497 1.00 96.38 370 ASP A O 1
ATOM 3012 N N . GLY A 1 371 ? 20.895 -31.070 -6.650 1.00 95.69 371 GLY A N 1
ATOM 3013 C CA . GLY A 1 371 ? 19.495 -31.467 -6.589 1.00 95.69 371 GLY A CA 1
ATOM 3014 C C . GLY A 1 371 ? 19.017 -32.108 -7.886 1.00 95.69 371 GLY A C 1
ATOM 3015 O O . GLY A 1 371 ? 19.765 -32.206 -8.859 1.00 95.69 371 GLY A O 1
ATOM 3016 N N . THR A 1 372 ? 17.766 -32.562 -7.906 1.00 97.31 372 THR A N 1
ATOM 3017 C CA . THR A 1 372 ? 17.131 -33.014 -9.151 1.00 97.31 372 THR A CA 1
ATOM 3018 C C . THR A 1 372 ? 16.369 -31.862 -9.785 1.00 97.31 372 THR A C 1
ATOM 3020 O O . THR A 1 372 ? 15.708 -31.081 -9.097 1.00 97.31 372 THR A O 1
ATOM 3023 N N . PHE A 1 373 ? 16.436 -31.785 -11.107 1.00 97.88 373 PHE A N 1
ATOM 3024 C CA . PHE A 1 373 ? 15.716 -30.810 -11.912 1.00 97.88 373 PHE A CA 1
ATOM 3025 C C . PHE A 1 373 ? 14.726 -31.526 -12.830 1.00 97.88 373 PHE A C 1
ATOM 3027 O O . PHE A 1 373 ? 14.900 -32.707 -13.128 1.00 97.88 373 PHE A O 1
ATOM 3034 N N . GLY A 1 374 ? 13.662 -30.826 -13.220 1.00 97.00 374 GLY A N 1
ATOM 3035 C CA . GLY A 1 374 ? 12.727 -31.294 -14.243 1.00 97.00 374 GLY A CA 1
ATOM 3036 C C . GLY A 1 374 ? 13.333 -31.280 -15.651 1.00 97.00 374 GLY A C 1
ATOM 3037 O O . GLY A 1 374 ? 14.529 -31.048 -15.825 1.00 97.00 374 GLY A O 1
ATOM 3038 N N . GLU A 1 375 ? 12.486 -31.509 -16.653 1.00 97.50 375 GLU A N 1
ATOM 3039 C CA . GLU A 1 375 ? 12.869 -31.455 -18.067 1.00 97.50 375 GLU A CA 1
ATOM 3040 C C . GLU A 1 375 ? 13.407 -30.068 -18.463 1.00 97.50 375 GLU A C 1
ATOM 3042 O O . GLU A 1 375 ? 12.929 -29.035 -17.985 1.00 97.50 375 GLU A O 1
ATOM 3047 N N . GLU A 1 376 ? 14.415 -30.053 -19.337 1.00 97.75 376 GLU A N 1
ATOM 3048 C CA . GLU A 1 376 ? 15.016 -28.829 -19.857 1.00 97.75 376 GLU A CA 1
ATOM 3049 C C . GLU A 1 376 ? 14.201 -28.257 -21.020 1.00 97.75 376 GLU A C 1
ATOM 3051 O O . GLU A 1 376 ? 14.124 -28.845 -22.097 1.00 97.75 376 GLU A O 1
ATOM 3056 N N . VAL A 1 377 ? 13.648 -27.058 -20.836 1.00 97.56 377 VAL A N 1
ATOM 3057 C CA . VAL A 1 377 ? 12.857 -26.362 -21.859 1.00 97.56 377 VAL A CA 1
ATOM 3058 C C . VAL A 1 377 ? 13.658 -25.204 -22.446 1.00 97.56 377 VAL A C 1
ATOM 3060 O O . VAL A 1 377 ? 14.233 -24.402 -21.712 1.00 97.56 377 VAL A O 1
ATOM 3063 N N . GLY A 1 378 ? 13.705 -25.085 -23.774 1.00 96.88 378 GLY A N 1
ATOM 3064 C CA . GLY A 1 378 ? 14.359 -23.955 -24.440 1.00 96.88 378 GLY A CA 1
ATOM 3065 C C . GLY A 1 378 ? 13.665 -22.629 -24.114 1.00 96.88 378 GLY A C 1
ATOM 3066 O O . GLY A 1 378 ? 12.456 -22.513 -24.292 1.00 96.88 378 GLY A O 1
ATOM 3067 N N . VAL A 1 379 ? 14.426 -21.634 -23.663 1.00 96.56 379 VAL A N 1
ATOM 3068 C CA . VAL A 1 379 ? 13.928 -20.289 -23.336 1.00 96.56 379 VAL A CA 1
ATOM 3069 C C . VAL A 1 379 ? 14.783 -19.227 -24.015 1.00 96.56 379 VAL A C 1
ATOM 3071 O O . VAL A 1 379 ? 15.988 -19.393 -24.180 1.00 96.56 379 VAL A O 1
ATOM 3074 N N . SER A 1 380 ? 14.182 -18.105 -24.398 1.00 90.31 380 SER A N 1
ATOM 3075 C CA . SER A 1 380 ? 14.914 -16.981 -24.992 1.00 90.31 380 SER A CA 1
ATOM 3076 C C . SER A 1 380 ? 15.503 -16.058 -23.910 1.00 90.31 380 SER A C 1
ATOM 3078 O O . SER A 1 380 ? 16.625 -15.545 -24.017 1.00 90.31 380 SER A O 1
ATOM 3080 N N . ARG A 1 381 ? 14.759 -15.868 -22.812 1.00 91.25 381 ARG A N 1
ATOM 3081 C CA . ARG A 1 381 ? 15.061 -14.915 -21.731 1.00 91.25 381 ARG A CA 1
ATOM 3082 C C . ARG A 1 381 ? 14.809 -15.534 -20.359 1.00 91.25 381 ARG A C 1
ATOM 3084 O O . ARG A 1 381 ? 13.917 -16.358 -20.194 1.00 91.25 381 ARG A O 1
ATOM 3091 N N . VAL A 1 382 ? 15.533 -15.051 -19.345 1.00 91.31 382 VAL A N 1
ATOM 3092 C CA . VAL A 1 382 ? 15.366 -15.479 -17.940 1.00 91.31 382 VAL A CA 1
ATOM 3093 C C . VAL A 1 382 ? 13.918 -15.312 -17.467 1.00 91.31 382 VAL A C 1
ATOM 3095 O O . VAL A 1 382 ? 13.387 -16.192 -16.802 1.00 91.31 382 VAL A O 1
ATOM 3098 N N . GLY A 1 383 ? 13.242 -14.237 -17.894 1.00 89.12 383 GLY A N 1
ATOM 3099 C CA . GLY A 1 383 ? 11.846 -13.969 -17.536 1.00 89.12 383 GLY A CA 1
ATOM 3100 C C . GLY A 1 383 ? 10.848 -15.050 -17.977 1.00 89.12 383 GLY A C 1
ATOM 3101 O O . GLY A 1 383 ? 9.851 -15.256 -17.290 1.00 89.12 383 GLY A O 1
ATOM 3102 N N . GLU A 1 384 ? 11.117 -15.780 -19.065 1.00 93.44 384 GLU A N 1
ATOM 3103 C CA . GLU A 1 384 ? 10.275 -16.913 -19.483 1.00 93.44 384 GLU A CA 1
ATOM 3104 C C . GLU A 1 384 ? 10.407 -18.083 -18.502 1.00 93.44 384 GLU A C 1
ATOM 3106 O O . GLU A 1 384 ? 9.403 -18.671 -18.102 1.00 93.44 384 GLU A O 1
ATOM 3111 N N . CYS A 1 385 ? 11.632 -18.363 -18.048 1.00 96.06 385 CYS A N 1
ATOM 3112 C CA . CYS A 1 385 ? 11.910 -19.379 -17.035 1.00 96.06 385 CYS A CA 1
ATOM 3113 C C . CYS A 1 385 ? 11.315 -18.990 -15.671 1.00 96.06 385 CYS A C 1
ATOM 3115 O O . CYS A 1 385 ? 10.676 -19.812 -15.021 1.00 96.06 385 CYS A O 1
ATOM 3117 N N . THR A 1 386 ? 11.403 -17.711 -15.287 1.00 92.25 386 THR A N 1
ATOM 3118 C CA . THR A 1 386 ? 10.736 -17.154 -14.098 1.00 92.25 386 THR A CA 1
ATOM 3119 C C . THR A 1 386 ? 9.221 -17.364 -14.150 1.00 92.25 386 THR A C 1
ATOM 3121 O O . THR A 1 386 ? 8.619 -17.821 -13.178 1.00 92.25 386 THR A O 1
ATOM 3124 N N . LEU A 1 387 ? 8.588 -17.059 -15.288 1.00 88.75 387 LEU A N 1
ATOM 3125 C CA . LEU A 1 387 ? 7.151 -17.258 -15.472 1.00 88.75 387 LEU A CA 1
ATOM 3126 C C . LEU A 1 387 ? 6.780 -18.745 -15.423 1.00 88.75 387 LEU A C 1
ATOM 3128 O O . LEU A 1 387 ? 5.744 -19.105 -14.865 1.00 88.75 387 LEU A O 1
ATOM 3132 N N . MET A 1 388 ? 7.625 -19.609 -15.987 1.00 94.62 388 MET A N 1
ATOM 3133 C CA . MET A 1 388 ? 7.449 -21.057 -15.944 1.00 94.62 388 MET A CA 1
ATOM 3134 C C . MET A 1 388 ? 7.543 -21.589 -14.511 1.00 94.62 388 MET A C 1
ATOM 3136 O O . MET A 1 388 ? 6.666 -22.343 -14.090 1.00 94.62 388 MET A O 1
ATOM 3140 N N . ALA A 1 389 ? 8.544 -21.154 -13.744 1.00 94.00 389 ALA A N 1
ATOM 3141 C CA . ALA A 1 389 ? 8.700 -21.493 -12.336 1.00 94.00 389 ALA A CA 1
ATOM 3142 C C . ALA A 1 389 ? 7.476 -21.046 -11.522 1.00 94.00 389 ALA A C 1
ATOM 3144 O O . ALA A 1 389 ? 6.893 -21.852 -10.799 1.00 94.00 389 ALA A O 1
ATOM 3145 N N . PHE A 1 390 ? 7.005 -19.811 -11.729 1.00 89.00 390 PHE A N 1
ATOM 3146 C CA . PHE A 1 390 ? 5.814 -19.281 -11.062 1.00 89.00 390 PHE A CA 1
ATOM 3147 C C . PHE A 1 390 ? 4.541 -20.068 -11.398 1.00 89.00 390 PHE A C 1
ATOM 3149 O O . PHE A 1 390 ? 3.819 -20.483 -10.492 1.00 89.00 390 PHE A O 1
ATOM 3156 N N . LYS A 1 391 ? 4.280 -20.340 -12.685 1.00 90.81 391 LYS A N 1
ATOM 3157 C CA . LYS A 1 391 ? 3.115 -21.134 -13.121 1.00 90.81 391 LYS A CA 1
ATOM 3158 C C . LYS A 1 391 ? 3.119 -22.543 -12.526 1.00 90.81 391 LYS A C 1
ATOM 3160 O O . LYS A 1 391 ? 2.067 -23.043 -12.143 1.00 90.81 391 LYS A O 1
ATOM 3165 N N . ASN A 1 392 ? 4.297 -23.156 -12.414 1.00 93.75 392 ASN A N 1
ATOM 3166 C CA . ASN A 1 392 ? 4.473 -24.488 -11.833 1.00 93.75 392 ASN A CA 1
ATOM 3167 C C . ASN A 1 392 ? 4.665 -24.468 -10.306 1.00 93.75 392 ASN A C 1
ATOM 3169 O O . ASN A 1 392 ? 4.949 -25.511 -9.716 1.00 93.75 392 ASN A O 1
ATOM 3173 N N . LYS A 1 393 ? 4.518 -23.302 -9.659 1.00 92.19 393 LYS A N 1
ATOM 3174 C CA . LYS A 1 393 ? 4.688 -23.109 -8.210 1.00 92.19 393 LYS A CA 1
ATOM 3175 C C . LYS A 1 393 ? 6.049 -23.591 -7.679 1.00 92.19 393 LYS A C 1
ATOM 3177 O O . LYS A 1 393 ? 6.139 -24.057 -6.547 1.00 92.19 393 LYS A O 1
ATOM 3182 N N . LYS A 1 394 ? 7.111 -23.486 -8.485 1.00 94.38 394 LYS A N 1
ATOM 3183 C CA . LYS A 1 394 ? 8.483 -23.892 -8.141 1.00 94.38 394 LYS A CA 1
ATOM 3184 C C . LYS A 1 394 ? 9.315 -22.703 -7.703 1.00 94.38 394 LYS A C 1
ATOM 3186 O O . LYS A 1 394 ? 9.284 -21.667 -8.353 1.00 94.38 394 LYS A O 1
ATOM 3191 N N . ILE A 1 395 ? 10.071 -22.865 -6.616 1.00 92.25 395 ILE A N 1
ATOM 3192 C CA . ILE A 1 395 ? 10.806 -21.751 -6.006 1.00 92.25 395 ILE A CA 1
ATOM 3193 C C . ILE A 1 395 ? 12.224 -21.566 -6.549 1.00 92.25 395 ILE A C 1
ATOM 3195 O O . ILE A 1 395 ? 12.746 -20.462 -6.492 1.00 92.25 395 ILE A O 1
ATOM 3199 N N . GLY A 1 396 ? 12.836 -22.621 -7.087 1.00 95.00 396 GLY A N 1
ATOM 3200 C CA . GLY A 1 396 ? 14.169 -22.581 -7.684 1.00 95.00 396 GLY A CA 1
ATOM 3201 C C . GLY A 1 396 ? 14.134 -23.034 -9.138 1.00 95.00 396 GLY A C 1
ATOM 3202 O O . GLY A 1 396 ? 13.353 -23.918 -9.502 1.00 95.00 396 GLY A O 1
ATOM 3203 N N . PHE A 1 397 ? 14.984 -22.447 -9.971 1.00 97.25 397 PHE A N 1
ATOM 3204 C CA . PHE A 1 397 ? 15.186 -22.880 -11.350 1.00 97.25 397 PHE A CA 1
ATOM 3205 C C . PHE A 1 397 ? 16.633 -22.665 -11.792 1.00 97.25 397 PHE A C 1
ATOM 3207 O O . PHE A 1 397 ? 17.358 -21.841 -11.239 1.00 97.25 397 PHE A O 1
ATOM 3214 N N . ARG A 1 398 ? 17.040 -23.423 -12.806 1.00 97.75 398 ARG A N 1
ATOM 3215 C CA . ARG A 1 398 ? 18.367 -23.408 -13.413 1.00 97.75 398 ARG A CA 1
ATOM 3216 C C . ARG A 1 398 ? 18.264 -22.978 -14.860 1.00 97.75 398 ARG A C 1
ATOM 3218 O O . ARG A 1 398 ? 17.401 -23.468 -15.585 1.00 97.75 398 ARG A O 1
ATOM 3225 N N . ILE A 1 399 ? 19.171 -22.109 -15.281 1.00 97.38 399 ILE A N 1
ATOM 3226 C CA . ILE A 1 399 ? 19.380 -21.769 -16.683 1.00 97.38 399 ILE A CA 1
ATOM 3227 C C . ILE A 1 399 ? 20.761 -22.253 -17.098 1.00 97.38 399 ILE A C 1
ATOM 3229 O O . ILE A 1 399 ? 21.756 -21.885 -16.476 1.00 97.38 399 ILE A O 1
ATOM 3233 N N . LYS A 1 400 ? 20.820 -23.056 -18.159 1.00 97.06 400 LYS A N 1
ATOM 3234 C CA . LYS A 1 400 ? 22.074 -23.437 -18.815 1.00 97.06 400 LYS A CA 1
ATOM 3235 C C . LYS A 1 400 ? 22.228 -22.647 -20.105 1.00 97.06 400 LYS A C 1
ATOM 3237 O O . LYS A 1 400 ? 21.259 -22.489 -20.847 1.00 97.06 400 LYS A O 1
ATOM 3242 N N . VAL A 1 401 ? 23.425 -22.136 -20.362 1.00 95.25 401 VAL A N 1
ATOM 3243 C CA . VAL A 1 401 ? 23.757 -21.354 -21.556 1.00 95.25 401 VAL A CA 1
ATOM 3244 C C . VAL A 1 401 ? 24.751 -22.153 -22.395 1.00 95.25 401 VAL A C 1
ATOM 3246 O O . VAL A 1 401 ? 25.935 -22.168 -22.090 1.00 95.25 401 VAL A O 1
ATOM 3249 N N . ASN A 1 402 ? 24.272 -22.800 -23.458 1.00 94.56 402 ASN A N 1
ATOM 3250 C CA . ASN A 1 402 ? 25.113 -23.573 -24.376 1.00 94.56 402 ASN A CA 1
ATOM 3251 C C . ASN A 1 402 ? 25.216 -22.841 -25.713 1.00 94.56 402 ASN A C 1
ATOM 3253 O O . ASN A 1 402 ? 24.248 -22.883 -26.469 1.00 94.56 402 ASN A O 1
ATOM 3257 N N . GLU A 1 403 ? 26.361 -22.193 -25.968 1.00 84.25 403 GLU A N 1
ATOM 3258 C CA . GLU A 1 403 ? 26.850 -21.506 -27.190 1.00 84.25 403 GLU A CA 1
ATOM 3259 C C . GLU A 1 403 ? 25.887 -20.535 -27.914 1.00 84.25 403 GLU A C 1
ATOM 3261 O O . GLU A 1 403 ? 26.301 -19.430 -28.248 1.00 84.25 403 GLU A O 1
ATOM 3266 N N . GLN A 1 404 ? 24.603 -20.858 -28.092 1.00 86.31 404 GLN A N 1
ATOM 3267 C CA . GLN A 1 404 ? 23.525 -19.958 -28.535 1.00 86.31 404 GLN A CA 1
ATOM 3268 C C . GLN A 1 404 ? 22.133 -20.284 -27.951 1.00 86.31 404 GLN A C 1
ATOM 3270 O O . GLN A 1 404 ? 21.196 -19.501 -28.115 1.00 86.31 404 GLN A O 1
ATOM 3275 N N . LYS A 1 405 ? 21.959 -21.414 -27.255 1.00 93.06 405 LYS A N 1
ATOM 3276 C CA . LYS A 1 405 ? 20.667 -21.859 -26.720 1.00 93.06 405 LYS A CA 1
ATOM 3277 C C . LYS A 1 405 ? 20.668 -21.784 -25.198 1.00 93.06 405 LYS A C 1
ATOM 3279 O O . LYS A 1 405 ? 21.583 -22.275 -24.541 1.00 93.06 405 LYS A O 1
ATOM 3284 N N . ARG A 1 406 ? 19.617 -21.183 -24.635 1.00 96.94 406 ARG A N 1
ATOM 3285 C CA . ARG A 1 406 ? 19.363 -21.222 -23.193 1.00 96.94 406 ARG A CA 1
ATOM 3286 C C . ARG A 1 406 ? 18.299 -22.268 -22.904 1.00 96.94 406 ARG A C 1
ATOM 3288 O O . ARG A 1 406 ? 17.251 -22.271 -23.550 1.00 96.94 406 ARG A O 1
ATOM 3295 N N . THR A 1 407 ? 18.560 -23.149 -21.950 1.00 97.88 407 THR A N 1
ATOM 3296 C CA . THR A 1 407 ? 17.559 -24.088 -21.433 1.00 97.88 407 THR A CA 1
ATOM 3297 C C . THR A 1 407 ? 17.231 -23.751 -19.987 1.00 97.88 407 THR A C 1
ATOM 3299 O O . THR A 1 407 ? 18.071 -23.242 -19.250 1.00 97.88 407 THR A O 1
ATOM 3302 N N . CYS A 1 408 ? 15.980 -23.975 -19.604 1.00 98.12 408 CYS A N 1
ATOM 3303 C CA . CYS A 1 408 ? 15.416 -23.736 -18.285 1.00 98.12 408 CYS A CA 1
ATOM 3304 C C . CYS A 1 408 ? 15.004 -25.073 -17.676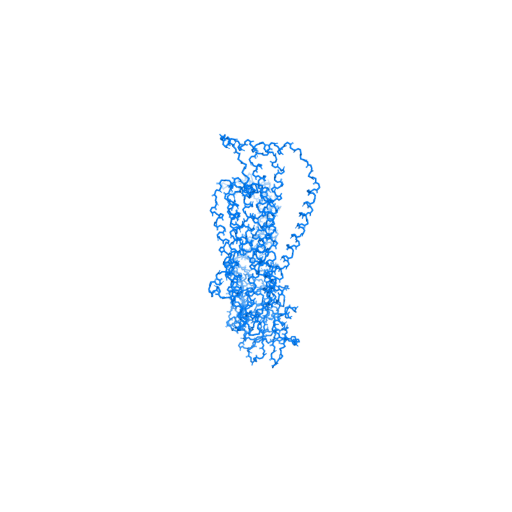 1.00 98.12 408 CYS A C 1
ATOM 3306 O O . CYS A 1 408 ? 14.291 -25.835 -18.325 1.00 98.12 408 CYS A O 1
ATOM 3308 N N . ALA A 1 409 ? 15.399 -25.336 -16.434 1.00 98.19 409 ALA A N 1
ATOM 3309 C CA . ALA A 1 409 ? 14.975 -26.511 -15.684 1.00 98.19 409 ALA A CA 1
ATOM 3310 C C . ALA A 1 409 ? 14.493 -26.101 -14.290 1.00 98.19 409 ALA A C 1
ATOM 3312 O O . ALA A 1 409 ? 15.158 -25.334 -13.594 1.00 98.19 409 ALA A O 1
ATOM 3313 N N . LEU A 1 410 ? 13.340 -26.609 -13.856 1.00 97.69 410 LEU A N 1
ATOM 3314 C CA . LEU A 1 410 ? 12.776 -26.276 -12.544 1.00 97.69 410 LEU A CA 1
ATOM 3315 C C . LEU A 1 410 ? 13.314 -27.218 -11.461 1.00 97.69 410 LEU A C 1
ATOM 3317 O O . LEU A 1 410 ? 13.383 -28.428 -11.678 1.00 97.69 410 LEU A O 1
ATOM 3321 N N . LEU A 1 411 ? 13.667 -26.684 -10.291 1.00 97.56 411 LEU A N 1
ATOM 3322 C CA . LEU A 1 411 ? 14.168 -27.475 -9.165 1.00 97.56 411 LEU A CA 1
ATOM 3323 C C . LEU A 1 411 ? 13.037 -28.341 -8.588 1.00 97.56 411 LEU A C 1
ATOM 3325 O O . LEU A 1 411 ? 11.985 -27.826 -8.199 1.00 97.56 411 LEU A O 1
ATOM 3329 N N . THR A 1 412 ? 13.243 -29.659 -8.530 1.00 96.25 412 THR A N 1
ATOM 3330 C CA . THR A 1 412 ? 12.255 -30.610 -7.991 1.00 96.25 412 THR A CA 1
ATOM 3331 C C . THR A 1 412 ? 12.635 -31.116 -6.610 1.00 96.25 412 THR A C 1
ATOM 3333 O O . THR A 1 412 ? 11.771 -31.190 -5.740 1.00 96.25 412 THR A O 1
ATOM 3336 N N . THR A 1 413 ? 13.915 -31.422 -6.381 1.00 96.06 413 THR A N 1
ATOM 3337 C CA . THR A 1 413 ? 14.433 -31.781 -5.054 1.00 96.06 413 THR A CA 1
ATOM 3338 C C . THR A 1 413 ? 15.759 -31.086 -4.793 1.00 96.06 413 THR A C 1
ATOM 3340 O O . THR A 1 413 ? 16.566 -30.914 -5.704 1.00 96.06 413 THR A O 1
ATOM 3343 N N . PHE A 1 414 ? 15.988 -30.699 -3.542 1.00 96.25 414 PHE A N 1
ATOM 3344 C CA . PHE A 1 414 ? 17.209 -30.040 -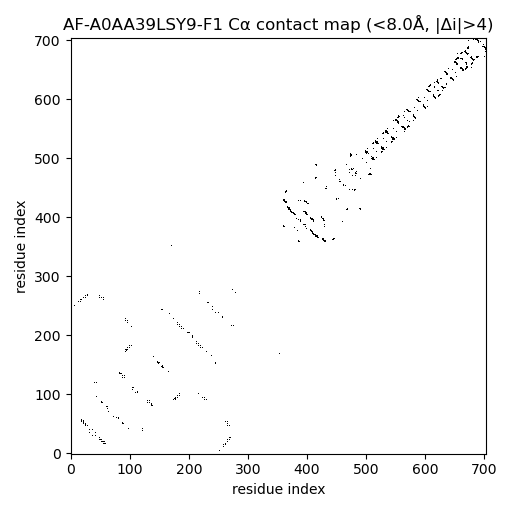3.089 1.00 96.25 414 PHE A CA 1
ATOM 3345 C C . PHE A 1 414 ? 18.006 -30.979 -2.176 1.00 96.25 414 PHE A C 1
ATOM 3347 O O . PHE A 1 414 ? 17.425 -31.609 -1.289 1.00 96.25 414 PHE A O 1
ATOM 3354 N N . LYS A 1 415 ? 19.324 -31.078 -2.389 1.00 96.31 415 LYS A N 1
ATOM 3355 C CA . LYS A 1 415 ? 20.240 -31.867 -1.550 1.00 96.31 415 LYS A CA 1
ATOM 3356 C C . LYS A 1 415 ? 21.250 -31.006 -0.799 1.00 96.31 415 LYS A C 1
ATOM 3358 O O . LYS A 1 415 ? 21.463 -31.283 0.375 1.00 96.31 415 LYS A O 1
ATOM 3363 N N . ARG A 1 416 ? 21.894 -30.037 -1.456 1.00 95.94 416 ARG A N 1
ATOM 3364 C CA . ARG A 1 416 ? 22.866 -29.093 -0.862 1.00 95.94 416 ARG A CA 1
ATOM 3365 C C . ARG A 1 416 ? 23.197 -27.963 -1.842 1.00 95.94 416 ARG A C 1
ATOM 3367 O O . ARG A 1 416 ? 22.725 -27.978 -2.978 1.00 95.94 416 ARG A O 1
ATOM 3374 N N . PHE A 1 417 ? 24.026 -27.015 -1.415 1.00 96.00 417 PHE A N 1
ATOM 3375 C CA . PHE A 1 417 ? 24.670 -26.049 -2.307 1.00 96.00 417 PHE A CA 1
ATOM 3376 C C . PHE A 1 417 ? 26.108 -26.469 -2.621 1.00 96.00 417 PHE A C 1
ATOM 3378 O O . PHE A 1 417 ? 26.808 -26.985 -1.749 1.00 96.00 417 PHE A O 1
ATOM 3385 N N . THR A 1 418 ? 26.551 -26.232 -3.854 1.00 95.44 418 THR A N 1
ATOM 3386 C CA . THR A 1 418 ? 27.924 -26.491 -4.313 1.00 95.44 418 THR A CA 1
ATOM 3387 C C . THR A 1 418 ? 28.565 -25.231 -4.883 1.00 95.44 418 THR A C 1
ATOM 3389 O O . THR A 1 418 ? 27.870 -24.313 -5.327 1.00 95.44 418 THR A O 1
ATOM 3392 N N . THR A 1 419 ? 29.899 -25.194 -4.886 1.00 92.81 419 THR A N 1
ATOM 3393 C CA . THR A 1 419 ? 30.676 -24.099 -5.479 1.00 92.81 419 THR A CA 1
ATOM 3394 C C . THR A 1 419 ? 30.455 -24.004 -6.987 1.00 92.81 419 THR A C 1
ATOM 3396 O O . THR A 1 419 ? 30.188 -25.001 -7.665 1.00 92.81 419 THR A O 1
ATOM 3399 N N . LEU A 1 420 ? 30.551 -22.780 -7.505 1.00 86.44 420 LEU A N 1
ATOM 3400 C CA . LEU A 1 420 ? 30.398 -22.470 -8.920 1.00 86.44 420 LEU A CA 1
ATOM 3401 C C . LEU A 1 420 ? 31.647 -22.937 -9.687 1.00 86.44 420 LEU A C 1
ATOM 3403 O O . LEU A 1 420 ? 32.665 -22.252 -9.684 1.00 86.44 420 LEU A O 1
ATOM 3407 N N . ASN A 1 421 ? 31.580 -24.112 -10.314 1.00 86.50 421 ASN A N 1
ATOM 3408 C CA . ASN A 1 421 ? 32.687 -24.636 -11.126 1.00 86.50 421 ASN A CA 1
ATOM 3409 C C . ASN A 1 421 ? 32.457 -24.437 -12.638 1.00 86.50 421 ASN A C 1
ATOM 3411 O O . ASN A 1 421 ? 33.408 -24.533 -13.406 1.00 86.50 421 ASN A O 1
ATOM 3415 N N . ASP A 1 422 ? 31.219 -24.155 -13.066 1.00 85.12 422 ASP A N 1
ATOM 3416 C CA . ASP A 1 422 ? 30.832 -24.013 -14.476 1.00 85.12 422 ASP A CA 1
ATOM 3417 C C . ASP A 1 422 ? 30.160 -22.652 -14.715 1.00 85.12 422 ASP A C 1
ATOM 3419 O O . ASP A 1 422 ? 29.104 -22.352 -14.157 1.00 85.12 422 ASP A O 1
ATOM 3423 N N . SER A 1 423 ? 30.766 -21.818 -15.561 1.00 85.62 423 SER A N 1
ATOM 3424 C CA . SER A 1 423 ? 30.263 -20.480 -15.893 1.00 85.62 423 SER A CA 1
ATOM 3425 C C . SER A 1 423 ? 28.990 -20.493 -16.752 1.00 85.62 423 SER A C 1
ATOM 3427 O O . SER A 1 423 ? 28.309 -19.465 -16.855 1.00 85.62 423 SER A O 1
ATOM 3429 N N . ASN A 1 424 ? 28.641 -21.639 -17.348 1.00 95.12 424 ASN A N 1
ATOM 3430 C CA . ASN A 1 424 ? 27.486 -21.784 -18.235 1.00 95.12 424 ASN A CA 1
ATOM 3431 C C . ASN A 1 424 ? 26.181 -22.081 -17.492 1.00 95.12 424 ASN A C 1
ATOM 3433 O O . ASN A 1 424 ? 25.101 -21.994 -18.084 1.00 95.12 424 ASN A O 1
ATOM 3437 N N . ILE A 1 425 ? 26.250 -22.418 -16.205 1.00 95.50 425 ILE A N 1
ATOM 3438 C CA . ILE A 1 425 ? 25.083 -22.719 -15.380 1.00 95.50 425 ILE A CA 1
ATOM 3439 C C . ILE A 1 425 ? 24.792 -21.517 -14.485 1.00 95.50 425 ILE A C 1
ATOM 3441 O O . ILE A 1 425 ? 25.690 -20.928 -13.894 1.00 95.50 425 ILE A O 1
ATOM 3445 N N . ARG A 1 426 ? 23.522 -21.128 -14.377 1.00 95.25 426 ARG A N 1
ATOM 3446 C CA . ARG A 1 426 ? 23.068 -20.079 -13.459 1.00 95.25 426 ARG A CA 1
ATOM 3447 C C . ARG A 1 426 ? 21.812 -20.527 -12.747 1.00 95.25 426 ARG A C 1
ATOM 3449 O O . ARG A 1 426 ? 20.814 -20.846 -13.394 1.00 95.25 426 ARG A O 1
ATOM 3456 N N . ASP A 1 427 ? 21.861 -20.510 -11.425 1.00 96.38 427 ASP A N 1
ATOM 3457 C CA . ASP A 1 427 ? 20.724 -20.870 -10.592 1.00 96.38 427 ASP A CA 1
ATOM 3458 C C . ASP A 1 427 ? 20.054 -19.622 -10.033 1.00 96.38 427 ASP A C 1
ATOM 3460 O O . ASP A 1 427 ? 20.694 -18.626 -9.683 1.00 96.38 427 ASP A O 1
ATOM 3464 N N . TYR A 1 428 ? 18.731 -19.677 -9.983 1.00 94.75 428 TYR A N 1
ATOM 3465 C CA . TYR A 1 428 ? 17.888 -18.582 -9.551 1.00 94.75 428 TYR A CA 1
ATOM 3466 C C . TYR A 1 428 ? 16.863 -19.080 -8.541 1.00 94.75 428 TYR A C 1
ATOM 3468 O O . TYR A 1 428 ? 16.316 -20.179 -8.670 1.00 94.75 428 TYR A O 1
ATOM 3476 N N . ILE A 1 429 ? 16.560 -18.225 -7.570 1.00 92.88 429 ILE A N 1
ATOM 3477 C CA . ILE A 1 429 ? 15.466 -18.410 -6.623 1.00 92.88 429 ILE A CA 1
ATOM 3478 C C . ILE A 1 429 ? 14.402 -17.340 -6.874 1.00 92.88 429 ILE A C 1
ATOM 3480 O O . ILE A 1 429 ? 14.719 -16.166 -7.080 1.00 92.88 429 ILE A O 1
ATOM 3484 N N . LEU A 1 430 ? 13.130 -17.727 -6.898 1.00 89.31 430 LEU A N 1
ATOM 3485 C CA . LEU A 1 430 ? 12.027 -16.776 -6.940 1.00 89.31 430 LEU A CA 1
ATOM 3486 C C . LEU A 1 430 ? 11.887 -16.098 -5.577 1.00 89.31 430 LEU A C 1
ATOM 3488 O O . LEU A 1 430 ? 11.872 -16.760 -4.540 1.00 89.31 430 LEU A O 1
ATOM 3492 N N . THR A 1 431 ? 11.748 -14.776 -5.580 1.00 77.69 431 THR A N 1
ATOM 3493 C CA . THR A 1 431 ? 11.643 -13.975 -4.361 1.00 77.69 431 THR A CA 1
ATOM 3494 C C . THR A 1 431 ? 10.286 -13.289 -4.304 1.00 77.69 431 THR A C 1
ATOM 3496 O O . THR A 1 431 ? 9.854 -12.629 -5.245 1.00 77.69 431 THR A O 1
ATOM 3499 N N . THR A 1 432 ? 9.582 -13.455 -3.188 1.00 63.94 432 THR A N 1
ATOM 3500 C CA . THR A 1 432 ? 8.317 -12.755 -2.902 1.00 63.94 432 THR A CA 1
ATOM 3501 C C . THR A 1 432 ? 8.501 -11.614 -1.902 1.00 63.94 432 THR A C 1
ATOM 3503 O O . THR A 1 432 ? 7.576 -10.837 -1.681 1.00 63.94 432 THR A O 1
ATOM 3506 N N . SER A 1 433 ? 9.698 -11.482 -1.315 1.00 55.94 433 SER A N 1
ATOM 3507 C CA . SER A 1 433 ? 10.012 -10.427 -0.351 1.00 55.94 433 SER A CA 1
ATOM 3508 C C . SER A 1 433 ? 9.981 -9.041 -1.006 1.00 55.94 433 SER A C 1
ATOM 3510 O O . SER A 1 433 ? 10.642 -8.778 -2.014 1.00 55.94 433 SER A O 1
ATOM 3512 N N . ILE A 1 434 ? 9.200 -8.152 -0.392 1.00 52.88 434 ILE A N 1
ATOM 3513 C CA . ILE A 1 434 ? 8.942 -6.774 -0.825 1.00 52.88 434 ILE A CA 1
ATOM 3514 C C . ILE A 1 434 ? 10.124 -5.843 -0.486 1.00 52.88 434 ILE A C 1
ATOM 3516 O O . ILE A 1 434 ? 10.129 -4.706 -0.937 1.00 52.88 434 ILE A O 1
ATOM 3520 N N . SER A 1 435 ? 11.162 -6.281 0.245 1.00 50.62 435 SER A N 1
ATOM 3521 C CA . SER A 1 435 ? 12.247 -5.365 0.632 1.00 50.62 435 SER A CA 1
ATOM 3522 C C . SER A 1 435 ? 13.040 -4.856 -0.588 1.00 50.62 435 SER A C 1
ATOM 3524 O O . SER A 1 435 ? 13.744 -5.587 -1.286 1.00 50.62 435 SER A O 1
ATOM 3526 N N . ASP A 1 436 ? 12.897 -3.560 -0.868 1.00 44.25 436 ASP A N 1
ATOM 3527 C CA . ASP A 1 436 ? 13.309 -2.935 -2.132 1.00 44.25 436 ASP A CA 1
ATOM 3528 C C . ASP A 1 436 ? 14.828 -2.750 -2.299 1.00 44.25 436 ASP A C 1
ATOM 3530 O O . ASP A 1 436 ? 15.298 -2.466 -3.398 1.00 44.25 436 ASP A O 1
ATOM 3534 N N . GLN A 1 437 ? 15.639 -3.016 -1.270 1.00 51.00 437 GLN A N 1
ATOM 3535 C CA . GLN A 1 437 ? 17.108 -2.991 -1.388 1.00 51.00 437 GLN A CA 1
ATOM 3536 C C . GLN A 1 437 ? 17.689 -4.196 -2.159 1.00 51.00 437 GLN A C 1
ATOM 3538 O O . GLN A 1 437 ? 18.901 -4.300 -2.357 1.00 51.00 437 GLN A O 1
ATOM 3543 N N . VAL A 1 438 ? 16.852 -5.141 -2.607 1.00 51.34 438 VAL A N 1
ATOM 3544 C CA . VAL A 1 438 ? 17.324 -6.464 -3.034 1.00 51.34 438 VAL A CA 1
ATOM 3545 C C . VAL A 1 438 ? 17.555 -6.607 -4.562 1.00 51.34 438 VAL A C 1
ATOM 3547 O O . VAL A 1 438 ? 18.077 -7.632 -4.988 1.00 51.34 438 VAL A O 1
ATOM 3550 N N . CYS A 1 439 ? 17.330 -5.590 -5.401 1.00 44.91 439 CYS A N 1
ATOM 3551 C CA . CYS A 1 439 ? 17.258 -5.771 -6.869 1.00 44.91 439 CYS A CA 1
ATOM 3552 C C . CYS A 1 439 ? 18.420 -5.192 -7.718 1.00 44.91 439 CYS A C 1
ATOM 3554 O O . CYS A 1 439 ? 18.180 -4.598 -8.765 1.00 44.91 439 CYS A O 1
ATOM 3556 N N . THR A 1 440 ? 19.685 -5.380 -7.337 1.00 50.53 440 THR A N 1
ATOM 3557 C CA . THR A 1 440 ? 20.832 -5.113 -8.232 1.00 50.53 440 THR A CA 1
ATOM 3558 C C . THR A 1 440 ? 21.109 -6.338 -9.116 1.00 50.53 440 THR A C 1
ATOM 3560 O O . THR A 1 440 ? 21.573 -7.367 -8.632 1.00 50.53 440 THR A O 1
ATOM 3563 N N . VAL A 1 441 ? 20.806 -6.233 -10.418 1.00 50.78 441 VAL A N 1
ATOM 3564 C CA . VAL A 1 441 ? 20.772 -7.341 -11.408 1.00 50.78 441 VAL A CA 1
ATOM 3565 C C . VAL A 1 441 ? 22.108 -8.088 -11.562 1.00 50.78 441 VAL A C 1
ATOM 3567 O O . VAL A 1 441 ? 22.112 -9.254 -11.951 1.00 50.78 441 VAL A O 1
ATOM 3570 N N . ASN A 1 442 ? 23.231 -7.460 -11.201 1.00 53.03 442 ASN A N 1
ATOM 3571 C CA . ASN A 1 442 ? 24.574 -7.995 -11.455 1.00 53.03 442 ASN A CA 1
ATOM 3572 C C . ASN A 1 442 ? 25.340 -8.453 -10.207 1.00 53.03 442 ASN A C 1
ATOM 3574 O O . ASN A 1 442 ? 26.445 -8.969 -10.331 1.00 53.03 442 ASN A O 1
ATOM 3578 N N . THR A 1 443 ? 24.783 -8.301 -9.007 1.00 56.25 443 THR A N 1
ATOM 3579 C CA . THR A 1 443 ? 25.423 -8.820 -7.790 1.00 56.25 443 THR A CA 1
ATOM 3580 C C . THR A 1 443 ? 24.809 -10.165 -7.445 1.00 56.25 443 THR A C 1
ATOM 3582 O O . THR A 1 443 ? 23.633 -10.215 -7.080 1.00 56.25 443 THR A O 1
ATOM 3585 N N . ALA A 1 444 ? 25.594 -11.241 -7.547 1.00 61.47 444 ALA A N 1
ATOM 3586 C CA . ALA A 1 444 ? 25.247 -12.509 -6.916 1.00 61.47 444 ALA A CA 1
ATOM 3587 C C . ALA A 1 444 ? 24.969 -12.249 -5.430 1.00 61.47 444 ALA A C 1
ATOM 3589 O O . ALA A 1 444 ? 25.712 -11.518 -4.771 1.00 61.47 444 ALA A O 1
ATOM 3590 N N . LYS A 1 445 ? 23.849 -12.767 -4.930 1.00 64.69 445 LYS A N 1
ATOM 3591 C CA . LYS A 1 445 ? 23.408 -12.507 -3.562 1.00 64.69 445 LYS A CA 1
ATOM 3592 C C . LYS A 1 445 ? 23.546 -13.756 -2.722 1.00 64.69 445 LYS A C 1
ATOM 3594 O O . LYS A 1 445 ? 23.199 -14.842 -3.176 1.00 64.69 445 LYS A O 1
ATOM 3599 N N . ASN A 1 446 ? 23.985 -13.545 -1.484 1.00 73.62 446 ASN A N 1
ATOM 3600 C CA . ASN A 1 446 ? 24.113 -14.603 -0.503 1.00 73.62 446 ASN A CA 1
ATOM 3601 C C . ASN A 1 446 ? 22.735 -15.211 -0.209 1.00 73.62 446 ASN A C 1
ATOM 3603 O O . ASN A 1 446 ? 21.806 -14.504 0.194 1.00 73.62 446 ASN A O 1
ATOM 3607 N N . VAL A 1 447 ? 22.629 -16.524 -0.400 1.00 78.31 447 VAL A N 1
ATOM 3608 C CA . VAL A 1 447 ? 21.432 -17.334 -0.140 1.00 78.31 447 VAL A CA 1
ATOM 3609 C C . VAL A 1 447 ? 20.809 -17.037 1.237 1.00 78.31 447 VAL A C 1
ATOM 3611 O O . VAL A 1 447 ? 19.585 -16.955 1.352 1.00 78.31 447 VAL A O 1
ATOM 3614 N N . THR A 1 448 ? 21.623 -16.797 2.273 1.00 71.38 448 THR A N 1
ATOM 3615 C CA . THR A 1 448 ? 21.147 -16.538 3.646 1.00 71.38 448 THR A CA 1
ATOM 3616 C C . THR A 1 448 ? 20.229 -15.317 3.755 1.00 71.38 448 THR A C 1
ATOM 3618 O O . THR A 1 448 ? 19.299 -15.323 4.561 1.00 71.38 448 THR A O 1
ATOM 3621 N N . GLY A 1 449 ? 20.417 -14.302 2.905 1.00 66.75 449 GLY A N 1
ATOM 3622 C CA . GLY A 1 449 ? 19.593 -13.090 2.896 1.00 66.75 449 GLY A CA 1
ATOM 3623 C C . GLY A 1 449 ? 18.159 -13.304 2.398 1.00 66.75 449 GLY A C 1
ATOM 3624 O O . GLY A 1 449 ? 17.287 -12.493 2.700 1.00 66.75 449 GLY A O 1
ATOM 3625 N N . PHE A 1 450 ? 17.891 -14.386 1.660 1.00 69.12 450 PHE A N 1
ATOM 3626 C CA . PHE A 1 450 ? 16.572 -14.654 1.068 1.00 69.12 450 PHE A CA 1
ATOM 3627 C C . PHE A 1 450 ? 15.651 -15.497 1.946 1.00 69.12 450 PHE A C 1
ATOM 3629 O O . PHE A 1 450 ? 14.436 -15.487 1.763 1.00 69.12 450 PHE A O 1
ATOM 3636 N N . ILE A 1 451 ? 16.222 -16.246 2.884 1.00 74.38 451 ILE A N 1
ATOM 3637 C CA . ILE A 1 451 ? 15.542 -17.349 3.570 1.00 74.38 451 ILE A CA 1
ATOM 3638 C C . ILE A 1 451 ? 14.956 -16.909 4.932 1.00 74.38 451 ILE A C 1
ATOM 3640 O O . ILE A 1 451 ? 14.281 -17.662 5.629 1.00 74.38 451 ILE A O 1
ATOM 3644 N N . SER A 1 452 ? 15.132 -15.648 5.318 1.00 67.44 452 SER A N 1
ATOM 3645 C CA . SER A 1 452 ? 14.577 -15.108 6.566 1.00 67.44 452 SER A CA 1
ATOM 3646 C C . SER A 1 452 ? 13.050 -14.902 6.550 1.00 67.44 452 SER A C 1
ATOM 3648 O O . SER A 1 452 ? 12.464 -14.647 7.601 1.00 67.44 452 SER A O 1
ATOM 3650 N N . GLY A 1 453 ? 12.383 -15.025 5.395 1.00 67.38 453 GLY A N 1
ATOM 3651 C CA . GLY A 1 453 ? 10.930 -14.856 5.265 1.00 67.38 453 GLY A CA 1
ATOM 3652 C C . GLY A 1 453 ? 10.108 -16.085 5.681 1.00 67.38 453 GLY A C 1
ATOM 3653 O O . GLY A 1 453 ? 10.512 -17.227 5.467 1.00 67.38 453 GLY A O 1
ATOM 3654 N N . GLN A 1 454 ? 8.917 -15.860 6.246 1.00 68.31 454 GLN A N 1
ATOM 3655 C CA . GLN A 1 454 ? 7.930 -16.922 6.487 1.00 68.31 454 GLN A CA 1
ATOM 3656 C C . GLN A 1 454 ? 7.253 -17.329 5.166 1.00 68.31 454 GLN A C 1
ATOM 3658 O O . GLN A 1 454 ? 6.830 -16.467 4.397 1.00 68.31 454 GLN A O 1
ATOM 3663 N N . CYS A 1 455 ? 7.142 -18.636 4.906 1.00 73.69 455 CYS A N 1
ATOM 3664 C CA . CYS A 1 455 ? 6.395 -19.173 3.766 1.00 73.69 455 CYS A CA 1
ATOM 3665 C C . CYS A 1 455 ? 4.937 -19.409 4.181 1.00 73.69 455 CYS A C 1
ATOM 3667 O O . CYS A 1 455 ? 4.694 -19.976 5.246 1.00 73.69 455 CYS A O 1
ATOM 3669 N N . THR A 1 456 ? 3.965 -18.977 3.377 1.00 68.75 456 THR A N 1
ATOM 3670 C CA . THR A 1 456 ? 2.549 -19.272 3.636 1.00 68.75 456 THR A CA 1
ATOM 3671 C C . THR A 1 456 ? 2.209 -20.660 3.084 1.00 68.75 456 THR A C 1
ATOM 3673 O O . THR A 1 456 ? 2.507 -20.919 1.924 1.00 68.75 456 THR A O 1
ATOM 3676 N N . PRO A 1 457 ? 1.570 -21.558 3.855 1.00 67.62 457 PRO A N 1
ATOM 3677 C CA . PRO A 1 457 ? 1.406 -22.972 3.484 1.00 67.62 457 PRO A CA 1
ATOM 3678 C C . PRO A 1 457 ? 0.671 -23.205 2.151 1.00 67.62 457 PRO A C 1
ATOM 3680 O O . PRO A 1 457 ? 0.938 -24.194 1.471 1.00 67.62 457 PRO A O 1
ATOM 3683 N N . ASP A 1 458 ? -0.190 -22.273 1.737 1.00 66.88 458 ASP A N 1
ATOM 3684 C CA . ASP A 1 458 ? -0.936 -22.343 0.470 1.00 66.88 458 ASP A CA 1
ATOM 3685 C C . ASP A 1 458 ? -0.170 -21.734 -0.723 1.00 66.88 458 ASP A C 1
ATOM 3687 O O . ASP A 1 458 ? -0.554 -21.877 -1.892 1.00 66.88 458 ASP A O 1
ATOM 3691 N N . GLY A 1 459 ? 0.928 -21.035 -0.433 1.00 59.03 459 GLY A N 1
ATOM 3692 C CA . GLY A 1 459 ? 1.740 -20.284 -1.371 1.00 59.03 459 GLY A CA 1
ATOM 3693 C C . GLY A 1 459 ? 3.052 -20.992 -1.693 1.00 59.03 459 GLY A C 1
ATOM 3694 O O . GLY A 1 459 ? 4.079 -20.659 -1.123 1.00 59.03 459 GLY A O 1
ATOM 3695 N N . TRP A 1 460 ? 3.028 -21.844 -2.725 1.00 72.06 460 TRP A N 1
ATOM 3696 C CA . TRP A 1 460 ? 4.207 -22.358 -3.451 1.00 72.06 460 TRP A CA 1
ATOM 3697 C C . TRP A 1 460 ? 4.861 -23.596 -2.809 1.00 72.06 460 TRP A C 1
ATOM 3699 O O . TRP A 1 460 ? 4.308 -24.182 -1.884 1.00 72.06 460 TRP A O 1
ATOM 3709 N N . ASP A 1 461 ? 5.997 -24.062 -3.347 1.00 84.00 461 ASP A N 1
ATOM 3710 C CA . ASP A 1 461 ? 6.770 -25.211 -2.838 1.00 84.00 461 ASP A CA 1
ATOM 3711 C C . ASP A 1 461 ? 7.447 -24.894 -1.482 1.00 84.00 461 ASP A C 1
ATOM 3713 O O . ASP A 1 461 ? 8.670 -24.950 -1.338 1.00 84.00 461 ASP A O 1
ATOM 3717 N N . CYS A 1 462 ? 6.651 -24.505 -0.475 1.00 84.81 462 CYS A N 1
ATOM 3718 C CA . CYS A 1 462 ? 7.127 -24.121 0.854 1.00 84.81 462 CYS A CA 1
ATOM 3719 C C . CYS A 1 462 ? 7.941 -25.229 1.504 1.00 84.81 462 CYS A C 1
ATOM 3721 O O . CYS A 1 462 ? 8.948 -24.947 2.140 1.00 84.81 462 CYS A O 1
ATOM 3723 N N . LYS A 1 463 ? 7.571 -26.490 1.273 1.00 89.94 463 LYS A N 1
ATOM 3724 C CA . LYS A 1 463 ? 8.323 -27.643 1.768 1.00 89.94 463 LYS A CA 1
ATOM 3725 C C . LYS A 1 463 ? 9.771 -27.636 1.266 1.00 89.94 463 LYS A C 1
ATOM 3727 O O . LYS A 1 463 ? 10.694 -27.929 2.028 1.00 89.94 463 LYS A O 1
ATOM 3732 N N . LEU A 1 464 ? 9.988 -27.294 -0.005 1.00 91.44 464 LEU A N 1
ATOM 3733 C CA . LEU A 1 464 ? 11.328 -27.165 -0.570 1.00 91.44 464 LEU A CA 1
ATOM 3734 C C . LEU A 1 464 ? 12.064 -25.947 0.001 1.00 91.44 464 LEU A C 1
ATOM 3736 O O . LEU A 1 464 ? 13.237 -26.069 0.347 1.00 91.44 464 LEU A O 1
ATOM 3740 N N . LEU A 1 465 ? 11.386 -24.805 0.162 1.00 90.12 465 LEU A N 1
ATOM 3741 C CA . LEU A 1 465 ? 11.986 -23.612 0.773 1.00 90.12 465 LEU A CA 1
ATOM 3742 C C . LEU A 1 465 ? 12.401 -23.851 2.230 1.00 90.12 465 LEU A C 1
ATOM 3744 O O . LEU A 1 465 ? 13.500 -23.470 2.620 1.00 90.12 465 LEU A O 1
ATOM 3748 N N . GLU A 1 466 ? 11.558 -24.512 3.020 1.00 89.00 466 GLU A N 1
ATOM 3749 C CA . GLU A 1 466 ? 11.866 -24.917 4.393 1.00 89.00 466 GLU A CA 1
ATOM 3750 C C . GLU A 1 466 ? 13.060 -25.865 4.431 1.00 89.00 466 GLU A C 1
ATOM 3752 O O . GLU A 1 466 ? 13.943 -25.699 5.264 1.00 89.00 466 GLU A O 1
ATOM 3757 N N . THR A 1 467 ? 13.147 -26.791 3.474 1.00 91.69 467 THR A N 1
ATOM 3758 C CA . THR A 1 467 ? 14.298 -27.693 3.351 1.00 91.69 467 THR A CA 1
ATOM 3759 C C . THR A 1 467 ? 15.592 -26.920 3.066 1.00 91.69 467 THR A C 1
ATOM 3761 O O . THR A 1 467 ? 16.620 -27.188 3.688 1.00 91.69 467 THR A O 1
ATOM 3764 N N . ILE A 1 468 ? 15.552 -25.940 2.156 1.00 92.50 468 ILE A N 1
ATOM 3765 C CA . ILE A 1 468 ? 16.694 -25.063 1.855 1.00 92.50 468 ILE A CA 1
ATOM 3766 C C . ILE A 1 468 ? 17.059 -24.221 3.088 1.00 92.50 468 ILE A C 1
ATOM 3768 O O . ILE A 1 468 ? 18.237 -24.098 3.425 1.00 92.50 468 ILE A O 1
ATOM 3772 N N . ARG A 1 469 ? 16.057 -23.687 3.801 1.00 90.12 469 ARG A N 1
ATOM 3773 C CA . ARG A 1 469 ? 16.247 -22.924 5.040 1.00 90.12 469 ARG A CA 1
ATOM 3774 C C . ARG A 1 469 ? 16.938 -23.734 6.111 1.00 90.12 469 ARG A C 1
ATOM 3776 O O . ARG A 1 469 ? 17.914 -23.273 6.692 1.00 90.12 469 ARG A O 1
ATOM 3783 N N . ASP A 1 470 ? 16.424 -24.924 6.366 1.00 88.81 470 ASP A N 1
ATOM 3784 C CA . ASP A 1 470 ? 16.928 -25.812 7.397 1.00 88.81 470 ASP A CA 1
ATOM 3785 C C . ASP A 1 470 ? 18.376 -26.207 7.123 1.00 88.81 470 ASP A C 1
ATOM 3787 O O . ASP A 1 470 ? 19.191 -26.218 8.044 1.00 88.81 470 ASP A O 1
ATOM 3791 N N . TYR A 1 471 ? 18.711 -26.448 5.855 1.00 92.19 471 TYR A N 1
ATOM 3792 C CA . TYR A 1 471 ? 20.083 -26.684 5.428 1.00 92.19 471 TYR A CA 1
ATOM 3793 C C . TYR A 1 471 ? 20.985 -25.457 5.636 1.00 92.19 471 TYR A C 1
ATOM 3795 O O . TYR A 1 471 ? 22.072 -25.589 6.188 1.00 92.19 471 TYR A O 1
ATOM 3803 N N . CYS A 1 472 ? 20.537 -24.253 5.275 1.00 90.69 472 CYS A N 1
ATOM 3804 C CA . CYS A 1 472 ? 21.302 -23.024 5.508 1.00 90.69 472 CYS A CA 1
ATOM 3805 C C . CYS A 1 472 ? 21.542 -22.726 6.994 1.00 90.69 472 CYS A C 1
ATOM 3807 O O . CYS A 1 472 ? 22.647 -22.346 7.375 1.00 90.69 472 CYS A O 1
ATOM 3809 N N . ILE A 1 473 ? 20.529 -22.930 7.842 1.00 86.50 473 ILE A N 1
ATOM 3810 C CA . ILE A 1 473 ? 20.673 -22.835 9.302 1.00 86.50 473 ILE A CA 1
ATOM 3811 C C . ILE A 1 473 ? 21.703 -23.857 9.793 1.00 86.50 473 ILE A C 1
ATOM 3813 O O . ILE A 1 473 ? 22.492 -23.550 10.684 1.00 86.50 473 ILE A O 1
ATOM 3817 N N . PHE A 1 474 ? 21.718 -25.050 9.191 1.00 88.81 474 PHE A N 1
ATOM 3818 C CA . PHE A 1 474 ? 22.665 -26.095 9.544 1.00 88.81 474 PHE A CA 1
ATOM 3819 C C . PHE A 1 474 ? 24.112 -25.778 9.196 1.00 88.81 474 PHE A C 1
ATOM 3821 O O . PHE A 1 474 ? 24.989 -25.920 10.050 1.00 88.81 474 PHE A O 1
ATOM 3828 N N . VAL A 1 475 ? 24.351 -25.300 7.980 1.00 89.88 475 VAL A N 1
ATOM 3829 C CA . VAL A 1 475 ? 25.690 -24.889 7.549 1.00 89.88 475 VAL A CA 1
ATOM 3830 C C . VAL A 1 475 ? 26.192 -23.685 8.354 1.00 89.88 475 VAL A C 1
ATOM 3832 O O . VAL A 1 475 ? 27.382 -23.590 8.647 1.00 89.88 475 VAL A O 1
ATOM 3835 N N . GLY A 1 476 ? 25.280 -22.808 8.776 1.00 86.12 476 GLY A N 1
ATOM 3836 C CA . GLY A 1 476 ? 25.583 -21.596 9.528 1.00 86.12 476 GLY A CA 1
ATOM 3837 C C . GLY A 1 476 ? 25.430 -20.352 8.659 1.00 86.12 476 GLY A C 1
ATOM 3838 O O . GLY A 1 476 ? 25.833 -20.316 7.497 1.00 86.12 476 GLY A O 1
ATOM 3839 N N . SER A 1 477 ? 24.831 -19.305 9.228 1.00 80.50 477 SER A N 1
ATOM 3840 C CA . SER A 1 477 ? 24.565 -18.044 8.522 1.00 80.50 477 SER A CA 1
ATOM 3841 C C . SER A 1 477 ? 25.829 -17.251 8.174 1.00 80.50 477 SER A C 1
ATOM 3843 O O . SER A 1 477 ? 25.769 -16.337 7.355 1.00 80.50 477 SER A O 1
ATOM 3845 N N . ASP A 1 478 ? 26.956 -17.577 8.810 1.00 83.19 478 ASP A N 1
ATOM 3846 C CA . ASP A 1 478 ? 28.281 -16.998 8.577 1.00 83.19 478 ASP A CA 1
ATOM 3847 C C . ASP A 1 478 ? 28.953 -17.525 7.300 1.00 83.19 478 ASP A C 1
ATOM 3849 O O . ASP A 1 478 ? 29.888 -16.901 6.795 1.00 83.19 478 ASP A O 1
ATOM 3853 N N . LYS A 1 479 ? 28.470 -18.640 6.739 1.00 86.94 479 LYS A N 1
ATOM 3854 C CA . LYS A 1 479 ? 28.983 -19.197 5.486 1.00 86.94 479 LYS A CA 1
ATOM 3855 C C . LYS A 1 479 ? 28.247 -18.584 4.290 1.00 86.94 479 LYS A C 1
ATOM 3857 O O . LYS A 1 479 ? 27.026 -18.739 4.183 1.00 86.94 479 LYS A O 1
ATOM 3862 N N . PRO A 1 480 ? 28.949 -17.900 3.366 1.00 83.81 480 PRO A N 1
ATOM 3863 C CA . PRO A 1 480 ? 28.310 -17.369 2.173 1.00 83.81 480 PRO A CA 1
ATOM 3864 C C . PRO A 1 480 ? 27.723 -18.497 1.323 1.00 83.81 480 PRO A C 1
ATOM 3866 O O . PRO A 1 480 ? 28.317 -19.564 1.176 1.00 83.81 480 PRO A O 1
ATOM 3869 N N . ASP A 1 481 ? 26.515 -18.261 0.816 1.00 88.00 481 ASP A N 1
ATOM 3870 C CA . ASP A 1 481 ? 25.748 -19.168 -0.036 1.00 88.00 481 ASP A CA 1
ATOM 3871 C C . ASP A 1 481 ? 25.431 -20.546 0.573 1.00 88.00 481 ASP A C 1
ATOM 3873 O O . ASP A 1 481 ? 25.029 -21.466 -0.143 1.00 88.00 481 ASP A O 1
ATOM 3877 N N . CYS A 1 482 ? 25.572 -20.684 1.898 1.00 92.38 482 CYS A N 1
ATOM 3878 C CA . CYS A 1 482 ? 25.307 -21.913 2.646 1.00 92.38 482 CYS A CA 1
ATOM 3879 C C . CYS A 1 482 ? 26.072 -23.145 2.122 1.00 92.38 482 CYS A C 1
ATOM 3881 O O . CYS A 1 482 ? 25.554 -24.262 2.135 1.00 92.38 482 CYS A O 1
ATOM 3883 N N . ILE A 1 483 ? 27.299 -22.978 1.632 1.00 93.44 483 ILE A N 1
ATOM 3884 C CA . ILE A 1 483 ? 28.114 -24.105 1.159 1.00 93.44 483 ILE A CA 1
ATOM 3885 C C . ILE A 1 483 ? 28.788 -24.780 2.367 1.00 93.44 483 ILE A C 1
ATOM 3887 O O . ILE A 1 483 ? 29.512 -24.123 3.115 1.00 93.44 483 ILE A O 1
ATOM 3891 N N . SER A 1 484 ? 28.549 -26.083 2.568 1.00 92.31 484 SER A N 1
ATOM 3892 C CA . SER A 1 484 ? 29.135 -26.847 3.683 1.00 92.31 484 SER A CA 1
ATOM 3893 C C . SER A 1 484 ? 30.618 -27.137 3.447 1.00 92.31 484 SER A C 1
ATOM 3895 O O . SER A 1 484 ? 30.997 -27.580 2.362 1.00 92.31 484 SER A O 1
ATOM 3897 N N . SER A 1 485 ? 31.445 -26.960 4.482 1.00 89.94 485 SER A N 1
ATOM 3898 C CA . SER A 1 485 ? 32.881 -27.283 4.444 1.00 89.94 485 SER A CA 1
ATOM 3899 C C . SER A 1 485 ? 33.149 -28.784 4.366 1.00 89.94 485 SER A C 1
ATOM 3901 O O . SER A 1 485 ? 34.134 -29.205 3.766 1.00 89.94 485 SER A O 1
ATOM 3903 N N . VAL A 1 486 ? 32.273 -29.589 4.968 1.00 90.19 486 VAL A N 1
ATOM 3904 C CA . VAL A 1 486 ? 32.414 -31.050 5.070 1.00 90.19 486 VAL A CA 1
ATOM 3905 C C . VAL A 1 486 ? 31.600 -31.801 4.013 1.00 90.19 486 VAL A C 1
ATOM 3907 O O . VAL A 1 486 ? 31.508 -33.025 4.040 1.00 90.19 486 VAL A O 1
ATOM 3910 N N . GLY A 1 487 ? 30.988 -31.075 3.071 1.00 90.62 487 GLY A N 1
ATOM 3911 C CA . GLY A 1 487 ? 30.151 -31.659 2.025 1.00 90.62 487 GLY A CA 1
ATOM 3912 C C . GLY A 1 487 ? 28.821 -32.224 2.533 1.00 90.62 487 GLY A C 1
ATOM 3913 O O . GLY A 1 487 ? 28.241 -33.070 1.847 1.00 90.62 487 GLY A O 1
ATOM 3914 N N . ALA A 1 488 ? 28.333 -31.760 3.689 1.00 90.38 488 ALA A N 1
ATOM 3915 C CA . ALA A 1 488 ? 27.070 -32.205 4.266 1.00 90.38 488 ALA A CA 1
ATOM 3916 C C . ALA A 1 488 ? 25.883 -31.979 3.314 1.00 90.38 488 ALA A C 1
ATOM 3918 O O . ALA A 1 488 ? 25.883 -31.101 2.447 1.00 90.38 488 ALA A O 1
ATOM 3919 N N . SER A 1 489 ? 24.850 -32.792 3.485 1.00 92.56 489 SER A N 1
ATOM 3920 C CA . SER A 1 489 ? 23.622 -32.789 2.701 1.00 92.56 489 SER A CA 1
ATOM 3921 C C . SER A 1 489 ? 22.399 -32.598 3.594 1.00 92.56 489 SER A C 1
ATOM 3923 O O . SER A 1 489 ? 22.449 -32.783 4.804 1.00 92.56 489 SER A O 1
ATOM 3925 N N . VAL A 1 490 ? 21.241 -32.318 2.997 1.00 88.81 490 VAL A N 1
ATOM 3926 C CA . VAL A 1 490 ? 19.939 -32.263 3.691 1.00 88.81 490 VAL A CA 1
ATOM 3927 C C . VAL A 1 490 ? 19.639 -33.532 4.505 1.00 88.81 490 VAL A C 1
ATOM 3929 O O . VAL A 1 490 ? 18.875 -33.471 5.469 1.00 88.81 490 VAL A O 1
ATOM 3932 N N . ARG A 1 491 ? 20.215 -34.691 4.151 1.00 87.56 491 ARG A N 1
ATOM 3933 C CA . ARG A 1 491 ? 20.035 -35.929 4.930 1.00 87.56 491 ARG A CA 1
ATOM 3934 C C . ARG A 1 491 ? 20.685 -35.837 6.310 1.00 87.56 491 ARG A C 1
ATOM 3936 O O . ARG A 1 491 ? 20.134 -36.391 7.253 1.00 87.56 491 ARG A O 1
ATOM 3943 N N . ASP A 1 492 ? 21.770 -35.081 6.421 1.00 85.50 492 ASP A N 1
ATOM 3944 C CA . ASP A 1 492 ? 22.533 -34.879 7.655 1.00 85.50 492 ASP A CA 1
ATOM 3945 C C . ASP A 1 492 ? 21.864 -33.843 8.582 1.00 85.50 492 ASP A C 1
ATOM 3947 O O . ASP A 1 492 ? 22.184 -33.746 9.762 1.00 85.50 492 ASP A O 1
ATOM 3951 N N . VAL A 1 493 ? 20.873 -33.105 8.064 1.00 83.94 493 VAL A N 1
ATOM 3952 C CA . VAL A 1 493 ? 20.109 -32.074 8.790 1.00 83.94 493 VAL A CA 1
ATOM 3953 C C . VAL A 1 493 ? 18.915 -32.662 9.561 1.00 83.94 493 VAL A C 1
ATOM 3955 O O . VAL A 1 493 ? 18.305 -31.976 10.383 1.00 83.94 493 VAL A O 1
ATOM 3958 N N . LYS A 1 494 ? 18.538 -33.924 9.312 1.00 84.62 494 LYS A N 1
ATOM 3959 C CA . LYS A 1 494 ? 17.360 -34.552 9.932 1.00 84.62 494 LYS A CA 1
ATOM 3960 C C . LYS A 1 494 ? 17.740 -35.421 11.130 1.00 84.62 494 LYS A C 1
ATOM 3962 O O . LYS A 1 494 ? 18.577 -36.310 11.022 1.00 84.62 494 LYS A O 1
ATOM 3967 N N . CYS A 1 495 ? 17.047 -35.212 12.249 1.00 86.00 495 CYS A N 1
ATOM 3968 C CA . CYS A 1 495 ? 17.117 -36.094 13.414 1.00 86.00 495 CYS A CA 1
ATOM 3969 C C . CYS A 1 495 ? 16.550 -37.493 13.097 1.00 86.00 495 CYS A C 1
ATOM 3971 O O . CYS A 1 495 ? 15.755 -37.660 12.166 1.00 86.00 495 CYS A O 1
ATOM 3973 N N . ARG A 1 496 ? 16.940 -38.507 13.886 1.00 84.75 496 ARG A N 1
ATOM 3974 C CA . ARG A 1 496 ? 16.387 -39.869 13.773 1.00 84.75 496 ARG A CA 1
ATOM 3975 C C . ARG A 1 496 ? 14.886 -39.884 14.107 1.00 84.75 496 ARG A C 1
ATOM 3977 O O . ARG A 1 496 ? 14.394 -39.023 14.832 1.00 84.75 496 ARG A O 1
ATOM 3984 N N . TRP A 1 497 ? 14.156 -40.870 13.579 1.00 72.06 497 TRP A N 1
ATOM 3985 C CA . TRP A 1 497 ? 12.727 -41.065 13.864 1.00 72.06 497 TRP A CA 1
ATOM 3986 C C . TRP A 1 497 ? 12.499 -41.162 15.382 1.00 72.06 497 TRP A C 1
ATOM 3988 O O . TRP A 1 497 ? 13.154 -41.991 16.000 1.00 72.06 497 TRP A O 1
ATOM 3998 N N . SER A 1 498 ? 11.584 -40.342 15.929 1.00 80.69 498 SER A N 1
ATOM 3999 C CA . SER A 1 498 ? 11.283 -40.084 17.366 1.00 80.69 498 SER A CA 1
ATOM 4000 C C . SER A 1 498 ? 11.970 -38.876 18.021 1.00 80.69 498 SER A C 1
ATOM 4002 O O . SER A 1 498 ? 11.609 -38.498 19.138 1.00 80.69 498 SER A O 1
ATOM 4004 N N . GLN A 1 499 ? 12.899 -38.222 17.324 1.00 87.50 499 GLN A N 1
ATOM 4005 C CA . GLN A 1 499 ? 13.559 -37.010 17.805 1.00 87.50 499 GLN A CA 1
ATOM 4006 C C . GLN A 1 499 ? 13.136 -35.783 16.994 1.00 87.50 499 GLN A C 1
ATOM 4008 O O . GLN A 1 499 ? 12.868 -35.865 15.795 1.00 87.50 499 GLN A O 1
ATOM 4013 N N . HIS A 1 500 ? 13.119 -34.625 17.645 1.00 84.50 500 HIS A N 1
ATOM 4014 C CA . HIS A 1 500 ? 12.932 -33.329 17.009 1.00 84.50 500 HIS A CA 1
ATOM 4015 C C . HIS A 1 500 ? 14.193 -32.475 17.164 1.00 84.50 500 HIS A C 1
ATOM 4017 O O . HIS A 1 500 ? 14.997 -32.652 18.081 1.00 84.50 500 HIS A O 1
ATOM 4023 N N . ARG A 1 501 ? 14.387 -31.562 16.214 1.00 84.25 501 ARG A N 1
ATOM 4024 C CA . ARG A 1 501 ? 15.532 -30.652 16.187 1.00 84.25 501 ARG A CA 1
ATOM 4025 C C . ARG A 1 501 ? 15.329 -29.553 17.222 1.00 84.25 501 ARG A C 1
ATOM 4027 O O . ARG A 1 501 ? 14.337 -28.834 17.141 1.00 84.25 501 ARG A O 1
ATOM 4034 N N . VAL A 1 502 ? 16.294 -29.390 18.121 1.00 84.50 502 VAL A N 1
ATOM 4035 C CA . VAL A 1 502 ? 16.253 -28.356 19.169 1.00 84.50 502 VAL A CA 1
ATOM 4036 C C . VAL A 1 502 ? 17.173 -27.180 18.880 1.00 84.50 502 VAL A C 1
ATOM 4038 O O . VAL A 1 502 ? 16.808 -26.038 19.132 1.00 84.50 502 VAL A O 1
ATOM 4041 N N . ALA A 1 503 ? 18.344 -27.433 18.300 1.00 80.00 503 ALA A N 1
ATOM 4042 C CA . ALA A 1 503 ? 19.289 -26.388 17.937 1.00 80.00 503 ALA A CA 1
ATOM 4043 C C . ALA A 1 503 ? 20.203 -26.856 16.804 1.00 80.00 503 ALA A C 1
ATOM 4045 O O . ALA A 1 503 ? 20.393 -28.054 16.581 1.00 80.00 503 ALA A O 1
ATOM 4046 N N . VAL A 1 504 ? 20.782 -25.892 16.092 1.00 76.38 504 VAL A N 1
ATOM 4047 C CA . VAL A 1 504 ? 21.841 -26.162 15.124 1.00 76.38 504 VAL A CA 1
ATOM 4048 C C . VAL A 1 504 ? 22.979 -25.185 15.339 1.00 76.38 504 VAL A C 1
ATOM 4050 O O . VAL A 1 504 ? 22.754 -23.976 15.409 1.00 76.38 504 VAL A O 1
ATOM 4053 N N . ARG A 1 505 ? 24.198 -25.706 15.469 1.00 73.38 505 ARG A N 1
ATOM 4054 C CA . ARG A 1 505 ? 25.405 -24.898 15.647 1.00 73.38 505 ARG A CA 1
ATOM 4055 C C . ARG A 1 505 ? 26.500 -25.426 14.738 1.00 73.38 505 ARG A C 1
ATOM 4057 O O . ARG A 1 505 ? 26.993 -26.522 14.966 1.00 73.38 505 ARG A O 1
ATOM 4064 N N . LYS A 1 506 ? 26.879 -24.619 13.739 1.00 72.94 506 LYS A N 1
ATOM 4065 C CA . LYS A 1 506 ? 28.067 -24.812 12.887 1.00 72.94 506 LYS A CA 1
ATOM 4066 C C . LYS A 1 506 ? 28.253 -26.270 12.445 1.00 72.94 506 LYS A C 1
ATOM 4068 O O . LYS A 1 506 ? 29.195 -26.929 12.871 1.00 72.94 506 LYS A O 1
ATOM 4073 N N . GLU A 1 507 ? 27.329 -26.780 11.635 1.00 78.50 507 GLU A N 1
ATOM 4074 C CA . GLU A 1 507 ? 27.368 -28.151 11.098 1.00 78.50 507 GLU A CA 1
ATOM 4075 C C . GLU A 1 507 ? 27.162 -29.277 12.142 1.00 78.50 507 GLU A C 1
ATOM 4077 O O . GLU A 1 507 ? 27.249 -30.453 11.799 1.00 78.50 507 GLU A O 1
ATOM 4082 N N . THR A 1 508 ? 26.822 -28.957 13.401 1.00 79.69 508 THR A N 1
ATOM 4083 C CA . THR A 1 508 ? 26.383 -29.936 14.417 1.00 79.69 508 THR A CA 1
ATOM 4084 C C . THR A 1 508 ? 24.883 -29.816 14.672 1.00 79.69 508 THR A C 1
ATOM 4086 O O . THR A 1 508 ? 24.377 -28.754 15.052 1.00 79.69 508 THR A O 1
ATOM 4089 N N . LEU A 1 509 ? 24.162 -30.920 14.461 1.00 84.06 509 LEU A N 1
ATOM 4090 C CA . LEU A 1 509 ? 22.727 -31.022 14.702 1.00 84.06 509 LEU A CA 1
ATOM 4091 C C . LEU A 1 509 ? 22.463 -31.537 16.122 1.00 84.06 509 LEU A C 1
ATOM 4093 O O . LEU A 1 509 ? 22.858 -32.650 16.463 1.00 84.06 509 LEU A O 1
ATOM 4097 N N . LEU A 1 510 ? 21.748 -30.750 16.924 1.00 87.88 510 LEU A N 1
ATOM 4098 C CA . LEU A 1 510 ? 21.311 -31.145 18.260 1.00 87.88 510 LEU A CA 1
ATOM 4099 C C . LEU A 1 510 ? 19.843 -31.596 18.206 1.00 87.88 510 LEU A C 1
ATOM 4101 O O . LEU A 1 510 ? 18.959 -30.849 17.770 1.00 87.88 510 LEU A O 1
ATOM 4105 N N . CYS A 1 511 ? 19.589 -32.827 18.649 1.00 90.06 511 CYS A N 1
ATOM 4106 C CA . CYS A 1 511 ? 18.284 -33.487 18.606 1.00 90.06 511 CYS A CA 1
ATOM 4107 C C . CYS A 1 511 ? 17.848 -33.910 20.012 1.00 90.06 511 CYS A C 1
ATOM 4109 O O . CYS A 1 511 ? 18.660 -34.463 20.750 1.00 90.06 511 CYS A O 1
ATOM 4111 N N . CYS A 1 512 ? 16.569 -33.720 20.341 1.00 91.00 512 CYS A N 1
ATOM 4112 C CA . CYS A 1 512 ? 15.954 -34.217 21.575 1.00 91.00 512 CYS A CA 1
ATOM 4113 C C . CYS A 1 512 ? 14.789 -35.169 21.265 1.00 91.00 512 CYS A C 1
ATOM 4115 O O . CYS A 1 512 ? 14.124 -35.003 20.236 1.00 91.00 512 CYS A O 1
ATOM 4117 N N . PRO A 1 513 ? 14.500 -36.158 22.127 1.00 89.81 513 PRO A N 1
ATOM 4118 C CA . PRO A 1 513 ? 13.250 -36.917 22.089 1.00 89.81 513 PRO A CA 1
ATOM 4119 C C . PRO A 1 513 ? 12.015 -36.003 22.058 1.00 89.81 513 PRO A C 1
ATOM 4121 O O . PRO A 1 513 ? 12.038 -34.883 22.566 1.00 89.81 513 PRO A O 1
ATOM 4124 N N . GLN A 1 514 ? 10.929 -36.440 21.421 1.00 86.75 514 GLN A N 1
ATOM 4125 C CA . GLN A 1 514 ? 9.691 -35.657 21.352 1.00 86.75 514 GLN A CA 1
ATOM 4126 C C . GLN A 1 514 ? 9.121 -35.374 22.759 1.00 86.75 514 GLN A C 1
ATOM 4128 O O . GLN A 1 514 ? 8.923 -36.302 23.537 1.00 86.75 514 GLN A O 1
ATOM 4133 N N . GLY A 1 515 ? 8.845 -34.101 23.070 1.00 87.19 515 GLY A N 1
ATOM 4134 C CA . GLY A 1 515 ? 8.369 -33.657 24.393 1.00 87.19 515 GLY A CA 1
ATOM 4135 C C . GLY A 1 515 ? 9.468 -33.204 25.366 1.00 87.19 515 GLY A C 1
ATOM 4136 O O . GLY A 1 515 ? 9.157 -32.793 26.483 1.00 87.19 515 GLY A O 1
ATOM 4137 N N . GLU A 1 516 ? 10.739 -33.249 24.954 1.00 92.88 516 GLU A N 1
ATOM 4138 C CA . GLU A 1 516 ? 11.872 -32.751 25.740 1.00 92.88 516 GLU A CA 1
ATOM 4139 C C . GLU A 1 516 ? 12.474 -31.471 25.146 1.00 92.88 516 GLU A C 1
ATOM 4141 O O . GLU A 1 516 ? 12.605 -31.325 23.937 1.00 92.88 516 GLU A O 1
ATOM 4146 N N . THR A 1 517 ? 12.906 -30.546 25.994 1.00 88.75 517 THR A N 1
ATOM 4147 C CA . THR A 1 517 ? 13.585 -29.305 25.606 1.00 88.75 517 THR A CA 1
ATOM 4148 C C . THR A 1 517 ? 15.082 -29.381 25.889 1.00 88.75 517 THR A C 1
ATOM 4150 O O . THR A 1 517 ? 15.500 -29.969 26.887 1.00 88.75 517 THR A O 1
ATOM 4153 N N . LEU A 1 518 ? 15.894 -28.758 25.029 1.00 92.06 518 LEU A N 1
ATOM 4154 C CA . LEU A 1 518 ? 17.342 -28.638 25.221 1.00 92.06 518 LEU A CA 1
ATOM 4155 C C . LEU A 1 518 ? 17.654 -27.726 26.409 1.00 92.06 518 LEU A C 1
ATOM 4157 O O . LEU A 1 518 ? 17.256 -26.562 26.391 1.00 92.06 518 LEU A O 1
ATOM 4161 N N . LEU A 1 519 ? 18.404 -28.230 27.393 1.00 91.31 519 LEU A N 1
ATOM 4162 C CA . LEU A 1 519 ? 18.833 -27.439 28.552 1.00 91.31 519 LEU A CA 1
ATOM 4163 C C . LEU A 1 519 ? 20.334 -27.147 28.559 1.00 91.31 519 LEU A C 1
ATOM 4165 O O . LEU A 1 519 ? 20.728 -26.018 28.839 1.00 91.31 519 LEU A O 1
ATOM 4169 N N . GLU A 1 520 ? 21.170 -28.127 28.218 1.00 90.44 520 GLU A N 1
ATOM 4170 C CA . GLU A 1 520 ? 22.626 -27.953 28.163 1.00 90.44 520 GLU A CA 1
ATOM 4171 C C . GLU A 1 520 ? 23.207 -28.674 26.941 1.00 90.44 520 GLU A C 1
ATOM 4173 O O . GLU A 1 520 ? 22.692 -29.692 26.479 1.00 90.44 520 GLU A O 1
ATOM 4178 N N . GLU A 1 521 ? 24.304 -28.139 26.415 1.00 88.88 521 GLU A N 1
ATOM 4179 C CA . GLU A 1 521 ? 25.134 -28.774 25.396 1.00 88.88 521 GLU A CA 1
ATOM 4180 C C . GLU A 1 521 ? 26.521 -29.013 26.000 1.00 88.88 521 GLU A C 1
ATOM 4182 O O . GLU A 1 521 ? 27.170 -28.066 26.447 1.00 88.88 521 GLU A O 1
ATOM 4187 N N . ARG A 1 522 ? 27.003 -30.261 25.990 1.00 87.06 522 ARG A N 1
ATOM 4188 C CA . ARG A 1 522 ? 28.370 -30.590 26.424 1.00 87.06 522 ARG A CA 1
ATOM 4189 C C . ARG A 1 522 ? 29.010 -31.524 25.404 1.00 87.06 522 ARG A C 1
ATOM 4191 O O . ARG A 1 522 ? 28.454 -32.571 25.085 1.00 87.06 522 ARG A O 1
ATOM 4198 N N . ASN A 1 523 ? 30.171 -31.136 24.873 1.00 84.75 523 ASN A N 1
ATOM 4199 C CA . ASN A 1 523 ? 30.929 -31.903 23.873 1.00 84.75 523 ASN A CA 1
ATOM 4200 C C . ASN A 1 523 ? 30.117 -32.278 22.612 1.00 84.75 523 ASN A C 1
ATOM 4202 O O . ASN A 1 523 ? 30.228 -33.395 22.112 1.00 84.75 523 ASN A O 1
ATOM 4206 N N . GLY A 1 524 ? 29.264 -31.372 22.117 1.00 81.12 524 GLY A N 1
ATOM 4207 C CA . GLY A 1 524 ? 28.437 -31.608 20.924 1.00 81.12 524 GLY A CA 1
ATOM 4208 C C . GLY A 1 524 ? 27.271 -32.587 21.127 1.00 81.12 524 GLY A C 1
ATOM 4209 O O . GLY A 1 524 ? 26.592 -32.928 20.160 1.00 81.12 524 GLY A O 1
ATOM 4210 N N . LYS A 1 525 ? 27.014 -33.037 22.365 1.00 84.81 525 LYS A N 1
ATOM 4211 C CA . LYS A 1 525 ? 25.793 -33.761 22.746 1.00 84.81 525 LYS A CA 1
ATOM 4212 C C . LYS A 1 525 ? 24.791 -32.808 23.396 1.00 84.81 525 LYS A C 1
ATOM 4214 O O . LYS A 1 525 ? 25.156 -31.970 24.222 1.00 84.81 525 LYS A O 1
ATOM 4219 N N . ALA A 1 526 ? 23.525 -32.979 23.031 1.00 89.88 526 ALA A N 1
ATOM 4220 C CA . ALA A 1 526 ? 22.391 -32.308 23.648 1.00 89.88 526 ALA A CA 1
ATOM 4221 C C . ALA A 1 526 ? 21.930 -33.064 24.897 1.00 89.88 526 ALA A C 1
ATOM 4223 O O . ALA A 1 526 ? 21.666 -34.264 24.825 1.00 89.88 526 ALA A O 1
ATOM 4224 N N . PHE A 1 527 ? 21.785 -32.349 26.009 1.00 93.00 527 PHE A N 1
ATOM 4225 C CA . PHE A 1 527 ? 21.134 -32.840 27.218 1.00 93.00 527 PHE A CA 1
ATOM 4226 C C . PHE A 1 527 ? 19.737 -32.232 27.291 1.00 93.00 527 PHE A C 1
ATOM 4228 O O . PHE A 1 527 ? 19.562 -31.013 27.400 1.00 93.00 527 PHE A O 1
ATOM 4235 N N . CYS A 1 528 ? 18.749 -33.110 27.166 1.00 93.88 528 CYS A N 1
ATOM 4236 C CA . CYS A 1 528 ? 17.345 -32.772 27.017 1.00 93.88 528 CYS A CA 1
ATOM 4237 C C . CYS A 1 528 ? 16.580 -33.185 28.274 1.00 93.88 528 CYS A C 1
ATOM 4239 O O . CYS A 1 528 ? 16.910 -34.191 28.901 1.00 93.88 528 CYS A O 1
ATOM 4241 N N . CYS A 1 529 ? 15.572 -32.402 28.643 1.00 93.69 529 CYS A N 1
ATOM 4242 C CA . CYS A 1 529 ? 14.681 -32.704 29.757 1.00 93.69 529 CYS A CA 1
ATOM 4243 C C . CYS A 1 529 ? 13.227 -32.445 29.355 1.00 93.69 529 CYS A C 1
ATOM 4245 O O . CYS A 1 529 ? 12.988 -31.532 28.563 1.00 93.69 529 CYS A O 1
ATOM 4247 N N . PRO A 1 530 ? 12.247 -33.185 29.905 1.00 91.56 530 PRO A N 1
ATOM 4248 C CA . PRO A 1 530 ? 10.830 -32.904 29.690 1.00 91.56 530 PRO A CA 1
ATOM 4249 C C . PRO A 1 530 ? 10.465 -31.451 30.009 1.00 91.56 530 PRO A C 1
ATOM 4251 O O . PRO A 1 530 ? 11.064 -30.840 30.899 1.00 91.56 530 PRO A O 1
ATOM 4254 N N . GLU A 1 531 ? 9.458 -30.914 29.319 1.00 85.81 531 GLU A N 1
ATOM 4255 C CA . GLU A 1 531 ? 8.958 -29.562 29.587 1.00 85.81 531 GLU A CA 1
ATOM 4256 C C . GLU A 1 531 ? 8.658 -29.371 31.089 1.00 85.81 531 GLU A C 1
ATOM 4258 O O . GLU A 1 531 ? 7.969 -30.190 31.698 1.00 85.81 531 GLU A O 1
ATOM 4263 N N . LYS A 1 532 ? 9.158 -28.263 31.666 1.00 87.75 532 LYS A N 1
ATOM 4264 C CA . LYS A 1 532 ? 9.096 -27.858 33.096 1.00 87.75 532 LYS A CA 1
ATOM 4265 C C . LYS A 1 532 ? 10.133 -28.477 34.035 1.00 87.75 532 LYS A C 1
ATOM 4267 O O . LYS A 1 532 ? 10.271 -27.984 35.153 1.00 87.75 532 LYS A O 1
ATOM 4272 N N . LYS A 1 533 ? 10.895 -29.475 33.592 1.00 91.31 533 LYS A N 1
ATOM 4273 C CA . LYS A 1 533 ? 12.011 -29.998 34.384 1.00 91.31 533 LYS A CA 1
ATOM 4274 C C . LYS A 1 533 ? 13.282 -29.199 34.133 1.00 91.31 533 LYS A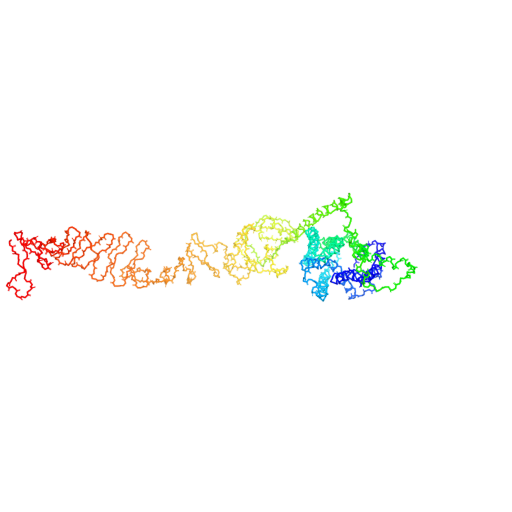 C 1
ATOM 4276 O O . LYS A 1 533 ? 13.512 -28.697 33.037 1.00 91.31 533 LYS A O 1
ATOM 4281 N N . VAL A 1 534 ? 14.118 -29.099 35.157 1.00 91.19 534 VAL A N 1
ATOM 4282 C CA . VAL A 1 534 ? 15.431 -28.456 35.124 1.00 91.19 534 VAL A CA 1
ATOM 4283 C C . VAL A 1 534 ? 16.503 -29.537 35.207 1.00 91.19 534 VAL A C 1
ATOM 4285 O O . VAL A 1 534 ? 16.409 -30.461 36.018 1.00 91.19 534 VAL A O 1
ATOM 4288 N N . LEU A 1 535 ? 17.537 -29.413 34.375 1.00 93.62 535 LEU A N 1
ATOM 4289 C CA . LEU A 1 535 ? 18.724 -30.255 34.436 1.00 93.62 535 LEU A CA 1
ATOM 4290 C C . LEU A 1 535 ? 19.460 -29.941 35.738 1.00 93.62 535 LEU A C 1
ATOM 4292 O O . LEU A 1 535 ? 19.970 -28.835 35.909 1.00 93.62 535 LEU A O 1
ATOM 4296 N N . LYS A 1 536 ? 19.487 -30.895 36.669 1.00 92.38 536 LYS A N 1
ATOM 4297 C CA . LYS A 1 536 ? 20.228 -30.740 37.929 1.00 92.38 536 LYS A CA 1
ATOM 4298 C C . LYS A 1 536 ? 21.652 -31.265 37.796 1.00 92.38 536 LYS A C 1
ATOM 4300 O O . LYS A 1 536 ? 22.565 -30.693 38.379 1.00 92.38 536 LYS A O 1
ATOM 4305 N N . GLU A 1 537 ? 21.842 -32.338 37.030 1.00 91.00 537 GLU A N 1
ATOM 4306 C CA . GLU A 1 537 ? 23.140 -32.992 36.872 1.00 91.00 537 GLU A CA 1
ATOM 4307 C C . GLU A 1 537 ? 23.172 -33.882 35.622 1.00 91.00 537 GLU A C 1
ATOM 4309 O O . GLU A 1 537 ? 22.133 -34.312 35.119 1.00 91.00 537 GLU A O 1
ATOM 4314 N N . VAL A 1 538 ? 24.378 -34.191 35.142 1.00 88.81 538 VAL A N 1
ATOM 4315 C CA . VAL A 1 538 ? 24.631 -35.189 34.097 1.00 88.81 538 VAL A CA 1
ATOM 4316 C C . VAL A 1 538 ? 25.515 -36.281 34.690 1.00 88.81 538 VAL A C 1
ATOM 4318 O O . VAL A 1 538 ? 26.663 -36.012 35.042 1.00 88.81 538 VAL A O 1
ATOM 4321 N N . LEU A 1 539 ? 25.000 -37.508 34.775 1.00 86.12 539 LEU A N 1
ATOM 4322 C CA . LEU A 1 539 ? 25.724 -38.662 35.309 1.00 86.12 539 LEU A CA 1
ATOM 4323 C C . LEU A 1 539 ? 25.807 -39.747 34.231 1.00 86.12 539 LEU A C 1
ATOM 4325 O O . LEU A 1 539 ? 24.780 -40.186 33.719 1.00 86.12 539 LEU A O 1
ATOM 4329 N N . ASN A 1 540 ? 27.021 -40.177 33.876 1.00 86.00 540 ASN A N 1
ATOM 4330 C CA . ASN A 1 540 ? 27.264 -41.199 32.845 1.00 86.00 540 ASN A CA 1
ATOM 4331 C C . ASN A 1 540 ? 26.516 -40.920 31.524 1.00 86.00 540 ASN A C 1
ATOM 4333 O O . ASN A 1 540 ? 25.778 -41.771 31.030 1.00 86.00 540 ASN A O 1
ATOM 4337 N N . ASP A 1 541 ? 26.658 -39.704 30.982 1.00 85.50 541 ASP A N 1
ATOM 4338 C CA . ASP A 1 541 ? 25.962 -39.228 29.772 1.00 85.50 541 ASP A CA 1
ATOM 4339 C C . ASP A 1 541 ? 24.419 -39.229 29.848 1.00 85.50 541 ASP A C 1
ATOM 4341 O O . ASP A 1 541 ? 23.751 -39.005 28.839 1.00 85.50 541 ASP A O 1
ATOM 4345 N N . THR A 1 542 ? 23.836 -39.423 31.034 1.00 83.88 542 THR A N 1
ATOM 4346 C CA . THR A 1 542 ? 22.386 -39.374 31.257 1.00 83.88 542 THR A CA 1
ATOM 4347 C C . THR A 1 542 ? 22.020 -38.103 32.022 1.00 83.88 542 THR A C 1
ATOM 4349 O O . THR A 1 542 ? 22.578 -37.819 33.083 1.00 83.88 542 THR A O 1
ATOM 4352 N N . ALA A 1 543 ? 21.085 -37.324 31.478 1.00 89.19 543 ALA A N 1
ATOM 4353 C CA . ALA A 1 543 ? 20.552 -36.127 32.121 1.00 89.19 543 ALA A CA 1
ATOM 4354 C C . ALA A 1 543 ? 19.625 -36.499 33.291 1.00 89.19 543 ALA A C 1
ATOM 4356 O O . ALA A 1 543 ? 18.694 -37.288 33.123 1.00 89.19 543 ALA A O 1
ATOM 4357 N N . ILE A 1 544 ? 19.854 -35.910 34.466 1.00 91.12 544 ILE A N 1
ATOM 4358 C CA . ILE A 1 544 ? 18.939 -35.990 35.609 1.00 91.12 544 ILE A CA 1
ATOM 4359 C C . ILE A 1 544 ? 18.111 -34.706 35.644 1.00 91.12 544 ILE A C 1
ATOM 4361 O O . ILE A 1 544 ? 18.618 -33.617 35.930 1.00 91.12 544 ILE A O 1
ATOM 4365 N N . CYS A 1 545 ? 16.824 -34.855 35.342 1.00 93.00 545 CYS A N 1
ATOM 4366 C CA . CYS A 1 545 ? 15.867 -33.764 35.216 1.00 93.00 545 CYS A CA 1
ATOM 4367 C C . CYS A 1 545 ? 14.885 -33.794 36.394 1.00 93.00 545 CYS A C 1
ATOM 4369 O O . CYS A 1 545 ? 14.112 -34.748 36.517 1.00 93.00 545 CYS A O 1
ATOM 4371 N N . CYS A 1 546 ? 14.883 -32.747 37.216 1.00 93.12 546 CYS A N 1
ATOM 4372 C CA . CYS A 1 546 ? 13.996 -32.606 38.378 1.00 93.12 546 CYS A CA 1
ATOM 4373 C C . CYS A 1 546 ? 13.108 -31.370 38.243 1.00 93.12 546 CYS A C 1
ATOM 4375 O O . CYS A 1 546 ? 13.432 -30.470 37.464 1.00 93.12 546 CYS A O 1
ATOM 4377 N N . ASP A 1 547 ? 12.026 -31.283 39.012 1.00 90.56 547 ASP A N 1
ATOM 4378 C CA . ASP A 1 547 ? 11.262 -30.036 39.078 1.00 90.56 547 ASP A CA 1
ATOM 4379 C C . ASP A 1 547 ? 12.098 -28.927 39.751 1.00 90.56 547 ASP A C 1
ATOM 4381 O O . ASP A 1 547 ? 13.095 -29.183 40.436 1.00 90.56 547 ASP A O 1
ATOM 4385 N N . SER A 1 548 ? 11.747 -27.657 39.522 1.00 88.38 548 SER A N 1
ATOM 4386 C CA . SER A 1 548 ? 12.567 -26.515 39.965 1.00 88.38 548 SER A CA 1
ATOM 4387 C C . SER A 1 548 ? 12.811 -26.490 41.479 1.00 88.38 548 SER A C 1
ATOM 4389 O O . SER A 1 548 ? 13.902 -26.112 41.909 1.00 88.38 548 SER A O 1
ATOM 4391 N N . GLU A 1 549 ? 11.823 -26.930 42.262 1.00 87.69 549 GLU A N 1
ATOM 4392 C CA . GLU A 1 549 ? 11.838 -26.966 43.734 1.00 87.69 549 GLU A CA 1
ATOM 4393 C C . GLU A 1 549 ? 12.492 -28.233 44.314 1.00 87.69 549 GLU A C 1
ATOM 4395 O O . GLU A 1 549 ? 12.767 -28.312 45.518 1.00 87.69 549 GLU A O 1
ATOM 4400 N N . GLU A 1 550 ? 12.765 -29.218 43.458 1.00 90.25 550 GLU A N 1
ATOM 4401 C CA . GLU A 1 550 ? 13.374 -30.485 43.833 1.00 90.25 550 GLU A CA 1
ATOM 4402 C C . GLU A 1 550 ? 14.898 -30.424 43.709 1.00 90.25 550 GLU A C 1
ATOM 4404 O O . GLU A 1 550 ? 15.469 -29.722 42.868 1.00 90.25 550 GLU A O 1
ATOM 4409 N N . ASN A 1 551 ? 15.580 -31.206 44.537 1.00 87.44 551 ASN A N 1
A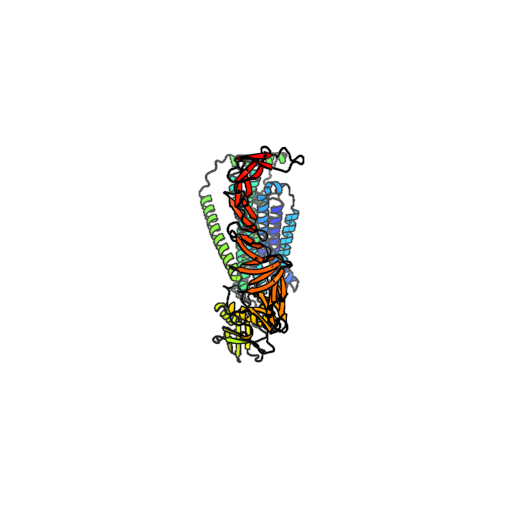TOM 4410 C CA . ASN A 1 551 ? 17.016 -31.415 44.446 1.00 87.44 551 ASN A CA 1
ATOM 4411 C C . ASN A 1 551 ? 17.299 -32.865 44.050 1.00 87.44 551 ASN A C 1
ATOM 4413 O O . ASN A 1 551 ? 16.605 -33.782 44.492 1.00 87.44 551 ASN A O 1
ATOM 4417 N N . SER A 1 552 ? 18.334 -33.059 43.229 1.00 89.81 552 SER A N 1
ATOM 4418 C CA . SER A 1 552 ? 18.889 -34.388 42.963 1.00 89.81 552 SER A CA 1
ATOM 4419 C C . SER A 1 552 ? 19.570 -34.879 44.237 1.00 89.81 552 SER A C 1
ATOM 4421 O O . SER A 1 552 ? 20.421 -34.180 44.792 1.00 89.81 552 SER A O 1
ATOM 4423 N N . GLN A 1 553 ? 19.171 -36.050 44.721 1.00 87.25 553 GLN A N 1
ATOM 4424 C CA . GLN A 1 553 ? 19.737 -36.666 45.914 1.00 87.25 553 GLN A CA 1
ATOM 4425 C C . GLN A 1 553 ? 20.156 -38.102 45.623 1.00 87.25 553 GLN A C 1
ATOM 4427 O O . GLN A 1 553 ? 19.514 -38.818 44.853 1.00 87.25 553 GLN A O 1
ATOM 4432 N N . GLU A 1 554 ? 21.242 -38.524 46.260 1.00 84.44 554 GLU A N 1
ATOM 4433 C CA . GLU A 1 554 ? 21.727 -39.897 46.202 1.00 84.44 554 GLU A CA 1
ATOM 4434 C C . GLU A 1 554 ? 21.012 -40.749 47.249 1.00 84.44 554 GLU A C 1
ATOM 4436 O O . GLU A 1 554 ? 20.955 -40.383 48.423 1.00 84.44 554 GLU A O 1
ATOM 4441 N N . GLY A 1 555 ? 20.422 -41.863 46.811 1.00 78.56 555 GLY A N 1
ATOM 4442 C CA . GLY A 1 555 ? 19.739 -42.784 47.711 1.00 78.56 555 GLY A CA 1
ATOM 4443 C C . GLY A 1 555 ? 20.707 -43.446 48.687 1.00 78.56 555 GLY A C 1
ATOM 4444 O O . GLY A 1 555 ? 21.841 -43.763 48.346 1.00 78.56 555 GLY A O 1
ATOM 4445 N N . THR A 1 556 ? 20.234 -43.718 49.902 1.00 72.50 556 THR A N 1
ATOM 4446 C CA . THR A 1 556 ? 21.002 -44.404 50.960 1.00 72.50 556 THR A CA 1
ATOM 4447 C C . THR A 1 556 ? 21.066 -45.929 50.786 1.00 72.50 556 THR A C 1
ATOM 4449 O O . THR A 1 556 ? 21.607 -46.638 51.634 1.00 72.50 556 THR A O 1
ATOM 4452 N N . GLY A 1 557 ? 20.503 -46.454 49.695 1.00 71.94 557 GLY A N 1
ATOM 4453 C CA . GLY A 1 557 ? 20.487 -47.879 49.384 1.00 71.94 557 GLY A CA 1
ATOM 4454 C C . GLY A 1 557 ? 21.772 -48.375 48.701 1.00 71.94 557 GLY A C 1
ATOM 4455 O O . GLY A 1 557 ? 22.510 -47.594 48.111 1.00 71.94 557 GLY A O 1
ATOM 4456 N N . PRO A 1 558 ? 22.020 -49.698 48.701 1.00 67.06 558 PRO A N 1
ATOM 4457 C CA . PRO A 1 558 ? 23.189 -50.311 48.055 1.00 67.06 558 PRO A CA 1
ATOM 4458 C C . PRO A 1 558 ? 23.189 -50.193 46.520 1.00 67.06 558 PRO A C 1
ATOM 4460 O O . PRO A 1 558 ? 24.187 -50.501 45.876 1.00 67.06 558 PRO A O 1
ATOM 4463 N N . SER A 1 559 ? 22.075 -49.753 45.930 1.00 63.34 559 SER A N 1
ATOM 4464 C CA . SER A 1 559 ? 22.003 -49.329 44.536 1.00 63.34 559 SER A CA 1
ATOM 4465 C C . SER A 1 559 ? 22.051 -47.803 44.516 1.00 63.34 559 SER A C 1
ATOM 4467 O O . SER A 1 559 ? 21.126 -47.150 44.992 1.00 63.34 559 SER A O 1
ATOM 4469 N N . SER A 1 560 ? 23.148 -47.240 44.007 1.00 69.06 560 SER A N 1
ATOM 4470 C CA . SER A 1 560 ? 23.437 -45.799 43.913 1.00 69.06 560 SER A CA 1
ATOM 4471 C C . SER A 1 560 ? 22.533 -45.081 42.900 1.00 69.06 560 SER A C 1
ATOM 4473 O O . SER A 1 560 ? 22.976 -44.417 41.962 1.00 69.06 560 SER A O 1
ATOM 4475 N N . HIS A 1 561 ? 21.222 -45.244 43.043 1.00 79.88 561 HIS A N 1
ATOM 4476 C CA . HIS A 1 561 ? 20.237 -44.538 42.248 1.00 79.88 561 HIS A CA 1
ATOM 4477 C C . HIS A 1 561 ? 20.046 -43.128 42.808 1.00 79.88 561 HIS A C 1
ATOM 4479 O O . HIS A 1 561 ? 19.858 -42.939 44.012 1.00 79.88 561 HIS A O 1
ATOM 4485 N N . ARG A 1 562 ? 20.083 -42.137 41.913 1.00 84.81 562 ARG A N 1
ATOM 4486 C CA . ARG A 1 562 ? 19.726 -40.750 42.219 1.00 84.81 562 ARG A CA 1
ATOM 4487 C C . ARG A 1 562 ? 18.279 -40.479 41.819 1.00 84.81 562 ARG A C 1
ATOM 4489 O O . ARG A 1 562 ? 17.838 -40.902 40.745 1.00 84.81 562 ARG A O 1
ATOM 4496 N N . GLY A 1 563 ? 17.560 -39.780 42.687 1.00 88.19 563 GLY A N 1
ATOM 4497 C CA . GLY A 1 563 ? 16.172 -39.374 42.486 1.00 88.19 563 GLY A CA 1
ATOM 4498 C C . GLY A 1 563 ? 15.969 -37.893 42.772 1.00 88.19 563 GLY A C 1
ATOM 4499 O O . GLY A 1 563 ? 16.841 -37.235 43.343 1.00 88.19 563 GLY A O 1
ATOM 4500 N N . CYS A 1 564 ? 14.827 -37.371 42.345 1.00 91.94 564 CYS A N 1
ATOM 4501 C CA . CYS A 1 564 ? 14.430 -35.992 42.593 1.00 91.94 564 CYS A CA 1
ATOM 4502 C C . CYS A 1 564 ? 13.493 -35.948 43.800 1.00 91.94 564 CYS A C 1
ATOM 4504 O O . CYS A 1 564 ? 12.505 -36.678 43.823 1.00 91.94 564 CYS A O 1
ATOM 4506 N N . CYS A 1 565 ? 13.808 -35.117 44.798 1.00 92.31 565 CYS A N 1
ATOM 4507 C CA . CYS A 1 565 ? 12.941 -34.918 45.960 1.00 92.31 565 CYS A CA 1
ATOM 4508 C C . CYS A 1 565 ? 12.775 -33.441 46.326 1.00 92.31 565 CYS A C 1
ATOM 4510 O O . CYS A 1 565 ? 13.737 -32.672 46.189 1.00 92.31 565 CYS A O 1
ATOM 4512 N N . PRO A 1 566 ? 11.597 -33.040 46.842 1.00 90.06 566 PRO A N 1
ATOM 4513 C CA . PRO A 1 566 ? 11.365 -31.694 47.346 1.00 90.06 566 PRO A CA 1
ATOM 4514 C C . PRO A 1 566 ? 12.337 -31.315 48.465 1.00 90.06 566 PRO A C 1
ATOM 4516 O O . PRO A 1 566 ? 12.843 -32.154 49.219 1.00 90.06 566 PRO A O 1
ATOM 4519 N N . SER A 1 567 ? 12.577 -30.015 48.615 1.00 84.62 567 SER A N 1
ATOM 4520 C CA . SER A 1 567 ? 13.390 -29.501 49.718 1.00 84.62 567 SER A CA 1
ATOM 4521 C C . SER A 1 567 ? 12.782 -29.875 51.078 1.00 84.62 567 SER A C 1
ATOM 4523 O O . SER A 1 567 ? 11.642 -29.532 51.373 1.00 84.62 567 SER A O 1
ATOM 4525 N N . GLY A 1 568 ? 13.561 -30.557 51.926 1.00 86.25 568 GLY A N 1
ATOM 4526 C CA . GLY A 1 568 ? 13.112 -31.042 53.241 1.00 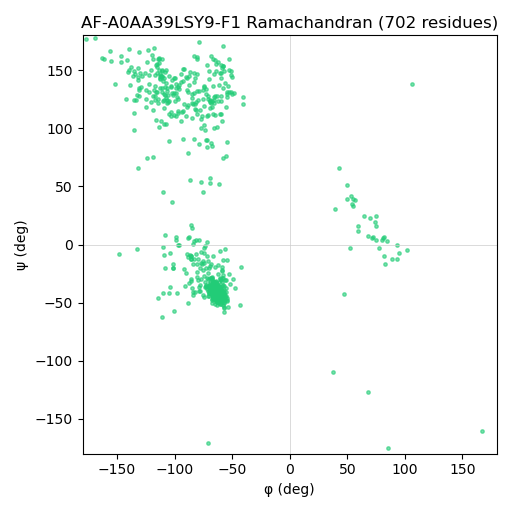86.25 568 GLY A CA 1
ATOM 4527 C C . GLY A 1 568 ? 12.762 -32.534 53.290 1.00 86.25 568 GLY A C 1
ATOM 4528 O O . GLY A 1 568 ? 12.538 -33.064 54.380 1.00 86.25 568 GLY A O 1
ATOM 4529 N N . GLU A 1 569 ? 12.791 -33.218 52.147 1.00 92.31 569 GLU A N 1
ATOM 4530 C CA . GLU A 1 569 ? 12.614 -34.666 52.041 1.00 92.31 569 GLU A CA 1
ATOM 4531 C C . GLU A 1 569 ? 13.903 -35.356 51.573 1.00 92.31 569 GLU A C 1
ATOM 4533 O O . GLU A 1 569 ? 14.801 -34.718 51.016 1.00 92.31 569 GLU A O 1
ATOM 4538 N N . GLU A 1 570 ? 14.001 -36.655 51.842 1.00 90.31 570 GLU A N 1
ATOM 4539 C CA . GLU A 1 570 ? 15.121 -37.521 51.481 1.00 90.31 570 GLU A CA 1
ATOM 4540 C C . GLU A 1 570 ? 14.669 -38.612 50.508 1.00 90.31 570 GLU A C 1
ATOM 4542 O O . GLU A 1 570 ? 13.665 -39.288 50.747 1.00 90.31 570 GLU A O 1
ATOM 4547 N N . PHE A 1 571 ? 15.406 -38.798 49.411 1.00 91.38 571 PHE A N 1
ATOM 4548 C CA . PHE A 1 571 ? 15.110 -39.854 48.444 1.00 91.38 571 PHE A CA 1
ATOM 4549 C C . PHE A 1 571 ? 15.311 -41.244 49.058 1.00 91.38 571 PHE A C 1
ATOM 4551 O O . PHE A 1 571 ? 16.392 -41.575 49.547 1.00 91.38 571 PHE A O 1
ATOM 4558 N N . VAL A 1 572 ? 14.268 -42.079 49.004 1.00 89.81 572 VAL A N 1
ATOM 4559 C CA . VAL A 1 572 ? 14.300 -43.442 49.555 1.00 89.81 572 VAL A CA 1
ATOM 4560 C C . VAL A 1 572 ? 14.514 -44.472 48.458 1.00 89.81 572 VAL A C 1
ATOM 4562 O O . VAL A 1 572 ? 15.432 -45.286 48.539 1.00 89.81 572 VAL A O 1
ATOM 4565 N N . LYS A 1 573 ? 13.632 -44.483 47.453 1.00 89.56 573 LYS A N 1
ATOM 4566 C CA . LYS A 1 573 ? 13.689 -45.427 46.332 1.00 89.56 573 LYS A CA 1
ATOM 4567 C C . LYS A 1 573 ? 12.836 -44.964 45.155 1.00 89.56 573 LYS A C 1
ATOM 4569 O O . LYS A 1 573 ? 11.888 -44.203 45.331 1.00 89.56 573 LYS A O 1
ATOM 4574 N N . ARG A 1 574 ? 13.131 -45.508 43.973 1.00 86.12 574 ARG A N 1
ATOM 4575 C CA . ARG A 1 574 ? 12.329 -45.361 42.752 1.00 86.12 574 ARG A CA 1
ATOM 4576 C C . ARG A 1 574 ? 11.627 -46.677 42.442 1.00 86.12 574 ARG A C 1
ATOM 4578 O O . ARG A 1 574 ? 12.280 -47.714 42.371 1.00 86.12 574 ARG A O 1
ATOM 4585 N N . GLU A 1 575 ? 10.318 -46.646 42.222 1.00 86.62 575 GLU A N 1
ATOM 4586 C CA . GLU A 1 575 ? 9.544 -47.831 41.828 1.00 86.62 575 GLU A CA 1
ATOM 4587 C C . GLU A 1 575 ? 8.473 -47.424 40.810 1.00 86.62 575 GLU A C 1
ATOM 4589 O O . GLU A 1 575 ? 7.719 -46.480 41.038 1.00 86.62 575 GLU A O 1
ATOM 4594 N N . GLY A 1 576 ? 8.447 -48.082 39.645 1.00 82.12 576 GLY A N 1
ATOM 4595 C CA . GLY A 1 576 ? 7.511 -47.741 38.563 1.00 82.12 576 GLY A CA 1
ATOM 4596 C C . GLY A 1 576 ? 7.713 -46.348 37.946 1.00 82.12 576 GLY A C 1
ATOM 4597 O O . GLY A 1 576 ? 6.763 -45.775 37.427 1.00 82.12 576 GLY A O 1
ATOM 4598 N N . GLY A 1 577 ? 8.925 -45.783 38.023 1.00 84.56 577 GLY A N 1
ATOM 4599 C CA . GLY A 1 577 ? 9.225 -44.429 37.532 1.00 84.56 577 GLY A CA 1
ATOM 4600 C C . GLY A 1 577 ? 8.819 -43.294 38.481 1.00 84.56 577 GLY A C 1
ATOM 4601 O O . GLY A 1 577 ? 8.987 -42.133 38.123 1.00 84.56 577 GLY A O 1
ATOM 4602 N N . ILE A 1 578 ? 8.320 -43.617 39.678 1.00 84.62 578 ILE A N 1
ATOM 4603 C CA . ILE A 1 578 ? 7.976 -42.649 40.725 1.00 84.62 578 ILE A CA 1
ATOM 4604 C C . ILE A 1 578 ? 9.090 -42.641 41.776 1.00 84.62 578 ILE A C 1
ATOM 4606 O O . ILE A 1 578 ? 9.467 -43.702 42.284 1.00 84.62 578 ILE A O 1
ATOM 4610 N N . ASP A 1 579 ? 9.601 -41.450 42.092 1.00 89.44 579 ASP A N 1
ATOM 4611 C CA . ASP A 1 579 ? 10.560 -41.220 43.174 1.00 89.44 579 ASP A CA 1
ATOM 4612 C C . ASP A 1 579 ? 9.809 -41.068 44.502 1.00 89.44 579 ASP A C 1
ATOM 4614 O O . ASP A 1 579 ? 8.944 -40.207 44.646 1.00 89.44 579 ASP A O 1
ATOM 4618 N N . TYR A 1 580 ? 10.106 -41.933 45.473 1.00 90.81 580 TYR A N 1
ATOM 4619 C CA . TYR A 1 580 ? 9.503 -41.874 46.801 1.00 90.81 580 TYR A CA 1
ATOM 4620 C C . TYR A 1 580 ? 10.429 -41.133 47.759 1.00 90.81 580 TYR A C 1
ATOM 4622 O O . TYR A 1 580 ? 11.520 -41.608 48.090 1.00 90.81 580 TYR A O 1
ATOM 4630 N N . CYS A 1 581 ? 9.947 -39.988 48.225 1.00 92.88 581 CYS A N 1
ATOM 4631 C CA . CYS A 1 581 ? 10.656 -39.070 49.101 1.00 92.88 581 CYS A CA 1
ATOM 4632 C C . CYS A 1 581 ? 10.091 -39.152 50.522 1.00 92.88 581 CYS A C 1
ATOM 4634 O O . CYS A 1 581 ? 8.879 -39.221 50.722 1.00 92.88 581 CYS A O 1
ATOM 4636 N N . CYS A 1 582 ? 10.971 -39.219 51.520 1.00 92.19 582 CYS A N 1
ATOM 4637 C CA . CYS A 1 582 ? 10.604 -39.299 52.927 1.00 92.19 582 CYS A CA 1
ATOM 4638 C C . CYS A 1 582 ? 10.891 -37.966 53.620 1.00 92.19 582 CYS A C 1
ATOM 4640 O O . CYS A 1 582 ? 12.042 -37.530 53.619 1.00 92.19 582 CYS A O 1
ATOM 4642 N N . PRO A 1 583 ? 9.907 -37.334 54.279 1.00 90.38 583 PRO A N 1
ATOM 4643 C CA . PRO A 1 583 ? 10.161 -36.148 55.087 1.00 90.38 583 PRO A CA 1
ATOM 4644 C C . PRO A 1 583 ? 11.223 -36.408 56.158 1.00 90.38 583 PRO A C 1
ATOM 4646 O O . PRO A 1 583 ? 11.203 -37.456 56.818 1.00 90.38 583 PRO A O 1
ATOM 4649 N N . LYS A 1 584 ? 12.121 -35.440 56.373 1.00 86.81 584 LYS A N 1
ATOM 4650 C CA . LYS A 1 584 ? 13.143 -35.531 57.426 1.00 86.81 584 LYS A CA 1
ATOM 4651 C C . LYS A 1 584 ? 12.512 -35.818 58.794 1.00 86.81 584 LYS A C 1
ATOM 4653 O O . LYS A 1 584 ? 11.499 -35.231 59.170 1.00 86.81 584 LYS A O 1
ATOM 4658 N N . GLY A 1 585 ? 13.118 -36.738 59.547 1.00 86.06 585 GLY A N 1
ATOM 4659 C CA . GLY A 1 585 ? 12.627 -37.177 60.863 1.00 86.06 585 GLY A CA 1
ATOM 4660 C C . GLY A 1 585 ? 11.559 -38.282 60.828 1.00 86.06 585 GLY A C 1
ATOM 4661 O O . GLY A 1 585 ? 11.057 -38.687 61.881 1.00 86.06 585 GLY A O 1
ATOM 4662 N N . ARG A 1 586 ? 11.216 -38.790 59.639 1.00 92.00 586 ARG A N 1
ATOM 4663 C CA . ARG A 1 586 ? 10.377 -39.979 59.462 1.00 92.00 586 ARG A CA 1
ATOM 4664 C C . ARG A 1 586 ? 11.177 -41.119 58.841 1.00 92.00 586 ARG A C 1
ATOM 4666 O O . ARG A 1 586 ? 12.207 -40.904 58.213 1.00 92.00 586 ARG A O 1
ATOM 4673 N N . LYS A 1 587 ? 10.666 -42.336 59.005 1.00 90.81 587 LYS A N 1
ATOM 4674 C CA . LYS A 1 587 ? 11.200 -43.556 58.410 1.00 90.81 587 LYS A CA 1
ATOM 4675 C C . LYS A 1 587 ? 10.157 -44.179 57.492 1.00 90.81 587 LYS A C 1
ATOM 4677 O O . LYS A 1 587 ? 9.018 -44.425 57.909 1.00 90.81 587 LYS A O 1
ATOM 4682 N N . PHE A 1 588 ? 10.566 -44.451 56.259 1.00 92.75 588 PHE A N 1
ATOM 4683 C CA . PHE A 1 588 ? 9.792 -45.231 55.300 1.00 92.75 588 PHE A CA 1
ATOM 4684 C C . PHE A 1 588 ? 9.479 -46.628 55.857 1.00 92.75 588 PHE A C 1
ATOM 4686 O O . PHE A 1 588 ? 10.356 -47.276 56.428 1.00 92.75 588 PHE A O 1
ATOM 4693 N N . GLN A 1 589 ? 8.230 -47.073 55.706 1.00 93.75 589 GLN A N 1
ATOM 4694 C CA . GLN A 1 589 ? 7.776 -48.392 56.160 1.00 93.75 589 GLN A CA 1
ATOM 4695 C C . GLN A 1 589 ? 7.470 -49.298 54.964 1.00 93.75 589 GLN A C 1
ATOM 4697 O O . GLN A 1 589 ? 8.140 -50.305 54.766 1.00 93.75 589 GLN A O 1
ATOM 4702 N N . GLU A 1 590 ? 6.491 -48.921 54.140 1.00 93.50 590 GLU A N 1
ATOM 4703 C CA . GLU A 1 590 ? 6.067 -49.696 52.970 1.00 93.50 590 GLU A CA 1
ATOM 4704 C C . GLU A 1 590 ? 5.383 -48.815 51.913 1.00 93.50 590 GLU A C 1
ATOM 4706 O O . GLU A 1 590 ? 4.998 -47.675 52.191 1.00 93.50 590 GLU A O 1
ATOM 4711 N N . ILE A 1 591 ? 5.204 -49.356 50.701 1.00 89.88 591 ILE A N 1
ATOM 4712 C CA . ILE A 1 591 ? 4.307 -48.802 49.677 1.00 89.88 591 ILE A CA 1
ATOM 4713 C C . ILE A 1 591 ? 3.114 -49.736 49.553 1.00 89.88 591 ILE A C 1
ATOM 4715 O O . ILE A 1 591 ? 3.277 -50.916 49.254 1.00 89.88 591 ILE A O 1
ATOM 4719 N N . LYS A 1 592 ? 1.911 -49.190 49.718 1.00 89.50 592 LYS A N 1
ATOM 4720 C CA . LYS A 1 592 ? 0.663 -49.920 49.507 1.00 89.50 592 LYS A CA 1
ATOM 4721 C C . LYS A 1 592 ? -0.250 -49.089 48.621 1.00 89.50 592 LYS A C 1
ATOM 4723 O O . LYS A 1 592 ? -0.474 -47.911 48.889 1.00 89.50 592 LYS A O 1
ATOM 4728 N N . ASN A 1 593 ? -0.756 -49.688 47.542 1.00 86.50 593 ASN A N 1
ATOM 4729 C CA . ASN A 1 593 ? -1.611 -49.017 46.552 1.00 86.50 593 ASN A CA 1
ATOM 4730 C C . ASN A 1 593 ? -0.991 -47.722 45.977 1.00 86.50 593 ASN A C 1
ATOM 4732 O O . ASN A 1 593 ? -1.670 -46.703 45.864 1.00 86.50 593 ASN A O 1
ATOM 4736 N N . GLY A 1 594 ? 0.315 -47.734 45.678 1.00 85.38 594 GLY A N 1
ATOM 4737 C CA . GLY A 1 594 ? 1.036 -46.576 45.128 1.00 85.38 594 GLY A CA 1
ATOM 4738 C C . GLY A 1 594 ? 1.266 -45.420 46.111 1.00 85.38 594 GLY A C 1
ATOM 4739 O O . GLY A 1 594 ? 1.765 -44.374 45.709 1.00 85.38 594 GLY A O 1
ATOM 4740 N N . LYS A 1 595 ? 0.921 -45.579 47.398 1.00 86.94 595 LYS A N 1
ATOM 4741 C CA . LYS A 1 595 ? 1.195 -44.590 48.449 1.00 86.94 595 LYS A CA 1
ATOM 4742 C C . LYS A 1 595 ? 2.256 -45.116 49.409 1.00 86.94 595 LYS A C 1
ATOM 4744 O O . LYS A 1 595 ? 2.085 -46.180 50.006 1.00 86.94 595 LYS A O 1
ATOM 4749 N N . ALA A 1 596 ? 3.340 -44.361 49.570 1.00 91.00 596 ALA A N 1
ATOM 4750 C CA . ALA A 1 596 ? 4.341 -44.634 50.593 1.00 91.00 596 ALA A CA 1
ATOM 4751 C C . ALA A 1 596 ? 3.815 -44.242 51.977 1.00 91.00 596 ALA A C 1
ATOM 4753 O O . ALA A 1 596 ? 3.215 -43.182 52.160 1.00 91.00 596 ALA A O 1
ATOM 4754 N N . THR A 1 597 ? 4.044 -45.113 52.955 1.00 93.44 597 THR A N 1
ATOM 4755 C CA . THR A 1 597 ? 3.692 -44.874 54.353 1.00 93.44 597 THR A CA 1
ATOM 4756 C C . THR A 1 597 ? 4.951 -44.569 55.154 1.00 93.44 597 THR A C 1
ATOM 4758 O O . THR A 1 597 ? 5.922 -45.329 55.127 1.00 93.44 597 THR A O 1
ATOM 4761 N N . PHE A 1 598 ? 4.913 -43.461 55.894 1.00 93.56 598 PHE A N 1
ATOM 4762 C CA . PHE A 1 598 ? 6.023 -42.971 56.708 1.00 93.56 598 PHE A CA 1
ATOM 4763 C C . PHE A 1 598 ? 5.581 -42.848 58.164 1.00 93.56 598 PHE A C 1
ATOM 4765 O O . PHE A 1 598 ? 4.550 -42.233 58.443 1.00 93.56 598 PHE A O 1
ATOM 4772 N N . CYS A 1 599 ? 6.379 -43.374 59.091 1.00 94.19 599 CYS A N 1
ATOM 4773 C CA . CYS A 1 599 ? 6.166 -43.196 60.527 1.00 94.19 599 CYS A CA 1
ATOM 4774 C C . CYS A 1 599 ? 7.257 -42.303 61.122 1.00 94.19 599 CYS A C 1
ATOM 4776 O O . CYS A 1 599 ? 8.378 -42.271 60.618 1.00 94.19 599 CYS A O 1
ATOM 4778 N N . ILE A 1 600 ? 6.932 -41.562 62.182 1.00 91.12 600 ILE A N 1
ATOM 4779 C CA . ILE A 1 600 ? 7.919 -40.783 62.945 1.00 91.12 600 ILE A CA 1
ATOM 4780 C C . ILE A 1 600 ? 8.965 -41.746 63.520 1.00 91.12 600 ILE A C 1
ATOM 4782 O O . ILE A 1 600 ? 8.644 -42.890 63.846 1.00 91.12 600 ILE A O 1
ATOM 4786 N N . ASN A 1 601 ? 10.213 -41.296 63.645 1.00 86.75 601 ASN A N 1
ATOM 4787 C CA . ASN A 1 601 ? 11.263 -42.085 64.285 1.00 86.75 601 ASN A CA 1
ATOM 4788 C C . ASN A 1 601 ? 10.807 -42.612 65.663 1.00 86.75 601 ASN A C 1
ATOM 4790 O O . ASN A 1 601 ? 10.281 -41.862 66.481 1.00 86.75 601 ASN A O 1
ATOM 4794 N N . GLY A 1 602 ? 10.978 -43.917 65.898 1.00 88.12 602 GLY A N 1
ATOM 4795 C CA . GLY A 1 602 ? 10.484 -44.618 67.095 1.00 88.12 602 GLY A CA 1
ATOM 4796 C C . GLY A 1 602 ? 9.099 -45.267 66.946 1.00 88.12 602 GLY A C 1
ATOM 4797 O O . GLY A 1 602 ? 8.734 -46.109 67.761 1.00 88.12 602 GLY A O 1
ATOM 4798 N N . TYR A 1 603 ? 8.357 -44.952 65.882 1.00 93.44 603 TYR A N 1
ATOM 4799 C CA . TYR A 1 603 ? 7.054 -45.547 65.582 1.00 93.44 603 TYR A CA 1
ATOM 4800 C C . TYR A 1 603 ? 7.148 -46.490 64.378 1.00 93.44 603 TYR A C 1
ATOM 4802 O O . TYR A 1 603 ? 7.931 -46.282 63.450 1.00 93.44 603 TYR A O 1
ATOM 4810 N N . THR A 1 604 ? 6.315 -47.527 64.378 1.00 93.56 604 THR A N 1
ATOM 4811 C CA . THR A 1 604 ? 6.212 -48.517 63.295 1.00 93.56 604 THR A CA 1
ATOM 4812 C C . THR A 1 604 ? 4.772 -48.609 62.818 1.00 93.56 604 THR A C 1
ATOM 4814 O O . THR A 1 604 ? 3.835 -48.402 63.594 1.00 93.56 604 THR A O 1
ATOM 4817 N N . LEU A 1 605 ? 4.585 -48.886 61.530 1.00 95.62 605 LEU A N 1
ATOM 4818 C CA . LEU A 1 605 ? 3.253 -49.078 60.972 1.00 95.62 605 LEU A CA 1
ATOM 4819 C C . LEU A 1 605 ? 2.671 -50.384 61.527 1.00 95.62 605 LEU A C 1
ATOM 4821 O O . LEU A 1 605 ? 3.224 -51.452 61.282 1.00 95.62 605 LEU A O 1
ATOM 4825 N N . LYS A 1 606 ? 1.569 -50.302 62.278 1.00 94.38 606 LYS A N 1
ATOM 4826 C CA . LYS A 1 606 ? 0.888 -51.486 62.833 1.00 94.38 606 LYS A CA 1
ATOM 4827 C C . LYS A 1 606 ? -0.354 -51.890 62.035 1.00 94.38 606 LYS A C 1
ATOM 4829 O O . LYS A 1 606 ? -0.789 -53.031 62.131 1.00 94.38 606 LYS A O 1
ATOM 4834 N N . GLY A 1 607 ? -0.922 -50.982 61.240 1.00 93.31 607 GLY A N 1
ATOM 4835 C CA . GLY A 1 607 ? -2.066 -51.280 60.380 1.00 93.31 607 GLY A CA 1
ATOM 4836 C C . GLY A 1 607 ? -2.736 -50.033 59.811 1.00 93.31 607 GLY A C 1
ATOM 4837 O O . GLY A 1 607 ? -2.137 -48.958 59.761 1.00 93.31 607 GLY A O 1
ATOM 4838 N N . TYR A 1 608 ? -3.988 -50.186 59.377 1.00 92.62 608 TYR A N 1
ATOM 4839 C CA . TYR A 1 608 ? -4.794 -49.123 58.778 1.00 92.62 608 TYR A CA 1
ATOM 4840 C C . TYR A 1 608 ? -6.177 -49.080 59.432 1.00 92.62 608 TYR A C 1
ATOM 4842 O O . TYR A 1 608 ? -6.818 -50.118 59.568 1.00 92.62 608 TYR A O 1
ATOM 4850 N N . HIS A 1 609 ? -6.663 -47.886 59.775 1.00 93.12 609 HIS A N 1
ATOM 4851 C CA . HIS A 1 609 ? -8.033 -47.678 60.257 1.00 93.12 609 HIS A CA 1
ATOM 4852 C C . HIS A 1 609 ? -8.721 -46.634 59.383 1.00 93.12 609 HIS A C 1
ATOM 4854 O O . HIS A 1 609 ? -8.181 -45.545 59.185 1.00 93.12 609 HIS A O 1
ATOM 4860 N N . ASN A 1 610 ? -9.882 -46.984 58.821 1.00 89.62 610 ASN A N 1
ATOM 4861 C CA . ASN A 1 610 ? -10.600 -46.173 57.829 1.00 89.62 610 ASN A CA 1
ATOM 4862 C C . ASN A 1 610 ? -9.698 -45.711 56.663 1.00 89.62 610 ASN A C 1
ATOM 4864 O O . ASN A 1 610 ? -9.771 -44.572 56.212 1.00 89.62 610 ASN A O 1
ATOM 4868 N N . GLY A 1 611 ? -8.796 -46.590 56.205 1.00 88.31 611 GLY A N 1
ATOM 4869 C CA . GLY A 1 611 ? -7.862 -46.319 55.103 1.00 88.31 611 GLY A CA 1
ATOM 4870 C C . GLY A 1 611 ? -6.647 -45.451 55.456 1.00 88.31 611 GLY A C 1
ATOM 4871 O O . GLY A 1 611 ? -5.783 -45.260 54.602 1.00 88.31 611 GLY A O 1
ATOM 4872 N N . LEU A 1 612 ? -6.534 -44.957 56.694 1.00 89.81 612 LEU A N 1
ATOM 4873 C CA . LEU A 1 612 ? -5.394 -44.158 57.151 1.00 89.81 612 LEU A CA 1
ATOM 4874 C C . LEU A 1 612 ? -4.364 -45.030 57.888 1.00 89.81 612 LEU A C 1
ATOM 4876 O O . LEU A 1 612 ? -4.764 -45.845 58.726 1.00 89.81 612 LEU A O 1
ATOM 4880 N N . PRO A 1 613 ? -3.054 -44.866 57.616 1.00 92.56 613 PRO A N 1
ATOM 4881 C CA . PRO A 1 613 ? -2.012 -45.627 58.295 1.00 92.56 613 PRO A CA 1
ATOM 4882 C C . PRO A 1 613 ? -1.947 -45.261 59.779 1.00 92.56 613 PRO A C 1
ATOM 4884 O O . PRO A 1 613 ? -2.000 -44.086 60.152 1.00 92.56 613 PRO A O 1
ATOM 4887 N N . LYS A 1 614 ? -1.811 -46.274 60.635 1.00 95.25 614 LYS A N 1
ATOM 4888 C CA . LYS A 1 614 ? -1.663 -46.119 62.082 1.00 95.25 614 LYS A CA 1
ATOM 4889 C C . LYS A 1 614 ? -0.261 -46.540 62.504 1.00 95.25 614 LYS A C 1
ATOM 4891 O O . LYS A 1 614 ? 0.090 -47.720 62.508 1.00 95.25 614 LYS A O 1
ATOM 4896 N N . CYS A 1 615 ? 0.537 -45.529 62.830 1.00 95.69 615 CYS A N 1
ATOM 4897 C CA . CYS A 1 615 ? 1.863 -45.685 63.404 1.00 95.69 615 CYS A CA 1
ATOM 4898 C C . CYS A 1 615 ? 1.734 -45.724 64.929 1.00 95.69 615 CYS A C 1
ATOM 4900 O O . CYS A 1 615 ? 1.292 -44.740 65.520 1.00 95.69 615 CYS A O 1
ATOM 4902 N N . CYS A 1 616 ? 2.132 -46.828 65.556 1.00 95.25 616 CYS A N 1
ATOM 4903 C CA . CYS A 1 616 ? 2.217 -46.933 67.014 1.00 95.25 616 CYS A CA 1
ATOM 4904 C C . CYS A 1 616 ? 3.682 -47.100 67.426 1.00 95.25 616 CYS A C 1
ATOM 4906 O O . CYS A 1 616 ? 4.520 -47.519 66.616 1.00 95.25 616 CYS A O 1
ATOM 4908 N N . SER A 1 617 ? 3.995 -46.790 68.685 1.00 93.00 617 SER A N 1
ATOM 4909 C CA . SER A 1 617 ? 5.291 -47.176 69.246 1.00 93.00 617 SER A CA 1
ATOM 4910 C C . SER A 1 617 ? 5.454 -48.696 69.128 1.00 93.00 617 SER A C 1
ATOM 4912 O O . SER A 1 617 ? 4.467 -49.439 69.109 1.00 93.00 617 SER A O 1
ATOM 4914 N N . ALA A 1 618 ? 6.688 -49.176 68.981 1.00 89.00 618 ALA A N 1
ATOM 4915 C CA . ALA A 1 618 ? 6.949 -50.591 68.708 1.00 89.00 618 ALA A CA 1
ATOM 4916 C C . ALA A 1 618 ? 6.332 -51.534 69.767 1.00 89.00 618 ALA A C 1
ATOM 4918 O O . ALA A 1 618 ? 5.908 -52.640 69.419 1.00 89.00 618 ALA A O 1
ATOM 4919 N N . ASP A 1 619 ? 6.237 -51.061 71.013 1.00 92.06 619 ASP A N 1
ATOM 4920 C CA . ASP A 1 619 ? 5.727 -51.739 72.208 1.00 92.06 619 ASP A CA 1
ATOM 4921 C C . ASP A 1 619 ? 4.213 -51.582 72.457 1.00 92.06 619 ASP A C 1
ATOM 4923 O O . ASP A 1 619 ? 3.674 -52.249 73.339 1.00 92.06 619 ASP A O 1
ATOM 4927 N N . GLN A 1 620 ? 3.518 -50.735 71.694 1.00 94.56 620 GLN A N 1
ATOM 4928 C CA . GLN A 1 620 ? 2.073 -50.535 71.816 1.00 94.56 620 GLN A CA 1
ATOM 4929 C C . GLN A 1 620 ? 1.271 -51.600 71.056 1.00 94.56 620 GLN A C 1
ATOM 4931 O O . GLN A 1 620 ? 1.657 -52.053 69.972 1.00 94.56 620 GLN A O 1
ATOM 4936 N N . ASN A 1 621 ? 0.102 -51.934 71.603 1.00 91.88 621 ASN A N 1
ATOM 4937 C CA . ASN A 1 621 ? -0.886 -52.805 70.976 1.00 91.88 621 ASN A CA 1
ATOM 4938 C C . ASN A 1 621 ? -1.833 -51.976 70.106 1.00 91.88 621 ASN A C 1
ATOM 4940 O O . ASN A 1 621 ? -2.374 -50.969 70.554 1.00 91.88 621 ASN A O 1
ATOM 4944 N N . TYR A 1 622 ? -2.054 -52.400 68.866 1.00 94.44 622 TYR A N 1
ATOM 4945 C CA . TYR A 1 622 ? -2.935 -51.705 67.933 1.00 94.44 622 TYR A CA 1
ATOM 4946 C C . TYR A 1 622 ? -4.247 -52.464 67.755 1.00 94.44 622 TYR A C 1
ATOM 4948 O O . TYR A 1 622 ? -4.239 -53.618 67.328 1.00 94.44 622 TYR A O 1
ATOM 4956 N N . ASP A 1 623 ? -5.365 -51.799 68.034 1.00 94.44 623 ASP A N 1
ATOM 4957 C CA . ASP A 1 623 ? -6.689 -52.325 67.721 1.00 94.44 623 ASP A CA 1
ATOM 4958 C C . ASP A 1 623 ? -7.168 -51.807 66.356 1.00 94.44 623 ASP A C 1
ATOM 4960 O O . ASP A 1 623 ? -7.416 -50.613 66.168 1.00 94.44 623 ASP A O 1
ATOM 4964 N N . SER A 1 624 ? -7.309 -52.716 65.389 1.00 90.25 624 SER A N 1
ATOM 4965 C CA . SER A 1 624 ? -7.697 -52.373 64.012 1.00 90.25 624 SER A CA 1
ATOM 4966 C C . SER A 1 624 ? -9.137 -51.852 63.895 1.00 90.25 624 SER A C 1
ATOM 4968 O O . SER A 1 624 ? -9.420 -51.001 63.043 1.00 90.25 624 SER A O 1
ATOM 4970 N N . ALA A 1 625 ? -10.036 -52.305 64.778 1.00 88.75 625 ALA A N 1
ATOM 4971 C CA . ALA A 1 625 ? -11.454 -51.960 64.749 1.00 88.75 625 ALA A CA 1
ATOM 4972 C C . ALA A 1 625 ? -11.723 -50.514 65.194 1.00 88.75 625 ALA A C 1
ATOM 4974 O O . ALA A 1 625 ? -12.615 -49.866 64.649 1.00 88.75 625 ALA A O 1
ATOM 4975 N N . SER A 1 626 ? -10.957 -49.991 66.155 1.00 90.94 626 SER A N 1
ATOM 4976 C CA . SER A 1 626 ? -11.047 -48.600 66.629 1.00 90.94 626 SER A CA 1
ATOM 4977 C C . SER A 1 626 ? -9.967 -47.674 66.081 1.00 90.94 626 SER A C 1
ATOM 4979 O O . SER A 1 626 ? -10.116 -46.454 66.113 1.00 90.94 626 SER A O 1
ATOM 4981 N N . GLY A 1 627 ? -8.855 -48.233 65.604 1.00 93.12 627 GLY A N 1
ATOM 4982 C CA . GLY A 1 627 ? -7.698 -47.460 65.179 1.00 93.12 627 GLY A CA 1
ATOM 4983 C C . GLY A 1 627 ? -6.879 -46.871 66.330 1.00 93.12 627 GLY A C 1
ATOM 4984 O O . GLY A 1 627 ? -6.124 -45.922 66.088 1.00 93.12 627 GLY A O 1
ATOM 4985 N N . THR A 1 628 ? -7.034 -47.407 67.544 1.00 93.81 628 THR A N 1
ATOM 4986 C CA . THR A 1 628 ? -6.391 -46.927 68.775 1.00 93.81 628 THR A CA 1
ATOM 4987 C C . THR A 1 628 ? -5.115 -47.717 69.071 1.00 93.81 628 THR A C 1
ATOM 4989 O O . THR A 1 628 ? -5.112 -48.946 69.004 1.00 93.81 628 THR A O 1
ATOM 4992 N N . CYS A 1 629 ? -4.029 -47.016 69.415 1.00 95.31 629 CYS A N 1
ATOM 4993 C CA . CYS A 1 629 ? -2.812 -47.617 69.966 1.00 95.31 629 CYS A CA 1
ATOM 4994 C C . CYS A 1 629 ? -2.910 -47.598 71.499 1.00 95.31 629 CYS A C 1
ATOM 4996 O O . CYS A 1 629 ? -2.932 -46.523 72.098 1.00 95.31 629 CYS A O 1
ATOM 4998 N N . CYS A 1 630 ? -2.963 -48.766 72.131 1.00 94.94 630 CYS A N 1
ATOM 4999 C CA . CYS A 1 630 ? -2.932 -48.909 73.581 1.00 94.94 630 CYS A CA 1
ATOM 5000 C C . CYS A 1 630 ? -1.500 -49.164 74.081 1.00 94.94 630 CYS A C 1
ATOM 5002 O O . CYS A 1 630 ? -0.717 -49.819 73.385 1.00 94.94 630 CYS A O 1
ATOM 5004 N N . PRO A 1 631 ? -1.135 -48.672 75.280 1.00 93.50 631 PRO A N 1
ATOM 5005 C CA . PRO A 1 631 ? 0.127 -49.017 75.929 1.00 93.50 631 PRO A CA 1
ATOM 5006 C C . PRO A 1 631 ? 0.338 -50.532 76.036 1.00 93.50 631 PRO A C 1
ATOM 5008 O O . PRO A 1 631 ? -0.612 -51.316 75.994 1.00 93.50 631 PRO A O 1
ATOM 5011 N N . LYS A 1 632 ? 1.589 -50.957 76.214 1.00 90.88 632 LYS A N 1
ATOM 5012 C CA . LYS A 1 632 ? 1.920 -52.369 76.430 1.00 90.88 632 LYS A CA 1
ATOM 5013 C C . LYS A 1 632 ? 1.126 -52.939 77.616 1.00 90.88 632 LYS A C 1
ATOM 5015 O O . LYS A 1 632 ? 1.128 -52.348 78.692 1.00 90.88 632 LYS A O 1
ATOM 5020 N N . GLY A 1 633 ? 0.462 -54.081 77.423 1.00 89.88 633 GLY A N 1
ATOM 5021 C CA . GLY A 1 633 ? -0.391 -54.717 78.444 1.00 89.88 633 GLY A CA 1
ATOM 5022 C C . GLY A 1 633 ? -1.801 -54.122 78.565 1.00 89.88 633 GLY A C 1
ATOM 5023 O O . GLY A 1 633 ? -2.554 -54.503 79.458 1.00 89.88 633 GLY A O 1
ATOM 5024 N N . TRP A 1 634 ? -2.164 -53.193 77.677 1.00 94.69 634 TRP A N 1
ATOM 5025 C CA . TRP A 1 634 ? -3.506 -52.628 77.577 1.00 94.69 634 TRP A CA 1
ATOM 5026 C C . TRP A 1 634 ? -4.137 -52.992 76.229 1.00 94.69 634 TRP A C 1
ATOM 5028 O O . TRP A 1 634 ? -3.453 -53.097 75.206 1.00 94.69 634 TRP A O 1
ATOM 5038 N N . PHE A 1 635 ? -5.456 -53.163 76.230 1.00 92.56 635 PHE A N 1
ATOM 5039 C CA . PHE A 1 635 ? -6.261 -53.537 75.072 1.00 92.56 635 PHE A CA 1
ATOM 5040 C C . PHE A 1 635 ? -7.464 -52.607 74.959 1.00 92.56 635 PHE A C 1
ATOM 5042 O O . PHE A 1 635 ? -8.053 -52.210 75.965 1.00 92.56 635 PHE A O 1
ATOM 5049 N N . TYR A 1 636 ? -7.828 -52.237 73.734 1.00 93.75 636 TYR A N 1
ATOM 5050 C CA . TYR A 1 636 ? -8.991 -51.388 73.507 1.00 93.75 636 TYR A CA 1
ATOM 5051 C C . TYR A 1 636 ? -10.271 -52.177 73.799 1.00 93.75 636 TYR A C 1
ATOM 5053 O O . TYR A 1 636 ? -10.488 -53.245 73.231 1.00 93.75 636 TYR A O 1
ATOM 5061 N N . GLN A 1 637 ? -11.112 -51.646 74.681 1.00 94.19 637 GLN A N 1
ATOM 5062 C CA . GLN A 1 637 ? -12.413 -52.207 75.034 1.00 94.19 637 GLN A CA 1
ATOM 5063 C C . GLN A 1 637 ? -13.510 -51.218 74.642 1.00 94.19 637 GLN A C 1
ATOM 5065 O O . GLN A 1 637 ? -13.316 -50.003 74.727 1.00 94.19 637 GLN A O 1
ATOM 5070 N N . ARG A 1 638 ? -14.676 -51.727 74.231 1.00 91.75 638 ARG A N 1
ATOM 5071 C CA . ARG A 1 638 ? -15.834 -50.915 73.828 1.00 91.75 638 ARG A CA 1
ATOM 5072 C C . ARG A 1 638 ? -17.095 -51.368 74.562 1.00 91.75 638 ARG A C 1
ATOM 5074 O O . ARG A 1 638 ? -17.372 -52.560 74.621 1.00 91.75 638 ARG A O 1
ATOM 5081 N N . ASN A 1 639 ? -17.879 -50.412 75.059 1.00 90.69 639 ASN A N 1
ATOM 5082 C CA . ASN A 1 639 ? -19.196 -50.643 75.652 1.00 90.69 639 ASN A CA 1
ATOM 5083 C C . ASN A 1 639 ? -20.199 -49.600 75.124 1.00 90.69 639 ASN A C 1
ATOM 5085 O O . ASN A 1 639 ? -20.242 -48.444 75.561 1.00 90.69 639 ASN A O 1
ATOM 5089 N N . GLY A 1 640 ? -20.990 -50.006 74.129 1.00 88.00 640 GLY A N 1
ATOM 5090 C CA . GLY A 1 640 ? -21.819 -49.095 73.341 1.00 88.00 640 GLY A CA 1
ATOM 5091 C C . GLY A 1 640 ? -20.959 -48.174 72.470 1.00 88.00 640 GLY A C 1
ATOM 5092 O O . GLY A 1 640 ? -20.105 -48.648 71.721 1.00 88.00 640 GLY A O 1
ATOM 5093 N N . ASN A 1 641 ? -21.176 -46.861 72.579 1.00 87.94 641 ASN A N 1
ATOM 5094 C CA . ASN A 1 641 ? -20.430 -45.848 71.819 1.00 87.94 641 ASN A CA 1
ATOM 5095 C C . ASN A 1 641 ? -19.116 -45.414 72.484 1.00 87.94 641 ASN A C 1
ATOM 5097 O O . ASN A 1 641 ? -18.323 -44.718 71.855 1.00 87.94 641 ASN A O 1
ATOM 5101 N N . ASP A 1 642 ? -18.873 -45.827 73.728 1.00 90.56 642 ASP A N 1
ATOM 5102 C CA . ASP A 1 642 ? -17.660 -45.474 74.458 1.00 90.56 642 ASP A CA 1
ATOM 5103 C C . ASP A 1 642 ? -16.610 -46.569 74.308 1.00 90.56 642 ASP A C 1
ATOM 5105 O O . ASP A 1 642 ? -16.921 -47.764 74.362 1.00 90.56 642 ASP A O 1
ATOM 5109 N N . GLY A 1 643 ? -15.354 -46.165 74.141 1.00 90.44 643 GLY A N 1
ATOM 5110 C CA . GLY A 1 643 ? -14.240 -47.096 74.125 1.00 90.44 643 GLY A CA 1
ATOM 5111 C C . GLY A 1 643 ? -12.948 -46.461 74.608 1.00 90.44 643 GLY A C 1
ATOM 5112 O O . GLY A 1 643 ? -12.637 -45.319 74.273 1.00 90.44 643 GLY A O 1
ATOM 5113 N N . GLN A 1 644 ? -12.205 -47.217 75.406 1.00 93.56 644 GLN A N 1
ATOM 5114 C CA . GLN A 1 644 ? -10.926 -46.810 75.976 1.00 93.56 644 GLN A CA 1
ATOM 5115 C C . GLN A 1 644 ? -10.008 -48.023 76.111 1.00 93.56 644 GLN A C 1
ATOM 5117 O O . GLN A 1 644 ? -10.455 -49.171 76.070 1.00 93.56 644 GLN A O 1
ATOM 5122 N N . CYS A 1 645 ? -8.712 -47.775 76.272 1.00 95.12 645 CYS A N 1
ATOM 5123 C CA . CYS A 1 645 ? -7.775 -48.835 76.609 1.00 95.12 645 CYS A CA 1
ATOM 5124 C C . CYS A 1 645 ? -8.011 -49.268 78.059 1.00 95.12 645 CYS A C 1
ATOM 5126 O O . CYS A 1 645 ? -7.991 -48.429 78.957 1.00 95.12 645 CYS A O 1
ATOM 5128 N N . CYS A 1 646 ? -8.182 -50.566 78.283 1.00 94.75 646 CYS A N 1
ATOM 5129 C CA . CYS A 1 646 ? -8.211 -51.184 79.604 1.00 94.75 646 CYS A CA 1
ATOM 5130 C C . CYS A 1 646 ? -6.998 -52.100 79.775 1.00 94.75 646 CYS A C 1
ATOM 5132 O O . CYS A 1 646 ? -6.494 -52.651 78.794 1.00 94.75 646 CYS A O 1
ATOM 5134 N N . SER A 1 647 ? -6.519 -52.259 81.008 1.00 93.06 647 SER A N 1
ATOM 5135 C CA . SER A 1 647 ? -5.491 -53.251 81.322 1.00 93.06 647 SER A CA 1
ATOM 5136 C C . SER A 1 647 ? -5.975 -54.660 80.972 1.00 93.06 647 SER A C 1
ATOM 5138 O O . SER A 1 647 ? -7.179 -54.929 80.928 1.00 93.06 647 SER A O 1
ATOM 5140 N N . GLU A 1 648 ? -5.036 -55.561 80.699 1.00 91.12 648 GLU A N 1
ATOM 5141 C CA . GLU A 1 648 ? -5.326 -56.965 80.412 1.00 91.12 648 GLU A CA 1
ATOM 5142 C C . GLU A 1 648 ? -6.277 -57.586 81.452 1.00 91.12 648 GLU A C 1
ATOM 5144 O O . GLU A 1 648 ? -6.097 -57.433 82.658 1.00 91.12 648 GLU A O 1
ATOM 5149 N N . GLY A 1 649 ? -7.332 -58.248 80.972 1.00 89.06 649 GLY A N 1
ATOM 5150 C CA . GLY A 1 649 ? -8.376 -58.847 81.810 1.00 89.06 649 GLY A CA 1
ATOM 5151 C C . GLY A 1 649 ? -9.481 -57.891 82.280 1.00 89.06 649 GLY A C 1
ATOM 5152 O O . GLY A 1 649 ? -10.548 -58.366 82.660 1.00 89.06 649 GLY A O 1
ATOM 5153 N N . SER A 1 650 ? -9.295 -56.570 82.214 1.00 93.50 650 SER A N 1
ATOM 5154 C CA . SER A 1 650 ? -10.341 -55.609 82.588 1.00 93.50 650 SER A CA 1
ATOM 5155 C C . SER A 1 650 ? -11.346 -55.383 81.452 1.00 93.50 650 SER A C 1
ATOM 5157 O O . SER A 1 650 ? -10.982 -55.325 80.276 1.00 93.50 650 SER A O 1
ATOM 5159 N N . THR A 1 651 ? -12.622 -55.204 81.800 1.00 92.62 651 THR A N 1
ATOM 5160 C CA . THR A 1 651 ? -13.718 -54.925 80.856 1.00 92.62 651 THR A CA 1
ATOM 5161 C C . THR A 1 651 ? -14.244 -53.507 81.034 1.00 92.62 651 THR A C 1
ATOM 5163 O O . THR A 1 651 ? -14.280 -52.985 82.146 1.00 92.62 651 THR A O 1
ATOM 5166 N N . LEU A 1 652 ? -14.648 -52.854 79.943 1.00 94.88 652 LEU A N 1
ATOM 5167 C CA . LEU A 1 652 ? -15.212 -51.509 80.016 1.00 94.88 652 LEU A CA 1
ATOM 5168 C C . LEU A 1 652 ? -16.666 -51.573 80.488 1.00 94.88 652 LEU A C 1
ATOM 5170 O O . LEU A 1 652 ? -17.528 -52.098 79.784 1.00 94.88 652 LEU A O 1
ATOM 5174 N N . GLN A 1 653 ? -16.949 -51.009 81.655 1.00 95.31 653 GLN A N 1
ATOM 5175 C CA . GLN A 1 653 ? -18.278 -51.003 82.256 1.00 95.31 653 GLN A CA 1
ATOM 5176 C C . GLN A 1 653 ? -18.842 -49.589 82.289 1.00 95.31 653 GLN A C 1
ATOM 5178 O O . GLN A 1 653 ? -18.107 -48.625 82.501 1.00 95.31 653 GLN A O 1
ATOM 5183 N N . ARG A 1 654 ? -20.153 -49.462 82.061 1.00 92.94 654 ARG A N 1
ATOM 5184 C CA . ARG A 1 654 ? -20.876 -48.187 82.094 1.00 92.94 654 ARG A CA 1
ATOM 5185 C C . ARG A 1 654 ? -21.687 -48.098 83.377 1.00 92.94 654 ARG A C 1
ATOM 5187 O O . ARG A 1 654 ? -22.535 -48.948 83.630 1.00 92.94 654 ARG A O 1
ATOM 5194 N N . ALA A 1 655 ? -21.445 -47.054 84.151 1.00 92.44 655 ALA A N 1
ATOM 5195 C CA . ALA A 1 655 ? -22.187 -46.786 85.368 1.00 92.44 655 ALA A CA 1
ATOM 5196 C C . ALA A 1 655 ? -23.540 -46.110 85.062 1.00 92.44 655 ALA A C 1
ATOM 5198 O O . ALA A 1 655 ? -23.689 -45.498 83.999 1.00 92.44 655 ALA A O 1
ATOM 5199 N N . PRO A 1 656 ? -24.522 -46.159 85.982 1.00 91.88 656 PRO A N 1
ATOM 5200 C CA . PRO A 1 656 ? -25.841 -45.537 85.811 1.00 91.88 656 PRO A CA 1
ATOM 5201 C C . PRO A 1 656 ? -25.855 -44.065 85.360 1.00 91.88 656 PRO A C 1
ATOM 5203 O O . PRO A 1 656 ? -26.772 -43.651 84.657 1.00 91.88 656 PRO A O 1
ATOM 5206 N N . ASN A 1 657 ? -24.835 -43.275 85.712 1.00 91.94 657 ASN A N 1
ATOM 5207 C CA . ASN A 1 657 ? -24.705 -41.871 85.295 1.00 91.94 657 ASN A CA 1
ATOM 5208 C C . ASN A 1 657 ? -24.117 -41.693 83.878 1.00 91.94 657 ASN A C 1
ATOM 5210 O O . ASN A 1 657 ? -23.844 -40.569 83.462 1.00 91.94 657 ASN A O 1
ATOM 5214 N N . GLY A 1 658 ? -23.873 -42.788 83.154 1.00 90.25 658 GLY A N 1
ATOM 5215 C CA . GLY A 1 658 ? -23.344 -42.801 81.793 1.00 90.25 658 GLY A CA 1
ATOM 5216 C C . GLY A 1 658 ? -21.817 -42.816 81.680 1.00 90.25 658 GLY A C 1
ATOM 5217 O O . GLY A 1 658 ? -21.327 -43.110 80.589 1.00 90.25 658 GLY A O 1
ATOM 5218 N N . LYS A 1 659 ? -21.064 -42.561 82.762 1.00 91.75 659 LYS A N 1
ATOM 5219 C CA . LYS A 1 659 ? -19.591 -42.631 82.755 1.00 91.75 659 LYS A CA 1
ATOM 5220 C C . LYS A 1 659 ? -19.116 -44.080 82.622 1.00 91.75 659 LYS A C 1
ATOM 5222 O O . LYS A 1 659 ? -19.777 -45.003 83.099 1.00 91.75 659 LYS A O 1
ATOM 5227 N N . VAL A 1 660 ? -17.957 -44.274 81.995 1.00 92.06 660 VAL A N 1
ATOM 5228 C CA . VAL A 1 660 ? -17.345 -45.595 81.806 1.00 92.06 660 VAL A CA 1
ATOM 5229 C C . VAL A 1 660 ? -16.048 -45.739 82.596 1.00 92.06 660 VAL A C 1
ATOM 5231 O O . VAL A 1 660 ? -15.285 -44.785 82.727 1.00 92.06 660 VAL A O 1
ATOM 5234 N N . VAL A 1 661 ? -15.786 -46.939 83.106 1.00 93.69 661 VAL A N 1
ATOM 5235 C CA . VAL A 1 661 ? -14.561 -47.292 83.834 1.00 93.69 661 VAL A CA 1
ATOM 5236 C C . VAL A 1 661 ? -14.121 -48.703 83.440 1.00 93.69 661 VAL A C 1
ATOM 5238 O O . VAL A 1 661 ? -14.944 -49.546 83.082 1.00 93.69 661 VAL A O 1
ATOM 5241 N N . CYS A 1 662 ? -12.814 -48.958 83.438 1.00 94.81 662 CYS A N 1
ATOM 5242 C CA . CYS A 1 662 ? -12.284 -50.301 83.226 1.00 94.81 662 CYS A CA 1
ATOM 5243 C C . CYS A 1 662 ? -12.362 -51.083 84.536 1.00 94.81 662 CYS A C 1
ATOM 5245 O O . CYS A 1 662 ? -11.639 -50.765 85.476 1.00 94.81 662 CYS A O 1
ATOM 5247 N N . CYS A 1 663 ? -13.208 -52.105 84.577 1.00 94.62 663 CYS A N 1
ATOM 5248 C CA . CYS A 1 663 ? -13.394 -52.937 85.751 1.00 94.62 663 CYS A CA 1
ATOM 5249 C C . CYS A 1 663 ? -12.663 -54.274 85.630 1.00 94.62 663 CYS A C 1
ATOM 5251 O O . CYS A 1 663 ? -12.823 -54.957 84.610 1.00 94.62 663 CYS A O 1
ATOM 5253 N N . PRO A 1 664 ? -11.884 -54.678 86.651 1.00 93.69 664 PRO A N 1
ATOM 5254 C CA . PRO A 1 664 ? -11.255 -55.989 86.673 1.00 93.69 664 PRO A CA 1
ATOM 5255 C C . PRO A 1 664 ? -12.315 -57.095 86.832 1.00 93.69 664 PRO A C 1
ATOM 5257 O O . PRO A 1 664 ? -13.423 -56.829 87.304 1.00 93.69 664 PRO A O 1
ATOM 5260 N N . PRO A 1 665 ? -11.981 -58.359 86.517 1.00 90.25 665 PRO A N 1
ATOM 5261 C CA . PRO A 1 665 ? -12.916 -59.483 86.628 1.00 90.25 665 PRO A CA 1
ATOM 5262 C C . PRO A 1 665 ? -13.488 -59.682 88.036 1.00 90.25 665 PRO A C 1
ATOM 5264 O O . PRO A 1 665 ? -14.601 -60.176 88.181 1.00 90.25 665 PRO A O 1
ATOM 5267 N N . THR A 1 666 ? -12.730 -59.300 89.069 1.00 91.25 666 THR A N 1
ATOM 5268 C CA . THR A 1 666 ? -13.139 -59.414 90.476 1.00 91.25 666 THR A CA 1
ATOM 5269 C C . THR A 1 666 ? -14.242 -58.428 90.859 1.00 91.25 666 THR A C 1
ATOM 5271 O O . THR A 1 666 ? -15.008 -58.711 91.770 1.00 91.25 666 THR A O 1
ATOM 5274 N N . HIS A 1 667 ? -14.363 -57.305 90.147 1.00 94.44 667 HIS A N 1
ATOM 5275 C CA . HIS A 1 667 ? -15.321 -56.238 90.443 1.00 94.44 667 HIS A CA 1
ATOM 5276 C C . HIS A 1 667 ? -16.062 -55.826 89.164 1.00 94.44 667 HIS A C 1
ATOM 5278 O O . HIS A 1 667 ? -15.862 -54.725 88.659 1.00 94.44 667 HIS A O 1
ATOM 5284 N N . PRO A 1 668 ? -16.886 -56.707 88.572 1.00 91.50 668 PRO A N 1
ATOM 5285 C CA . PRO A 1 668 ? -17.351 -56.554 87.194 1.00 91.50 668 PRO A CA 1
ATOM 5286 C C . PRO A 1 668 ? -18.415 -55.462 86.999 1.00 91.50 668 PRO A C 1
ATOM 5288 O O . PRO A 1 668 ? -18.857 -55.252 85.871 1.00 91.50 668 PRO A O 1
ATOM 5291 N N . LYS A 1 669 ? -18.873 -54.791 88.062 1.00 92.56 669 LYS A N 1
ATOM 5292 C CA . LYS A 1 669 ? -20.003 -53.857 88.015 1.00 92.56 669 LYS A CA 1
ATOM 5293 C C . LYS A 1 669 ? -19.543 -52.434 88.312 1.00 92.56 669 LYS A C 1
ATOM 5295 O O . LYS A 1 669 ? -19.037 -52.170 89.392 1.00 92.56 669 LYS A O 1
ATOM 5300 N N . ALA A 1 670 ? -19.776 -51.503 87.389 1.00 93.88 670 ALA A N 1
ATOM 5301 C CA . ALA A 1 670 ? -19.531 -50.083 87.639 1.00 93.88 670 ALA A CA 1
ATOM 5302 C C . ALA A 1 670 ? -20.708 -49.455 88.401 1.00 93.88 670 ALA A C 1
ATOM 5304 O O . ALA A 1 670 ? -21.841 -49.458 87.909 1.00 93.88 670 ALA A O 1
ATOM 5305 N N . LEU A 1 671 ? -20.442 -48.897 89.580 1.00 93.38 671 LEU A N 1
ATOM 5306 C CA . LEU A 1 671 ? -21.418 -48.173 90.396 1.00 93.38 671 LEU A CA 1
ATOM 5307 C C . LEU A 1 671 ? -21.047 -46.692 90.499 1.00 93.38 671 LEU A C 1
ATOM 5309 O O . LEU A 1 671 ? -19.897 -46.311 90.298 1.00 93.38 671 LEU A O 1
ATOM 5313 N N . VAL A 1 672 ? -22.047 -45.854 90.772 1.00 91.44 672 VAL A N 1
ATOM 5314 C CA . VAL A 1 672 ? -21.893 -44.401 90.928 1.00 91.44 672 VAL A CA 1
ATOM 5315 C C . VAL A 1 672 ? -22.084 -44.057 92.397 1.00 91.44 672 VAL A C 1
ATOM 5317 O O . VAL A 1 672 ? -23.085 -44.474 92.976 1.00 91.44 672 VAL A O 1
ATOM 5320 N N . ALA A 1 673 ? -21.158 -43.297 92.970 1.00 89.62 673 ALA A N 1
ATOM 5321 C CA . ALA A 1 673 ? -21.323 -42.704 94.292 1.00 89.62 673 ALA A CA 1
ATOM 5322 C C . ALA A 1 673 ? -22.181 -41.435 94.219 1.00 89.62 673 ALA A C 1
ATOM 5324 O O . ALA A 1 673 ? -22.302 -40.824 93.155 1.00 89.62 673 ALA A O 1
ATOM 5325 N N . ASP A 1 674 ? -22.736 -40.989 95.345 1.00 88.19 674 ASP A N 1
ATOM 5326 C CA . ASP A 1 674 ? -23.621 -39.811 95.395 1.00 88.19 674 ASP A CA 1
ATOM 5327 C C . ASP A 1 674 ? -22.960 -38.514 94.880 1.00 88.19 674 ASP A C 1
ATOM 5329 O O . ASP A 1 674 ? -23.641 -37.603 94.410 1.00 88.19 674 ASP A O 1
ATOM 5333 N N . ASP A 1 675 ? -21.625 -38.436 94.890 1.00 88.06 675 ASP A N 1
ATOM 5334 C CA . ASP A 1 675 ? -20.843 -37.323 94.333 1.00 88.06 675 ASP A CA 1
ATOM 5335 C C . ASP A 1 675 ? -20.575 -37.432 92.813 1.00 88.06 675 ASP A C 1
ATOM 5337 O O . ASP A 1 675 ? -19.916 -36.578 92.210 1.00 88.06 675 ASP A O 1
ATOM 5341 N N . GLY A 1 676 ? -21.078 -38.487 92.168 1.00 87.44 676 GLY A N 1
ATOM 5342 C CA . GLY A 1 676 ? -20.939 -38.750 90.741 1.00 87.44 676 GLY A CA 1
ATOM 5343 C C . GLY A 1 676 ? -19.617 -39.404 90.323 1.00 87.44 676 GLY A C 1
ATOM 5344 O O . GLY A 1 676 ? -19.379 -39.526 89.108 1.00 87.44 676 GLY A O 1
ATOM 5345 N N . ARG A 1 677 ? -18.745 -39.812 91.259 1.00 89.38 677 ARG A N 1
ATOM 5346 C CA . ARG A 1 677 ? -17.597 -40.683 90.948 1.00 89.38 677 ARG A CA 1
ATOM 5347 C C . ARG A 1 677 ? -18.067 -42.100 90.635 1.00 89.38 677 ARG A C 1
ATOM 5349 O O . ARG A 1 677 ? -19.161 -42.503 91.016 1.00 89.38 677 ARG A O 1
ATOM 5356 N N . VAL A 1 678 ? -17.259 -42.820 89.863 1.00 89.75 678 VAL A N 1
ATOM 5357 C CA . VAL A 1 678 ? -17.559 -44.181 89.419 1.00 89.75 678 VAL A CA 1
ATOM 5358 C C . VAL A 1 678 ? -16.423 -45.089 89.821 1.00 89.75 678 VAL A C 1
ATOM 5360 O O . VAL A 1 678 ? -15.270 -44.756 89.554 1.00 89.75 678 VAL A O 1
ATOM 5363 N N . ASP A 1 679 ? -16.773 -46.225 90.406 1.00 92.62 679 ASP A N 1
ATOM 5364 C CA . ASP A 1 679 ? -15.824 -47.270 90.759 1.00 92.62 679 ASP A CA 1
ATOM 5365 C C . ASP A 1 679 ? -16.409 -48.657 90.470 1.00 92.62 679 ASP A C 1
ATOM 5367 O O . ASP A 1 679 ? -17.597 -48.812 90.160 1.00 92.62 679 ASP A O 1
ATOM 5371 N N . CYS A 1 680 ? -15.548 -49.661 90.519 1.00 94.19 680 CYS A N 1
ATOM 5372 C CA . CYS A 1 680 ? -15.861 -51.043 90.219 1.00 94.19 680 CYS A CA 1
ATOM 5373 C C . CYS A 1 680 ? -16.153 -51.814 91.508 1.00 94.19 680 CYS A C 1
ATOM 5375 O O . CYS A 1 680 ? -15.322 -51.887 92.407 1.00 94.19 680 CYS A O 1
ATOM 5377 N N . CYS A 1 681 ? -17.320 -52.447 91.564 1.00 92.44 681 CYS A N 1
ATOM 5378 C CA . CYS A 1 681 ? -17.807 -53.223 92.696 1.00 92.44 681 CYS A CA 1
ATOM 5379 C C . CYS A 1 681 ? -18.050 -54.691 92.333 1.00 92.44 681 CYS A C 1
ATOM 5381 O O . CYS A 1 681 ? -18.247 -55.046 91.164 1.00 92.44 681 CYS A O 1
ATOM 5383 N N . GLU A 1 682 ? -18.084 -55.550 93.354 1.00 91.94 682 GLU A N 1
ATOM 5384 C CA . GLU A 1 682 ? -18.558 -56.928 93.214 1.00 91.94 682 GLU A CA 1
ATOM 5385 C C . GLU A 1 682 ? -20.006 -56.965 92.703 1.00 91.94 682 GLU A C 1
ATOM 5387 O O . GLU A 1 682 ? -20.805 -56.055 92.937 1.00 91.94 682 GLU A O 1
ATOM 5392 N N . ALA A 1 683 ? -20.367 -58.043 92.004 1.00 88.44 683 ALA A N 1
ATOM 5393 C CA . ALA A 1 683 ? -21.667 -58.155 91.344 1.00 88.44 683 ALA A CA 1
ATOM 5394 C C . ALA A 1 683 ? -22.866 -58.063 92.312 1.00 88.44 683 ALA A C 1
ATOM 5396 O O . ALA A 1 683 ? -23.933 -57.588 91.912 1.00 88.44 683 ALA A O 1
ATOM 5397 N N . SER A 1 684 ? -22.689 -58.497 93.566 1.00 88.62 684 SER A N 1
ATOM 5398 C CA . SER A 1 684 ? -23.706 -58.488 94.625 1.00 88.62 684 SER A CA 1
ATOM 5399 C C . SER A 1 684 ? -23.987 -57.107 95.215 1.00 88.62 684 SER A C 1
ATOM 5401 O O . SER A 1 684 ? -25.016 -56.946 95.861 1.00 88.62 684 SER A O 1
ATOM 5403 N N . MET A 1 685 ? -23.117 -56.120 94.996 1.00 90.44 685 MET A N 1
ATOM 5404 C CA . MET A 1 685 ? -23.251 -54.799 95.609 1.00 90.44 685 MET A CA 1
ATOM 5405 C C . MET A 1 685 ? -24.218 -53.917 94.815 1.00 90.44 685 MET A C 1
ATOM 5407 O O . MET A 1 685 ? -24.220 -53.922 93.572 1.00 90.44 685 MET A O 1
ATOM 5411 N N . THR A 1 686 ? -25.053 -53.145 95.510 1.00 87.62 686 THR A N 1
ATOM 5412 C CA . THR A 1 686 ? -26.028 -52.248 94.867 1.00 87.62 686 THR A CA 1
ATOM 5413 C C . THR A 1 686 ? -25.685 -50.773 94.999 1.00 87.62 686 THR A C 1
ATOM 5415 O O . THR A 1 686 ? -26.138 -49.993 94.156 1.00 87.62 686 THR A O 1
ATOM 5418 N N . LYS A 1 687 ? -24.839 -50.391 95.963 1.00 87.25 687 LYS A N 1
ATOM 5419 C CA . LYS A 1 687 ? -24.451 -48.997 96.202 1.00 87.25 687 LYS A CA 1
ATOM 5420 C C . LYS A 1 687 ? -22.942 -48.824 96.340 1.00 87.25 687 LYS A C 1
ATOM 5422 O O . LYS A 1 687 ? -22.227 -49.740 96.735 1.00 87.25 687 LYS A O 1
ATOM 5427 N N . LEU A 1 688 ? -22.478 -47.629 95.982 1.00 89.19 688 LEU A N 1
ATOM 5428 C CA . LEU A 1 688 ? -21.114 -47.162 96.204 1.00 89.19 688 LEU A CA 1
ATOM 5429 C C . LEU A 1 688 ? -21.201 -45.976 97.162 1.00 89.19 688 LEU A C 1
ATOM 5431 O O . LEU A 1 688 ? -21.679 -44.909 96.782 1.00 89.19 688 LEU A O 1
ATOM 5435 N N . GLU A 1 689 ? -20.789 -46.174 98.405 1.00 88.56 689 GLU A N 1
ATOM 5436 C CA . GLU A 1 689 ? -20.879 -45.160 99.452 1.00 88.56 689 GLU A CA 1
ATOM 5437 C C . GLU A 1 689 ? -19.485 -44.610 99.762 1.00 88.56 689 GLU A C 1
ATOM 5439 O O . GLU A 1 689 ? -18.469 -45.289 99.589 1.00 88.56 689 GLU A O 1
ATOM 5444 N N . VAL A 1 690 ? -19.421 -43.346 100.180 1.00 83.81 690 VAL A N 1
ATOM 5445 C CA . VAL A 1 690 ? -18.170 -42.764 100.678 1.00 83.81 690 VAL A CA 1
ATOM 5446 C C . VAL A 1 690 ? -17.867 -43.433 102.011 1.00 83.81 690 VAL A C 1
ATOM 5448 O O . VAL A 1 690 ? -18.702 -43.380 102.912 1.00 83.81 690 VAL A O 1
ATOM 5451 N N . ASP A 1 691 ? -16.696 -44.054 102.130 1.00 82.62 691 ASP A N 1
ATOM 5452 C CA . ASP A 1 691 ? -16.283 -44.745 103.350 1.00 82.62 691 ASP A CA 1
ATOM 5453 C C . ASP A 1 691 ? -16.239 -43.740 104.522 1.00 82.62 691 ASP A C 1
ATOM 5455 O O . ASP A 1 691 ? -15.404 -42.824 104.515 1.00 82.62 691 ASP A O 1
ATOM 5459 N N . PRO A 1 692 ? -17.133 -43.867 105.524 1.00 74.12 692 PRO A N 1
ATOM 5460 C CA . PRO A 1 692 ? -17.239 -42.901 106.610 1.00 74.12 692 PRO A CA 1
ATOM 5461 C C . PRO A 1 692 ? -16.023 -42.924 107.550 1.00 74.12 692 PRO A C 1
ATOM 5463 O O . PRO A 1 692 ? -15.800 -41.946 108.271 1.00 74.12 692 PRO A O 1
ATOM 5466 N N . GLU A 1 693 ? -15.215 -43.991 107.548 1.00 74.88 693 GLU A N 1
ATOM 5467 C CA . GLU A 1 693 ? -13.989 -44.074 108.352 1.00 74.88 693 GLU A CA 1
ATOM 5468 C C . GLU A 1 693 ? -12.789 -43.414 107.660 1.00 74.88 693 GLU A C 1
ATOM 5470 O O . GLU A 1 693 ? -11.808 -43.031 108.311 1.00 74.88 693 GLU A O 1
ATOM 5475 N N . ASN A 1 694 ? -12.877 -43.178 106.351 1.00 73.56 694 ASN A N 1
ATOM 5476 C CA . ASN A 1 694 ? -11.780 -42.629 105.575 1.00 73.56 694 ASN A CA 1
ATOM 5477 C C . ASN A 1 694 ? -11.788 -41.090 105.578 1.00 73.56 694 ASN A C 1
ATOM 5479 O O . ASN A 1 694 ? -12.161 -40.427 104.607 1.00 73.56 694 ASN A O 1
ATOM 5483 N N . LYS A 1 695 ? -11.305 -40.501 106.683 1.00 56.72 695 LYS A N 1
ATOM 5484 C CA . LYS A 1 695 ? -11.195 -39.038 106.904 1.00 56.72 695 LYS A CA 1
ATOM 5485 C C . LYS A 1 695 ? -10.382 -38.263 105.846 1.00 56.72 695 LYS A C 1
ATOM 5487 O O . LYS A 1 695 ? -10.329 -37.037 105.924 1.00 56.72 695 LYS A O 1
ATOM 5492 N N . PHE A 1 696 ? -9.773 -38.935 104.864 1.00 61.78 696 PHE A N 1
ATOM 5493 C CA . PHE A 1 696 ? -8.978 -38.329 103.789 1.00 61.78 696 PHE A CA 1
ATOM 5494 C C . PHE A 1 696 ? -9.633 -38.359 102.390 1.00 61.78 696 PHE A C 1
ATOM 5496 O O . PHE A 1 696 ? -9.007 -37.934 101.421 1.00 61.78 696 PHE A O 1
ATOM 5503 N N . GLY A 1 697 ? -10.908 -38.756 102.268 1.00 57.91 697 GLY A N 1
ATOM 5504 C CA . GLY A 1 697 ? -11.758 -38.358 101.130 1.00 57.91 697 GLY A CA 1
ATOM 5505 C C . GLY A 1 697 ? -11.507 -39.046 99.779 1.00 57.91 697 GLY A C 1
ATOM 5506 O O . GLY A 1 697 ? -11.837 -38.478 98.732 1.00 57.91 697 GLY A O 1
ATOM 5507 N N . THR A 1 698 ? -10.938 -40.254 99.762 1.00 63.91 698 THR A N 1
ATOM 5508 C CA . THR A 1 698 ? -10.755 -41.027 98.514 1.00 63.91 698 THR A CA 1
ATOM 5509 C C . THR A 1 698 ? -11.187 -42.490 98.582 1.00 63.91 698 THR A C 1
ATOM 5511 O O . THR A 1 698 ? -11.159 -43.157 97.551 1.00 63.91 698 THR A O 1
ATOM 5514 N N . GLY A 1 699 ? -11.615 -42.994 99.741 1.00 75.88 699 GLY A N 1
ATOM 5515 C CA . GLY A 1 699 ? -12.161 -44.345 99.853 1.00 75.88 699 GLY A CA 1
ATOM 5516 C C . GLY A 1 699 ? -13.645 -44.373 99.523 1.00 75.88 699 GLY A C 1
ATOM 5517 O O . GLY A 1 699 ? -14.433 -43.696 100.182 1.00 75.88 699 GLY A O 1
ATOM 5518 N N . TYR A 1 700 ? -14.017 -45.172 98.531 1.00 82.88 700 TYR A N 1
ATOM 5519 C CA . TYR A 1 700 ? -15.395 -45.599 98.337 1.00 82.88 700 TYR A CA 1
ATOM 5520 C C . TYR A 1 700 ? -15.491 -47.067 98.720 1.00 82.88 700 TYR A C 1
ATOM 5522 O O . TYR A 1 700 ? -14.597 -47.853 98.402 1.00 82.88 700 TYR A O 1
ATOM 5530 N N . GLN A 1 701 ? -16.568 -47.433 99.402 1.00 87.94 701 GLN A N 1
ATOM 5531 C CA . GLN A 1 701 ? -16.849 -48.813 99.752 1.00 87.94 701 GLN A CA 1
ATOM 5532 C C . GLN A 1 701 ? -18.153 -49.239 99.088 1.00 87.94 701 GLN A C 1
ATOM 5534 O O . GLN A 1 701 ? -19.155 -48.523 99.103 1.00 87.94 701 GLN A O 1
ATOM 5539 N N . CYS A 1 702 ? -18.128 -50.412 98.465 1.00 88.19 702 CYS A N 1
ATOM 5540 C CA . CYS A 1 702 ? -19.319 -51.001 97.880 1.00 88.19 702 CYS A CA 1
ATOM 5541 C C . CYS A 1 702 ? -20.146 -51.650 98.995 1.00 88.19 702 CYS A C 1
ATOM 5543 O O . CYS A 1 702 ? -19.622 -52.497 99.724 1.00 88.19 702 CYS A O 1
ATOM 5545 N N . SER A 1 703 ? -21.414 -51.265 99.122 1.00 86.12 703 SER A N 1
ATOM 5546 C CA . SER A 1 703 ? -22.351 -51.844 100.086 1.00 86.12 703 SER A CA 1
ATOM 5547 C C . SER A 1 703 ? -23.449 -52.666 99.376 1.00 86.12 703 SER A C 1
ATOM 5549 O O . SER A 1 703 ? -23.833 -52.329 98.242 1.00 86.12 703 SER A O 1
ATOM 5551 N N . PRO A 1 704 ? -23.906 -53.787 99.984 1.00 83.69 704 PRO A N 1
ATOM 5552 C CA . PRO A 1 704 ? -24.952 -54.648 99.430 1.00 83.69 704 PRO A CA 1
ATOM 5553 C C . PRO A 1 704 ? -26.256 -53.921 99.124 1.00 83.69 704 PRO A C 1
ATOM 5555 O O . PRO A 1 704 ? -26.734 -53.137 99.974 1.00 83.69 704 PRO A O 1
#

Sequence (704 aa):
MLQAGKLPYIEYVELALDIVAPFVTVYFLFLLRRPVFHLNLRILLAHFSMGLGCMTFLRIFILFDSMMKGRFLDGECAFWVHLLHNGFVLTLLDASVLMAGERFVATILVDRYENLKYWLVTVLMCGAVWFINMYISYFTMIRGQNAVIGPNGELTLEHAHYNTDIICSLVVLTTMNVVGVVVFFVLYNYNRKRWARDRTKNLGQRYQISENMKTSKQLSIVLLANLVINAYLFFVLYYMLAVSKRNRITESLSQFFDIIAAAAAILLPALFITMHPALQDTVRTHLFLNKVATKRSIAPIEINMANVYFNELAKTWQLPEKRPGNVWKRLRSVCMSNMQLLRILLILLLLLVTQVSCRIRFSHLGSHYDGTFGEEVGVSRVGECTLMAFKNKKIGFRIKVNEQKRTCALLTTFKRFTTLNDSNIRDYILTTSISDQVCTVNTAKNVTGFISGQCTPDGWDCKLLETIRDYCIFVGSDKPDCISSVGASVRDVKCRWSQHRVAVRKETLLCCPQGETLLEERNGKAFCCPEKKVLKEVLNDTAICCDSEENSQEGTGPSSHRGCCPSGEEFVKREGGIDYCCPKGRKFQEIKNGKATFCINGYTLKGYHNGLPKCCSADQNYDSASGTCCPKGWFYQRNGNDGQCCSEGSTLQRAPNGKVVCCPPTHPKALVADDGRVDCCEASMTKLEVDPENKFGTGYQCSP